Protein AF-A0A3R6IJR9-F1 (afdb_monomer_lite)

Foldseek 3Di:
DDDDDDDDDDDDDDDPDPPDPPQDLVAKWKKKKKFFFDPVCLVVLVVLLVVLQVCCCVPQSFWPGFAWDADPVHRRIIITITMGSHPVSVVVSCPDPSNVCSCVVCVVGTPDIDMGTDDDPCSVCVVVPCVPPPDDDPPDDDPCDPVQLVVQLQVQCCLQQVDGQLPCDDDCSVVSNVLSSLQRRPLCSAFDDDPLLLLLLVLLLCLLVVVLVVNLSSLSSNVSRPQDPLLSLLSLQLCCVVRNDVSSVSSVVSNVVSCVVVVNDPPDDFFAPDDPVCLLVQLVVLCCLQPNCVLLVVLVPDPDCVSVVVVSCCSRVNRRGRVNGPSDDNLSSLLSVLSSCLSVLVLVCLLSSVSSNVSVPDDLRNSLSSLSSSCSPRHDVSSVSSVVSSVVVVVVVD

Secondary structure (DSSP, 8-state):
------------------------GGG-EEEEEEEEE-GGGHHHHHHHHHHHHHHHHHH-TTEEEEEEEEETTEEEEEEEEEEESSHHHHHHHTTSHHHHHHHHHTTTTEEEEEEEEE--S-GGGGGGTTTTS------SS----HHHHHHHHHHHHHHHHSS-SS---SS-HHHHHHHHHHHTTTGGGSSS--HHHHHHHHHHHHHHHT-HHHHHHHHHHHHHTT--HHHHHHHHHTTHHHH-HHHHHHHHHHHHHHHHHTTPPSSPPP-----TTTHHHHHHHHHHHHHTTHHHHHTTTSSTTHHHHHHHHIIIIIIIIIIT-TTS-HHHHHHHHHHHHHHHT-HHHHHHHHHHHHHHT--HHHHHHHHHHHHHHH-HHHHHHHHHHHHHHHHHH-

Radius of gyration: 28.61 Å; chains: 1; bounding box: 79×90×57 Å

Structure (mmCIF, N/CA/C/O backbone):
data_AF-A0A3R6IJR9-F1
#
_entry.id   AF-A0A3R6IJR9-F1
#
loop_
_atom_site.group_PDB
_atom_site.id
_atom_site.type_symbol
_atom_site.label_atom_id
_atom_site.label_alt_id
_atom_site.label_comp_id
_atom_site.label_asym_id
_atom_site.label_entity_id
_atom_site.label_seq_id
_atom_site.pdbx_PDB_ins_code
_atom_site.Cartn_x
_atom_site.Cartn_y
_atom_site.Cartn_z
_atom_site.occupancy
_atom_site.B_iso_or_equiv
_atom_site.auth_seq_id
_atom_site.auth_comp_id
_atom_site.auth_asym_id
_atom_site.auth_atom_id
_atom_site.pdbx_PDB_model_num
ATOM 1 N N . MET A 1 1 ? 13.232 63.868 33.202 1.00 41.22 1 MET A N 1
ATOM 2 C CA . MET A 1 1 ? 12.710 63.752 31.821 1.00 41.22 1 MET A CA 1
ATOM 3 C C . MET A 1 1 ? 13.095 62.403 31.228 1.00 41.22 1 MET A C 1
ATOM 5 O O . MET A 1 1 ? 14.251 62.234 30.876 1.00 41.22 1 MET A O 1
ATOM 9 N N . LYS A 1 2 ? 12.144 61.465 31.147 1.00 33.22 2 LYS A N 1
ATOM 10 C CA . LYS A 1 2 ? 11.860 60.553 30.016 1.00 33.22 2 LYS A CA 1
ATOM 11 C C . LYS A 1 2 ? 10.923 59.448 30.520 1.00 33.22 2 LYS A C 1
ATOM 13 O O . LYS A 1 2 ? 11.244 58.723 31.452 1.00 33.22 2 LYS A O 1
ATOM 18 N N . LYS A 1 3 ? 9.729 59.430 29.924 1.00 38.06 3 LYS A N 1
ATOM 19 C CA . LYS A 1 3 ? 8.673 58.420 30.051 1.00 38.06 3 LYS A CA 1
ATOM 20 C C . LYS A 1 3 ? 9.186 57.073 29.538 1.00 38.06 3 LYS A C 1
ATOM 22 O O . LYS A 1 3 ? 9.836 57.076 28.504 1.00 38.06 3 LYS A O 1
ATOM 27 N N . ASN A 1 4 ? 8.775 55.977 30.171 1.00 33.12 4 ASN A N 1
ATOM 28 C CA . ASN A 1 4 ? 8.518 54.700 29.502 1.00 33.12 4 ASN A CA 1
ATOM 29 C C . ASN A 1 4 ? 7.240 54.115 30.116 1.00 33.12 4 ASN A C 1
ATOM 31 O O . ASN A 1 4 ? 7.233 53.640 31.246 1.00 33.12 4 ASN A O 1
ATOM 35 N N . ILE A 1 5 ? 6.143 54.259 29.374 1.00 34.69 5 ILE A N 1
ATOM 36 C CA . ILE A 1 5 ? 4.825 53.694 29.663 1.00 34.69 5 ILE A CA 1
ATOM 37 C C . ILE A 1 5 ? 4.818 52.291 29.056 1.00 34.69 5 ILE A C 1
ATOM 39 O O . ILE A 1 5 ? 4.973 52.152 27.845 1.00 34.69 5 ILE A O 1
ATOM 43 N N . LEU A 1 6 ? 4.652 51.268 29.891 1.00 29.78 6 LEU A N 1
ATOM 44 C CA . LEU A 1 6 ? 4.422 49.894 29.457 1.00 29.78 6 LEU A CA 1
ATOM 45 C C . LEU A 1 6 ? 2.907 49.705 29.287 1.00 29.78 6 LEU A C 1
ATOM 47 O O . LEU A 1 6 ? 2.165 49.685 30.267 1.00 29.78 6 LEU A O 1
ATOM 51 N N . ILE A 1 7 ? 2.445 49.635 28.038 1.00 31.48 7 ILE A N 1
ATOM 52 C CA . ILE A 1 7 ? 1.053 49.333 27.685 1.00 31.48 7 ILE A CA 1
ATOM 53 C C . ILE A 1 7 ? 0.900 47.810 27.694 1.00 31.48 7 ILE A C 1
ATOM 55 O O . ILE A 1 7 ? 1.460 47.126 26.841 1.00 31.48 7 ILE A O 1
ATOM 59 N N . ILE A 1 8 ? 0.144 47.279 28.656 1.00 32.59 8 ILE A N 1
ATOM 60 C CA . ILE A 1 8 ? -0.305 45.882 28.655 1.00 32.59 8 ILE A CA 1
ATOM 61 C C . ILE A 1 8 ? -1.579 45.823 27.808 1.00 32.59 8 ILE A C 1
ATOM 63 O O . ILE A 1 8 ? -2.642 46.273 28.234 1.00 32.59 8 ILE A O 1
ATOM 67 N N . LEU A 1 9 ? -1.456 45.305 26.586 1.00 27.89 9 LEU A N 1
ATOM 68 C CA . LEU A 1 9 ? -2.575 45.058 25.681 1.00 27.89 9 LEU A CA 1
ATOM 69 C C . LEU A 1 9 ? -3.170 43.676 26.005 1.00 27.89 9 LEU A C 1
ATOM 71 O O . LEU A 1 9 ? -2.607 42.647 25.641 1.00 27.89 9 LEU A O 1
ATOM 75 N N . SER A 1 10 ? -4.291 43.657 26.728 1.00 30.14 10 SER A N 1
ATOM 76 C CA . SER A 1 10 ? -5.109 42.455 26.935 1.00 30.14 10 SER A CA 1
ATOM 77 C C . SER A 1 10 ? -5.879 42.150 25.647 1.00 30.14 10 SER A C 1
ATOM 79 O O . SER A 1 10 ? -6.797 42.882 25.277 1.00 30.14 10 SER A O 1
ATOM 81 N N . LEU A 1 11 ? -5.472 41.098 24.934 1.00 29.73 11 LEU A N 1
ATOM 82 C CA . LEU A 1 11 ? -6.153 40.612 23.736 1.00 29.73 11 LEU A CA 1
ATOM 83 C C . LEU A 1 11 ? -7.339 39.729 24.170 1.00 29.73 11 LEU A C 1
ATOM 85 O O . LEU A 1 11 ? -7.167 38.559 24.507 1.00 29.73 11 LEU A O 1
ATOM 89 N N . MET A 1 12 ? -8.551 40.291 24.185 1.00 31.06 12 MET A N 1
ATOM 90 C CA . MET A 1 12 ? -9.784 39.502 24.264 1.00 31.06 12 MET A CA 1
ATOM 91 C C . MET A 1 12 ? -9.978 38.742 22.949 1.00 31.06 12 MET A C 1
ATOM 93 O O . MET A 1 12 ? -10.295 39.336 21.922 1.00 31.06 12 MET A O 1
ATOM 97 N N . ILE A 1 13 ? -9.801 37.422 22.985 1.00 33.94 13 ILE A N 1
ATOM 98 C CA . ILE A 1 13 ? -10.197 36.522 21.899 1.00 33.94 13 ILE A CA 1
ATOM 99 C C . ILE A 1 13 ? -11.706 36.288 22.029 1.00 33.94 13 ILE A C 1
ATOM 101 O O . ILE A 1 13 ? -12.162 35.519 22.874 1.00 33.94 13 ILE A O 1
ATOM 105 N N . THR A 1 14 ? -12.492 36.978 21.208 1.00 32.69 14 THR A N 1
ATOM 106 C CA . THR A 1 14 ? -13.909 36.679 20.991 1.00 32.69 14 THR A CA 1
ATOM 107 C C . THR A 1 14 ? -14.020 35.384 20.187 1.00 32.69 14 THR A C 1
ATOM 109 O O . THR A 1 14 ? -13.705 35.330 19.001 1.00 32.69 14 THR A O 1
ATOM 112 N N . SER A 1 15 ? -14.456 34.307 20.838 1.00 33.16 15 SER A N 1
ATOM 113 C CA . SER A 1 15 ? -14.783 33.050 20.170 1.00 33.16 15 SER A CA 1
ATOM 114 C C . SER A 1 15 ? -16.109 33.200 19.418 1.00 33.16 15 SER A C 1
ATOM 116 O O . SER A 1 15 ? -17.179 33.257 20.024 1.00 33.16 15 SER A O 1
ATOM 118 N N . LEU A 1 16 ? -16.057 33.250 18.082 1.00 31.70 16 LEU A N 1
ATOM 119 C CA . LEU A 1 16 ? -17.238 32.995 17.256 1.00 31.70 16 LEU A CA 1
ATOM 120 C C . LEU A 1 16 ? -17.673 31.542 17.491 1.00 31.70 16 LEU A C 1
ATOM 122 O O . LEU A 1 16 ? -17.072 30.608 16.965 1.00 31.70 16 LEU A O 1
ATOM 126 N N . HIS A 1 17 ? -18.716 31.350 18.293 1.00 33.28 17 HIS A N 1
ATOM 127 C CA . HIS A 1 17 ? -19.436 30.085 18.338 1.00 33.28 17 HIS A CA 1
ATOM 128 C C . HIS A 1 17 ? -20.353 30.028 17.118 1.00 33.28 17 HIS A C 1
ATOM 130 O O . HIS A 1 17 ? -21.372 30.714 17.063 1.00 33.28 17 HIS A O 1
ATOM 136 N N . LEU A 1 18 ? -19.991 29.205 16.134 1.00 33.53 18 LEU A N 1
ATOM 137 C CA . LEU A 1 18 ? -20.927 28.774 15.106 1.00 33.53 18 LEU A CA 1
ATOM 138 C C . LEU A 1 18 ? -21.923 27.830 15.794 1.00 33.53 18 LEU A C 1
ATOM 140 O O . LEU A 1 18 ? -21.600 26.679 16.088 1.00 33.53 18 LEU A O 1
ATOM 144 N N . SER A 1 19 ? -23.106 28.331 16.148 1.00 33.84 19 SER A N 1
ATOM 145 C CA . SER A 1 19 ? -24.160 27.494 16.713 1.00 33.84 19 SER A CA 1
ATOM 146 C C . SER A 1 19 ? -24.623 26.509 15.641 1.00 33.84 19 SER A C 1
ATOM 148 O O . SER A 1 19 ? -25.272 26.913 14.675 1.00 33.84 19 SER A O 1
ATOM 150 N N . ALA A 1 20 ? -24.299 25.226 15.798 1.00 37.47 20 ALA A N 1
ATOM 151 C CA . ALA A 1 20 ? -24.945 24.173 15.029 1.00 37.47 20 ALA A CA 1
ATOM 152 C C . ALA A 1 20 ? -26.457 24.271 15.277 1.00 37.47 20 ALA A C 1
ATOM 154 O O . ALA A 1 20 ? -26.918 24.230 16.420 1.00 37.47 20 ALA A O 1
ATOM 155 N N . GLN A 1 21 ? -27.223 24.483 14.213 1.00 44.69 21 GLN A N 1
ATOM 156 C CA . GLN A 1 21 ? -28.665 24.639 14.303 1.00 44.69 21 GLN A CA 1
ATOM 157 C C . GLN A 1 21 ? -29.258 23.288 14.715 1.00 44.69 21 GLN A C 1
ATOM 159 O O . GLN A 1 21 ? -29.087 22.288 14.019 1.00 44.69 21 GLN A O 1
ATOM 164 N N . VAL A 1 22 ? -29.895 23.232 15.886 1.00 51.03 22 VAL A N 1
ATOM 165 C CA . VAL A 1 22 ? -30.531 22.005 16.380 1.00 51.03 22 VAL A CA 1
ATOM 166 C C . VAL A 1 22 ? -31.670 21.655 15.428 1.00 51.03 22 VAL A C 1
ATOM 168 O O . VAL A 1 22 ? -32.664 22.376 15.340 1.00 51.03 22 VAL A O 1
ATOM 171 N N . VAL A 1 23 ? -31.502 20.564 14.685 1.00 57.16 23 VAL A N 1
ATOM 172 C CA . VAL A 1 23 ? -32.495 20.077 13.731 1.00 57.16 23 VAL A CA 1
ATOM 173 C C . VAL A 1 23 ? -33.724 19.588 14.502 1.00 57.16 23 VAL A C 1
ATOM 175 O O . VAL A 1 23 ? -33.639 18.651 15.296 1.00 57.16 23 VAL A O 1
ATOM 178 N N . ASN A 1 24 ? -34.869 20.233 14.278 1.00 69.25 24 ASN A N 1
ATOM 179 C CA . ASN A 1 24 ? -36.146 19.846 14.870 1.00 69.25 24 ASN A CA 1
ATOM 180 C C . ASN A 1 24 ? -36.908 18.944 13.886 1.00 69.25 24 ASN A C 1
ATOM 182 O O . ASN A 1 24 ? -37.318 19.404 12.822 1.00 69.25 24 ASN A O 1
ATOM 186 N N . ALA A 1 25 ? -37.094 17.671 14.247 1.00 66.44 25 ALA A N 1
ATOM 187 C CA . ALA A 1 25 ? -37.747 16.675 13.396 1.00 66.44 25 ALA A CA 1
ATOM 188 C C . ALA A 1 25 ? -39.204 17.027 13.042 1.00 66.44 25 ALA A C 1
ATOM 190 O O . ALA A 1 25 ? -39.670 16.641 11.975 1.00 66.44 25 ALA A O 1
ATOM 191 N N . ASP A 1 26 ? -39.892 17.810 13.878 1.00 68.62 26 ASP A N 1
ATOM 192 C CA . ASP A 1 26 ? -41.292 18.201 13.662 1.00 68.62 26 ASP A CA 1
ATOM 193 C C . ASP A 1 26 ? -41.449 19.364 12.665 1.00 68.62 26 ASP A C 1
ATOM 195 O O . ASP A 1 26 ? -42.566 19.741 12.323 1.00 68.62 26 ASP A O 1
ATOM 199 N N . LYS A 1 27 ? -40.340 19.961 12.209 1.00 81.12 27 LYS A N 1
ATOM 200 C CA . LYS A 1 27 ? -40.331 21.079 11.249 1.00 81.12 27 LYS A CA 1
ATOM 201 C C . LYS A 1 27 ? -39.776 20.706 9.875 1.00 81.12 27 LYS A C 1
ATOM 203 O O . LYS A 1 27 ? -39.658 21.582 9.024 1.00 81.12 27 LYS A O 1
ATOM 208 N N . MET A 1 28 ? -39.410 19.443 9.666 1.00 87.44 28 MET A N 1
ATOM 209 C CA . MET A 1 28 ? -38.841 18.990 8.400 1.00 87.44 28 MET A CA 1
ATOM 210 C C . MET A 1 28 ? -39.896 18.921 7.297 1.00 87.44 28 MET A C 1
ATOM 212 O O . MET A 1 28 ? -41.010 18.456 7.526 1.00 87.44 28 MET A O 1
ATOM 216 N N . LEU A 1 29 ? -39.498 19.288 6.080 1.00 90.94 29 LEU A N 1
ATOM 217 C CA . LEU A 1 29 ? -40.255 18.971 4.872 1.00 90.94 29 LEU A CA 1
ATOM 218 C C . LEU A 1 29 ? -39.735 17.639 4.319 1.00 90.94 29 LEU A C 1
ATOM 220 O O . LEU A 1 29 ? -38.541 17.530 4.037 1.00 90.94 29 LEU A O 1
ATOM 224 N N . VAL A 1 30 ? -40.615 16.649 4.146 1.00 93.31 30 VAL A N 1
ATOM 225 C CA . VAL A 1 30 ? -40.307 15.376 3.474 1.00 93.31 30 VAL A CA 1
ATOM 226 C C . VAL A 1 30 ? -41.143 15.287 2.206 1.00 93.31 30 VAL A C 1
ATOM 228 O O . VAL A 1 30 ? -42.365 15.405 2.262 1.00 93.31 30 VAL A O 1
ATOM 231 N N . ARG A 1 31 ? -40.495 15.060 1.066 1.00 95.56 31 ARG A N 1
ATOM 232 C CA . ARG A 1 31 ? -41.144 15.010 -0.245 1.00 95.56 31 ARG A CA 1
ATOM 233 C C . ARG A 1 31 ? -40.587 13.878 -1.095 1.00 95.56 31 ARG A C 1
ATOM 235 O O . ARG A 1 31 ? -39.414 13.524 -0.990 1.00 95.56 31 ARG A O 1
ATOM 242 N N . ILE A 1 32 ? -41.434 13.333 -1.961 1.00 97.19 32 ILE A N 1
ATOM 243 C CA . ILE A 1 32 ? -41.018 12.480 -3.070 1.00 97.19 32 ILE A CA 1
ATOM 244 C C . ILE A 1 32 ? -41.362 13.192 -4.375 1.00 97.19 32 ILE A C 1
ATOM 246 O O . ILE A 1 32 ? -42.534 13.423 -4.663 1.00 97.19 32 ILE A O 1
ATOM 250 N N . SER A 1 33 ? -40.344 13.515 -5.170 1.00 97.25 33 SER A N 1
ATOM 251 C CA . SER A 1 33 ? -40.553 13.925 -6.560 1.00 97.25 33 SER A CA 1
ATOM 252 C C . SER A 1 33 ? -40.690 12.688 -7.438 1.00 97.25 33 SER A C 1
ATOM 254 O O . SER A 1 33 ? -39.769 11.868 -7.514 1.00 97.25 33 SER A O 1
ATOM 256 N N . GLU A 1 34 ? -41.829 12.550 -8.105 1.00 98.00 34 GLU A N 1
ATOM 257 C CA . GLU A 1 34 ? -42.100 11.506 -9.085 1.00 98.00 34 GLU A CA 1
ATOM 258 C C . GLU A 1 34 ? -41.901 12.052 -10.490 1.00 98.00 34 GLU A C 1
ATOM 260 O O . GLU A 1 34 ? -42.584 12.988 -10.892 1.00 98.00 34 GLU A O 1
ATOM 265 N N . ILE A 1 35 ? -40.949 11.488 -11.231 1.00 98.25 35 ILE A N 1
ATOM 266 C CA . ILE A 1 35 ? -40.541 12.043 -12.521 1.00 98.25 35 ILE A CA 1
ATOM 267 C C . ILE A 1 35 ? -40.533 10.942 -13.566 1.00 98.25 35 ILE A C 1
ATOM 269 O O . ILE A 1 35 ? -39.916 9.897 -13.363 1.00 98.25 35 ILE A O 1
ATOM 273 N N . GLU A 1 36 ? -41.176 11.191 -14.700 1.00 98.19 36 GLU A N 1
ATOM 274 C CA . GLU A 1 36 ? -41.018 10.368 -15.893 1.00 98.19 36 GLU A CA 1
ATOM 275 C C . GLU A 1 36 ? -40.160 11.113 -16.916 1.00 98.19 36 GLU A C 1
ATOM 277 O O . GLU A 1 36 ? -40.398 12.284 -17.211 1.00 98.19 36 GLU A O 1
ATOM 282 N N . VAL A 1 37 ? -39.162 10.434 -17.474 1.00 97.94 37 VAL A N 1
ATOM 283 C CA . VAL A 1 37 ? -38.199 10.999 -18.428 1.00 97.94 37 VAL A CA 1
ATOM 284 C C . VAL A 1 37 ? -38.423 10.385 -19.813 1.00 97.94 37 VAL A C 1
ATOM 286 O O . VAL A 1 37 ? -38.818 9.221 -19.952 1.00 97.94 37 VAL A O 1
ATOM 289 N N . TYR A 1 38 ? -38.196 11.152 -20.880 1.00 97.88 38 TYR A N 1
ATOM 290 C CA . TYR A 1 38 ? -38.128 10.579 -22.226 1.00 97.88 38 TYR A CA 1
ATOM 291 C C . TYR A 1 38 ? -36.881 9.703 -22.365 1.00 97.88 38 TYR A C 1
ATOM 293 O O . TYR A 1 38 ? -35.772 10.153 -22.093 1.00 97.88 38 TYR A O 1
ATOM 301 N N . ALA A 1 39 ? -37.052 8.469 -22.848 1.00 96.75 39 ALA A N 1
ATOM 302 C CA . ALA A 1 39 ? -35.977 7.475 -22.927 1.00 96.75 39 ALA A CA 1
ATOM 303 C C . ALA A 1 39 ? -34.718 7.985 -23.656 1.00 96.75 39 ALA A C 1
ATOM 305 O O . ALA A 1 39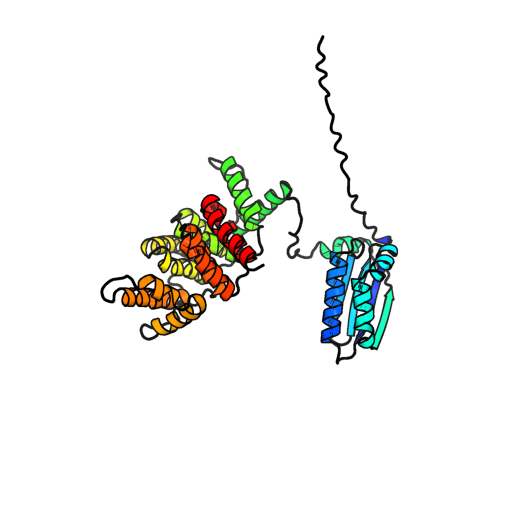 ? -33.605 7.668 -23.253 1.00 96.75 39 ALA A O 1
ATOM 306 N N . GLN A 1 40 ? -34.892 8.826 -24.680 1.00 97.44 40 GLN A N 1
ATOM 307 C CA . GLN A 1 40 ? -33.795 9.425 -25.448 1.00 97.44 40 GLN A CA 1
ATOM 308 C C . GLN A 1 40 ? -32.898 10.387 -24.647 1.00 97.44 40 GLN A C 1
ATOM 310 O O . GLN A 1 40 ? -31.764 10.613 -25.051 1.00 97.44 40 GLN A O 1
ATOM 315 N N . TYR A 1 41 ? -33.384 10.934 -23.528 1.00 97.44 41 TYR A N 1
ATOM 316 C CA . TYR A 1 41 ? -32.641 11.852 -22.655 1.00 97.44 41 TYR A CA 1
ATOM 317 C C . TYR A 1 41 ? -32.253 11.211 -21.319 1.00 97.44 41 TYR A C 1
ATOM 319 O O . TYR A 1 41 ? -31.780 11.903 -20.420 1.00 97.44 41 TYR A O 1
ATOM 327 N N . LEU A 1 42 ? -32.476 9.903 -21.146 1.00 95.31 42 LEU A N 1
ATOM 328 C CA . LEU A 1 42 ? -32.344 9.249 -19.846 1.00 95.31 42 LEU A CA 1
ATOM 329 C C . LEU A 1 42 ? -30.934 9.402 -19.261 1.00 95.31 42 LEU A C 1
ATOM 331 O O . LEU A 1 42 ? -30.792 9.867 -18.134 1.00 95.31 42 LEU A O 1
ATOM 335 N N . ASP A 1 43 ? -29.894 9.054 -20.019 1.00 92.56 43 ASP A N 1
ATOM 336 C CA . ASP A 1 43 ? -28.516 9.099 -19.516 1.00 92.56 43 ASP A CA 1
ATOM 337 C C . ASP A 1 43 ? -28.081 10.518 -19.137 1.00 92.56 43 ASP A C 1
ATOM 339 O O . ASP A 1 43 ? -27.436 10.716 -18.104 1.00 92.56 43 ASP A O 1
ATOM 343 N N . GLU A 1 44 ? -28.482 11.503 -19.938 1.00 96.00 44 GLU A N 1
ATOM 344 C CA . GLU A 1 44 ? -28.215 12.919 -19.697 1.00 96.00 44 GLU A CA 1
ATOM 345 C C . GLU A 1 44 ? -28.939 13.406 -18.435 1.00 96.00 44 GLU A C 1
ATOM 347 O O . GLU A 1 44 ? -28.316 13.939 -17.514 1.00 96.00 44 GLU A O 1
ATOM 352 N N . TYR A 1 45 ? -30.238 13.122 -18.320 1.00 97.38 45 TYR A N 1
ATOM 353 C CA . TYR A 1 45 ? -31.030 13.462 -17.144 1.00 97.38 45 TYR A CA 1
ATOM 354 C C . TYR A 1 45 ? -30.450 12.850 -15.860 1.00 97.38 45 TYR A C 1
ATOM 356 O O . TYR A 1 45 ? -30.381 13.513 -14.823 1.00 97.38 45 TYR A O 1
ATOM 364 N N . LEU A 1 46 ? -29.989 11.594 -15.907 1.00 94.12 46 LEU A N 1
ATOM 365 C CA . LEU A 1 46 ? -29.388 10.933 -14.747 1.00 94.12 46 LEU A CA 1
ATOM 366 C C . LEU A 1 46 ? -28.087 11.602 -14.295 1.00 94.12 46 LEU A C 1
ATOM 368 O O . LEU A 1 46 ? -27.784 11.582 -13.101 1.00 94.12 46 LEU A O 1
ATOM 372 N N . GLN A 1 47 ? -27.305 12.181 -15.209 1.00 92.75 47 GLN A N 1
ATOM 373 C CA . GLN A 1 47 ? -26.124 12.967 -14.840 1.00 92.75 47 GLN A CA 1
ATOM 374 C C . GLN A 1 47 ? -26.542 14.228 -14.083 1.00 92.75 47 GLN A C 1
ATOM 376 O O . GLN A 1 47 ? -26.068 14.451 -12.970 1.00 92.75 47 GLN A O 1
ATOM 381 N N . TYR A 1 48 ? -27.506 14.975 -14.620 1.00 95.50 48 TYR A N 1
ATOM 382 C CA . TYR A 1 48 ? -28.066 16.157 -13.967 1.00 95.50 48 TYR A CA 1
ATOM 383 C C . TYR A 1 48 ? -28.644 15.856 -12.579 1.00 95.50 48 TYR A C 1
ATOM 385 O O . TYR A 1 48 ? -28.331 16.561 -11.617 1.00 95.50 48 TYR A O 1
ATOM 393 N N . ALA A 1 49 ? -29.436 14.787 -12.455 1.00 93.25 49 ALA A N 1
ATOM 394 C CA . ALA A 1 49 ? -30.025 14.353 -11.192 1.00 93.25 49 ALA A CA 1
ATOM 395 C C . ALA A 1 49 ? -28.949 13.969 -10.159 1.00 93.25 49 ALA A C 1
ATOM 397 O O . ALA A 1 49 ? -29.027 14.375 -8.999 1.00 93.25 49 ALA A O 1
ATOM 398 N N . ARG A 1 50 ? -27.904 13.237 -10.573 1.00 91.50 50 ARG A N 1
ATOM 399 C CA . ARG A 1 50 ? -26.767 12.902 -9.698 1.00 91.50 50 ARG A CA 1
ATOM 400 C C . ARG A 1 50 ? -26.035 14.151 -9.219 1.00 91.50 50 ARG A C 1
ATOM 402 O O . ARG A 1 50 ? -25.783 14.280 -8.023 1.00 91.50 50 ARG A O 1
ATOM 409 N N . THR A 1 51 ? -25.724 15.070 -10.130 1.00 89.75 51 THR A N 1
ATOM 410 C CA . THR A 1 51 ? -25.008 16.305 -9.798 1.00 89.75 51 THR A CA 1
ATOM 411 C C . THR A 1 51 ? -25.808 17.165 -8.831 1.00 89.75 51 THR A C 1
ATOM 413 O O . THR A 1 51 ? -25.269 17.537 -7.793 1.00 89.75 51 THR A O 1
ATOM 416 N N . VAL A 1 52 ? -27.093 17.433 -9.101 1.00 90.81 52 VAL A N 1
ATOM 417 C CA . VAL A 1 52 ? -27.908 18.256 -8.194 1.00 90.81 52 VAL A CA 1
ATOM 418 C C . VAL A 1 52 ? -28.036 17.602 -6.818 1.00 90.81 52 VAL A C 1
ATOM 420 O O . VAL A 1 52 ? -27.898 18.302 -5.820 1.00 90.81 52 VAL A O 1
ATOM 423 N N . GLY A 1 53 ? -28.192 16.275 -6.734 1.00 88.44 53 GLY A N 1
ATOM 424 C CA . GLY A 1 53 ? -28.240 15.571 -5.450 1.00 88.44 53 GLY A CA 1
ATOM 425 C C . GLY A 1 53 ? -26.952 15.740 -4.638 1.00 88.44 53 GLY A C 1
ATOM 426 O O . GLY A 1 53 ? -26.998 16.176 -3.489 1.00 88.44 53 GLY A O 1
ATOM 427 N N . ILE A 1 54 ? -25.794 15.474 -5.254 1.00 83.25 54 ILE A N 1
ATOM 428 C CA . ILE A 1 54 ? -24.480 15.586 -4.597 1.00 83.25 54 ILE A CA 1
ATOM 429 C C . ILE A 1 54 ? -24.186 17.033 -4.190 1.00 83.25 54 ILE A C 1
ATOM 431 O O . ILE A 1 54 ? -23.793 17.293 -3.052 1.00 83.25 54 ILE A O 1
ATOM 435 N N . THR A 1 55 ? -24.367 17.987 -5.104 1.00 87.19 55 THR A N 1
ATOM 436 C CA . THR A 1 55 ? -24.073 19.403 -4.856 1.00 87.19 55 THR A CA 1
ATOM 437 C C . THR A 1 55 ? -24.955 19.968 -3.751 1.00 87.19 55 THR A C 1
ATOM 439 O O . THR A 1 55 ? -24.441 20.624 -2.852 1.00 87.19 55 THR A O 1
ATOM 442 N N . SER A 1 56 ? -26.254 19.675 -3.763 1.00 93.38 56 SER A N 1
ATOM 443 C CA . SER A 1 56 ? -27.180 20.263 -2.790 1.00 93.38 56 SER A CA 1
ATOM 444 C C . SER A 1 56 ? -26.919 19.739 -1.382 1.00 93.38 56 SER A C 1
ATOM 446 O O . SER A 1 56 ? -26.765 20.526 -0.456 1.00 93.38 56 SER A O 1
ATOM 448 N N . VAL A 1 57 ? -26.762 18.420 -1.222 1.00 91.88 57 VAL A N 1
ATOM 449 C CA . VAL A 1 57 ? -26.467 17.812 0.088 1.00 91.88 57 VAL A CA 1
ATOM 450 C C . VAL A 1 57 ? -25.101 18.257 0.628 1.00 91.88 57 VAL A C 1
ATOM 452 O O . VAL A 1 57 ? -24.940 18.415 1.833 1.00 91.88 57 VAL A O 1
ATOM 455 N N . SER A 1 58 ? -24.108 18.474 -0.242 1.00 83.12 58 SER A N 1
ATOM 456 C CA . SER A 1 58 ? -22.765 18.885 0.195 1.00 83.12 58 SER A CA 1
ATOM 457 C C . SER A 1 58 ? -22.637 20.378 0.504 1.00 83.12 58 SER A C 1
ATOM 459 O O . SER A 1 58 ? -21.852 20.743 1.378 1.00 83.12 58 SER A O 1
ATOM 461 N N . GLN A 1 59 ? -23.365 21.245 -0.205 1.00 88.19 59 GLN A N 1
ATOM 462 C CA . GLN A 1 59 ? -23.168 22.697 -0.130 1.00 88.19 59 GLN A CA 1
ATOM 463 C C . GLN A 1 59 ? -24.245 23.433 0.663 1.00 88.19 59 GLN A C 1
ATOM 465 O O . GLN A 1 59 ? -23.997 24.554 1.105 1.00 88.19 59 GLN A O 1
ATOM 470 N N . GLU A 1 60 ? -25.428 22.847 0.847 1.00 91.62 60 GLU A N 1
ATOM 471 C CA . GLU A 1 60 ? -26.568 23.541 1.439 1.00 91.62 60 GLU A CA 1
ATOM 472 C C . GLU A 1 60 ? -26.892 22.984 2.832 1.00 91.62 60 GLU A C 1
ATOM 474 O O . GLU A 1 60 ? -27.508 21.925 2.944 1.00 91.62 60 GLU A O 1
ATOM 479 N N . PRO A 1 61 ? -26.567 23.706 3.924 1.00 85.06 61 PRO A N 1
ATOM 480 C CA . PRO A 1 61 ? -26.731 23.187 5.286 1.00 85.06 61 PRO A CA 1
ATOM 481 C C . PRO A 1 61 ? -28.160 22.752 5.653 1.00 85.06 61 PRO A C 1
ATOM 483 O O . PRO A 1 61 ? -28.347 21.938 6.553 1.00 85.06 61 PRO A O 1
ATOM 486 N N . GLY A 1 62 ? -29.177 23.318 4.992 1.00 89.12 62 GLY A N 1
ATOM 487 C CA . GLY A 1 62 ? -30.589 23.000 5.222 1.00 89.12 62 GLY A CA 1
ATOM 488 C C . GLY A 1 62 ? -31.135 21.836 4.385 1.00 89.12 62 GLY A C 1
ATOM 489 O O . GLY A 1 62 ? -32.283 21.436 4.599 1.00 89.12 62 GLY A O 1
ATOM 490 N N . VAL A 1 63 ? -30.349 21.298 3.448 1.00 94.50 63 VAL A N 1
ATOM 491 C CA . VAL A 1 63 ? -30.719 20.168 2.587 1.00 94.50 63 VAL A CA 1
ATOM 492 C C . VAL A 1 63 ? -30.193 18.881 3.219 1.00 94.50 63 VAL A C 1
ATOM 494 O O . VAL A 1 63 ? -29.011 18.566 3.137 1.00 94.50 63 VAL A O 1
ATOM 497 N N . ILE A 1 64 ? -31.077 18.131 3.876 1.00 91.56 64 ILE A N 1
ATOM 498 C CA . ILE A 1 64 ? -30.708 16.917 4.621 1.00 91.56 64 ILE A CA 1
ATOM 499 C C . ILE A 1 64 ? -30.549 15.728 3.670 1.00 91.56 64 ILE A C 1
ATOM 501 O O . ILE A 1 64 ? -29.660 14.898 3.844 1.00 91.56 64 ILE A O 1
ATOM 505 N N . CYS A 1 65 ? -31.433 15.617 2.681 1.00 93.31 65 CYS A N 1
ATOM 506 C CA . CYS A 1 65 ? -31.428 14.531 1.712 1.00 93.31 65 CYS A CA 1
ATOM 507 C C . CYS A 1 65 ? -31.940 15.038 0.368 1.00 93.31 65 CYS A C 1
ATOM 509 O O . CYS A 1 65 ? -33.015 15.628 0.311 1.00 93.31 65 CYS A O 1
ATOM 511 N N . ILE A 1 66 ? -31.199 14.752 -0.699 1.00 96.00 66 ILE A N 1
ATOM 512 C CA . ILE A 1 66 ? -31.707 14.705 -2.071 1.00 96.00 66 ILE A CA 1
ATOM 513 C C . ILE A 1 66 ? -31.133 13.431 -2.674 1.00 96.00 66 ILE A C 1
ATOM 515 O O . ILE A 1 66 ? -29.953 13.369 -3.020 1.00 96.00 66 ILE A O 1
ATOM 519 N N . HIS A 1 67 ? -31.956 12.389 -2.739 1.00 95.94 67 HIS A N 1
ATOM 520 C CA . HIS A 1 67 ? -31.534 11.058 -3.163 1.00 95.94 67 HIS A CA 1
ATOM 521 C C . HIS A 1 67 ? -32.336 10.599 -4.388 1.00 95.94 67 HIS A C 1
ATOM 523 O O . HIS A 1 67 ? -33.412 10.011 -4.234 1.00 95.94 67 HIS A O 1
ATOM 529 N N . PRO A 1 68 ? -31.844 10.882 -5.610 1.00 96.12 68 PRO A N 1
ATOM 530 C CA . PRO A 1 68 ? -32.451 10.401 -6.842 1.00 96.12 68 PRO A CA 1
ATOM 531 C C . PRO A 1 68 ? -32.269 8.892 -6.995 1.00 96.12 68 PRO A C 1
ATOM 533 O O . PRO A 1 68 ? -31.167 8.362 -6.861 1.00 96.12 68 PRO A O 1
ATOM 536 N N . MET A 1 69 ? -33.350 8.204 -7.335 1.00 97.38 69 MET A N 1
ATOM 537 C CA . MET A 1 69 ? -33.412 6.758 -7.506 1.00 97.38 69 MET A CA 1
ATOM 538 C C . MET A 1 69 ? -34.156 6.423 -8.795 1.00 97.38 69 MET A C 1
ATOM 540 O O . MET A 1 69 ? -35.132 7.081 -9.147 1.00 97.38 69 MET A O 1
ATOM 544 N N . GLN A 1 70 ? -33.731 5.360 -9.473 1.00 96.38 70 GLN A N 1
ATOM 545 C CA . GLN A 1 70 ? -34.458 4.802 -10.613 1.00 96.38 70 GLN A CA 1
ATOM 546 C C . GLN A 1 70 ? -35.333 3.639 -10.165 1.00 96.38 70 GLN A C 1
ATOM 548 O O . GLN A 1 70 ? -34.908 2.781 -9.383 1.00 96.38 70 GLN A O 1
ATOM 553 N N . LEU A 1 71 ? -36.551 3.578 -10.689 1.00 94.50 71 LEU A N 1
ATOM 554 C CA . LEU A 1 71 ? -37.447 2.473 -10.416 1.00 94.50 71 LEU A CA 1
ATOM 555 C C . LEU A 1 71 ? -36.946 1.213 -11.140 1.00 94.50 71 LEU A C 1
ATOM 557 O O . LEU A 1 71 ? -36.816 1.183 -12.356 1.00 94.50 71 LEU A O 1
ATOM 561 N N . LYS A 1 72 ? -36.699 0.120 -10.407 1.00 91.94 72 LYS A N 1
ATOM 562 C CA . LYS A 1 72 ? -36.110 -1.104 -10.996 1.00 91.94 72 LYS A CA 1
ATOM 563 C C . LYS A 1 72 ? -36.925 -1.713 -12.143 1.00 91.94 72 LYS A C 1
ATOM 565 O O . LYS A 1 72 ? -36.356 -2.364 -13.008 1.00 91.94 72 LYS A O 1
ATOM 570 N N . ARG A 1 73 ? -38.250 -1.542 -12.117 1.00 95.25 73 ARG A N 1
ATOM 571 C CA . ARG A 1 73 ? -39.165 -2.070 -13.143 1.00 95.25 73 ARG A CA 1
ATOM 572 C C . ARG A 1 73 ? -39.302 -1.167 -14.372 1.00 95.25 73 ARG A C 1
ATOM 574 O O . ARG A 1 73 ? -39.835 -1.626 -15.371 1.00 95.25 73 ARG A O 1
ATOM 581 N N . ASP A 1 74 ? -38.868 0.089 -14.284 1.00 95.62 74 ASP A N 1
ATOM 582 C CA . ASP A 1 74 ? -38.935 1.061 -15.376 1.00 95.62 74 ASP A CA 1
ATOM 583 C C . ASP A 1 74 ? -37.867 2.141 -15.165 1.00 95.62 74 ASP A C 1
ATOM 585 O O . ASP A 1 74 ? -37.989 2.998 -14.289 1.00 95.62 74 ASP A O 1
ATOM 589 N N . SER A 1 75 ? -36.810 2.103 -15.973 1.00 94.94 75 SER A N 1
ATOM 590 C CA . SER A 1 75 ? -35.665 3.003 -15.829 1.00 94.94 75 SER A CA 1
ATOM 591 C C . SER A 1 75 ? -35.982 4.465 -16.151 1.00 94.94 75 SER A C 1
ATOM 593 O O . SER A 1 75 ? -35.244 5.342 -15.699 1.00 94.94 75 SER A O 1
ATOM 595 N N . CYS A 1 76 ? -37.066 4.736 -16.890 1.00 97.19 76 CYS A N 1
ATOM 596 C CA . CYS A 1 76 ? -37.520 6.092 -17.207 1.00 97.19 76 CYS A CA 1
ATOM 597 C C . CYS A 1 76 ? -38.316 6.731 -16.061 1.00 97.19 76 CYS A C 1
ATOM 599 O O . CYS A 1 76 ? -38.605 7.925 -16.114 1.00 97.19 76 CYS A O 1
ATOM 601 N N . GLN A 1 77 ? -38.658 5.953 -15.031 1.00 98.06 77 GLN A N 1
ATOM 602 C CA . GLN A 1 77 ? -39.325 6.419 -13.822 1.00 98.06 77 GLN A CA 1
ATOM 603 C C . GLN A 1 77 ? -38.293 6.702 -12.731 1.00 98.06 77 GLN A C 1
ATOM 605 O O . GLN A 1 77 ? -37.619 5.801 -12.221 1.00 98.06 77 GLN A O 1
ATOM 610 N N . ILE A 1 78 ? -38.201 7.966 -12.338 1.00 97.94 78 ILE A N 1
ATOM 611 C CA . ILE A 1 78 ? -37.291 8.467 -11.313 1.00 97.94 78 ILE A CA 1
ATOM 612 C C . ILE A 1 78 ? -38.101 8.833 -10.067 1.00 97.94 78 ILE A C 1
ATOM 614 O O . ILE A 1 78 ? -39.231 9.325 -10.148 1.00 97.94 78 ILE A O 1
ATOM 618 N N . ARG A 1 79 ? -37.532 8.564 -8.894 1.00 98.00 79 ARG A N 1
ATOM 619 C CA . ARG A 1 79 ? -38.037 9.017 -7.597 1.00 98.00 79 ARG A CA 1
ATOM 620 C C . ARG A 1 79 ? -36.920 9.732 -6.866 1.00 98.00 79 ARG A C 1
ATOM 622 O O . ARG A 1 79 ? -35.858 9.149 -6.680 1.00 98.00 79 ARG A O 1
ATOM 629 N N . ILE A 1 80 ? -37.143 10.971 -6.453 1.00 97.25 80 ILE A N 1
ATOM 630 C CA . ILE A 1 80 ? -36.180 11.708 -5.632 1.00 97.25 80 ILE A CA 1
ATOM 631 C C . ILE A 1 80 ? -36.768 11.829 -4.236 1.00 97.25 80 ILE A C 1
ATOM 633 O O . ILE A 1 80 ? -37.813 12.452 -4.067 1.00 97.25 80 ILE A O 1
ATOM 637 N N . LEU A 1 81 ? -36.117 11.208 -3.250 1.00 97.00 81 LEU A N 1
ATOM 638 C CA . LEU A 1 81 ? -36.431 11.468 -1.849 1.00 97.00 81 LEU A CA 1
ATOM 639 C C . LEU A 1 81 ? -35.764 12.779 -1.448 1.00 97.00 81 LEU A C 1
ATOM 641 O O . LEU A 1 81 ? -34.540 12.897 -1.520 1.00 97.00 81 LEU A O 1
ATOM 645 N N . GLU A 1 82 ? -36.572 13.727 -1.004 1.00 96.44 82 GLU A N 1
ATOM 646 C CA . GLU A 1 82 ? -36.135 15.043 -0.577 1.00 96.44 82 GLU A CA 1
ATOM 647 C C . GLU A 1 82 ? -36.494 15.256 0.891 1.00 96.44 82 GLU A C 1
ATOM 649 O O . GLU A 1 82 ? -37.634 15.038 1.308 1.00 96.44 82 GLU A O 1
ATOM 654 N N . ILE A 1 83 ? -35.511 15.670 1.687 1.00 94.25 83 ILE A N 1
ATOM 655 C CA . ILE A 1 83 ? -35.703 16.012 3.094 1.00 94.25 83 ILE A CA 1
ATOM 656 C C . ILE A 1 83 ? -34.986 17.326 3.363 1.00 94.25 83 ILE A C 1
ATOM 658 O O . ILE A 1 83 ? -33.774 17.436 3.166 1.00 94.25 83 ILE A O 1
ATOM 662 N N . TYR A 1 84 ? -35.731 18.304 3.862 1.00 93.81 84 TYR A N 1
ATOM 663 C CA . TYR A 1 84 ? -35.216 19.619 4.219 1.00 93.81 84 TYR A CA 1
ATOM 664 C C . TYR A 1 84 ? -35.419 19.875 5.706 1.00 93.81 84 TYR A C 1
ATOM 666 O O . TYR A 1 84 ? -36.412 19.449 6.295 1.00 93.81 84 TYR A O 1
ATOM 674 N N . ALA A 1 85 ? -34.488 20.610 6.311 1.00 90.88 85 ALA A N 1
ATOM 675 C CA . ALA A 1 85 ? -34.560 20.968 7.725 1.00 90.88 85 ALA A CA 1
ATOM 676 C C . ALA A 1 85 ? -35.776 21.854 8.057 1.00 90.88 85 ALA A C 1
ATOM 678 O O . ALA A 1 85 ? -36.239 21.841 9.197 1.00 90.88 85 ALA A O 1
ATOM 679 N N . SER A 1 86 ? -36.272 22.617 7.075 1.00 91.69 86 SER A N 1
ATOM 680 C CA . SER A 1 86 ? -37.496 23.416 7.161 1.00 91.69 86 SER A CA 1
ATOM 681 C C . SER A 1 86 ? -38.006 23.857 5.783 1.00 91.69 86 SER A C 1
ATOM 683 O O . SER A 1 86 ? -37.310 23.717 4.771 1.00 91.69 86 SER A O 1
ATOM 685 N N . ASP A 1 87 ? -39.191 24.470 5.746 1.00 91.25 87 ASP A N 1
ATOM 686 C CA . ASP A 1 87 ? -39.726 25.129 4.547 1.00 91.25 87 ASP A CA 1
ATOM 687 C C . ASP A 1 87 ? -38.812 26.247 4.020 1.00 91.25 87 ASP A C 1
ATOM 689 O O . ASP A 1 87 ? -38.723 26.476 2.812 1.00 91.25 87 ASP A O 1
ATOM 693 N N . GLU A 1 88 ? -38.125 26.974 4.904 1.00 94.12 88 GLU A N 1
ATOM 694 C CA . GLU A 1 88 ? -37.160 28.007 4.514 1.00 94.12 88 GLU A CA 1
ATOM 695 C C . GLU A 1 88 ? -35.956 27.403 3.794 1.00 94.12 88 GLU A C 1
ATOM 697 O O . GLU A 1 88 ? -35.495 27.977 2.806 1.00 94.12 88 GLU A O 1
ATOM 702 N N . ALA A 1 89 ? -35.479 26.239 4.248 1.00 94.31 89 ALA A N 1
ATOM 703 C CA . ALA A 1 89 ? -34.391 25.524 3.591 1.00 94.31 89 ALA A CA 1
ATOM 704 C C . ALA A 1 89 ? -34.789 25.087 2.176 1.00 94.31 89 ALA A C 1
ATOM 706 O O . ALA A 1 89 ? -34.037 25.326 1.235 1.00 94.31 89 ALA A O 1
ATOM 707 N N . TYR A 1 90 ? -36.004 24.562 1.996 1.00 95.00 90 TYR A N 1
ATOM 708 C CA . TYR A 1 90 ? -36.540 24.260 0.666 1.00 95.00 90 TYR A CA 1
ATOM 709 C C . TYR A 1 90 ? -36.636 25.517 -0.219 1.00 95.00 90 TYR A C 1
ATOM 711 O O . TYR A 1 90 ? -36.169 25.531 -1.359 1.00 95.00 90 TYR A O 1
ATOM 719 N N . LYS A 1 91 ? -37.188 26.620 0.306 1.00 95.75 91 LYS A N 1
ATOM 720 C CA . LYS A 1 91 ? -37.304 27.894 -0.433 1.00 95.75 91 LYS A CA 1
ATOM 721 C C . LYS A 1 91 ? -35.948 28.489 -0.814 1.00 95.75 91 LYS A C 1
ATOM 723 O O . LYS A 1 91 ? -35.869 29.209 -1.811 1.00 95.75 91 LYS A O 1
ATOM 728 N N . HIS A 1 92 ? -34.916 28.255 -0.007 1.00 96.06 92 HIS A N 1
ATOM 729 C CA . HIS A 1 92 ? -33.543 28.620 -0.333 1.00 96.06 92 HIS A CA 1
ATOM 730 C C . HIS A 1 92 ? -32.998 27.724 -1.445 1.00 96.06 92 HIS A C 1
ATOM 732 O O . HIS A 1 92 ? -32.548 28.245 -2.464 1.00 96.06 92 HIS A O 1
ATOM 738 N N . HIS A 1 93 ? -33.131 26.406 -1.282 1.00 96.50 93 HIS A N 1
ATOM 739 C CA . HIS A 1 93 ? -32.648 25.406 -2.225 1.00 96.50 93 HIS A CA 1
ATOM 740 C C . HIS A 1 93 ? -33.127 25.666 -3.650 1.00 96.50 93 HIS A C 1
ATOM 742 O O . HIS A 1 93 ? -32.317 25.786 -4.571 1.00 96.50 93 HIS A O 1
ATOM 748 N N . ILE A 1 94 ? -34.428 25.912 -3.827 1.00 96.00 94 ILE A N 1
ATOM 749 C CA . ILE A 1 94 ? -34.988 26.159 -5.158 1.00 96.00 94 ILE A CA 1
ATOM 750 C C . ILE A 1 94 ? -34.493 27.453 -5.817 1.00 96.00 94 ILE A C 1
ATOM 752 O O . ILE A 1 94 ? -34.809 27.687 -6.976 1.00 96.00 94 ILE A O 1
ATOM 756 N N . LYS A 1 95 ? -33.763 28.327 -5.115 1.00 96.25 95 LYS A N 1
ATOM 757 C CA . LYS A 1 95 ? -33.192 29.573 -5.658 1.00 96.25 95 LYS A CA 1
ATOM 758 C C . LYS A 1 95 ? -31.701 29.463 -5.968 1.00 96.25 95 LYS A C 1
ATOM 760 O O . LYS A 1 95 ? -31.141 30.401 -6.532 1.00 96.25 95 LYS A O 1
ATOM 765 N N . THR A 1 96 ? -31.056 28.363 -5.594 1.00 95.81 96 THR A N 1
ATOM 766 C CA . THR A 1 96 ? -29.618 28.177 -5.799 1.00 95.81 96 THR A CA 1
ATOM 767 C C . THR A 1 96 ? -29.268 28.041 -7.280 1.00 95.81 96 THR A C 1
ATOM 769 O O . THR A 1 96 ? -30.074 27.587 -8.096 1.00 95.81 96 THR A O 1
ATOM 772 N N . ALA A 1 97 ? -28.049 28.446 -7.648 1.00 95.94 97 ALA A N 1
ATOM 773 C CA . ALA A 1 97 ? -27.617 28.457 -9.044 1.00 95.94 97 ALA A CA 1
ATOM 774 C C . ALA A 1 97 ? -27.590 27.047 -9.658 1.00 95.94 97 ALA A C 1
ATOM 776 O O . ALA A 1 97 ? -28.037 26.862 -10.791 1.00 95.94 97 ALA A O 1
ATOM 777 N N . HIS A 1 98 ? -27.115 26.040 -8.915 1.00 92.50 98 HIS A N 1
ATOM 778 C CA . HIS A 1 98 ? -27.063 24.655 -9.391 1.00 92.50 98 HIS A CA 1
ATOM 779 C C . HIS A 1 98 ? -28.454 24.041 -9.545 1.00 92.50 98 HIS A C 1
ATOM 781 O O . HIS A 1 98 ? -28.692 23.359 -10.541 1.00 92.50 98 HIS A O 1
ATOM 787 N N . PHE A 1 99 ? -29.394 24.326 -8.637 1.00 96.25 99 PHE A N 1
ATOM 788 C CA . PHE A 1 99 ? -30.776 23.872 -8.799 1.00 96.25 99 PHE A CA 1
ATOM 789 C C . PHE A 1 99 ? -31.466 24.553 -9.986 1.00 96.25 99 PHE A C 1
ATOM 791 O O . PHE A 1 99 ? -32.145 23.895 -10.772 1.00 96.25 99 PHE A O 1
ATOM 798 N N . GLN A 1 100 ? -31.273 25.862 -10.165 1.00 97.31 100 GLN A N 1
ATOM 799 C CA . GLN A 1 100 ? -31.835 26.590 -11.307 1.00 97.31 100 GLN A CA 1
ATOM 800 C C . GLN A 1 100 ? -31.284 26.078 -12.641 1.00 97.31 100 GLN A C 1
ATOM 802 O O . GLN A 1 100 ? -32.048 25.913 -13.596 1.00 97.31 100 GLN A O 1
ATOM 807 N N . LYS A 1 101 ? -29.986 25.754 -12.690 1.00 93.19 101 LYS A N 1
ATOM 808 C CA . LYS A 1 101 ? -29.369 25.092 -13.841 1.00 93.19 101 LYS A CA 1
ATOM 809 C C . LYS A 1 101 ? -30.013 23.731 -14.108 1.00 93.19 101 LYS A C 1
ATOM 811 O O . LYS A 1 101 ? -30.501 23.511 -15.210 1.00 93.19 101 LYS A O 1
ATOM 816 N N . TYR A 1 102 ? -30.087 22.867 -13.093 1.00 95.56 102 TYR A N 1
ATOM 817 C CA . TYR A 1 102 ? -30.748 21.561 -13.181 1.00 95.56 102 TYR A CA 1
ATOM 818 C C . TYR A 1 102 ? -32.177 21.685 -13.726 1.00 95.56 102 TYR A C 1
ATOM 820 O O . TYR A 1 102 ? -32.521 21.046 -14.718 1.00 95.56 102 TYR A O 1
ATOM 828 N N . LYS A 1 103 ? -32.991 22.561 -13.130 1.00 94.56 103 LYS A N 1
ATOM 829 C CA . LYS A 1 103 ? -34.387 22.775 -13.520 1.00 94.56 103 LYS A CA 1
ATOM 830 C C . LYS A 1 103 ? -34.522 23.242 -14.968 1.00 94.56 103 LYS A C 1
ATOM 832 O O . LYS A 1 103 ? -35.421 22.796 -15.672 1.00 94.56 103 LYS A O 1
ATOM 837 N N . THR A 1 104 ? -33.662 24.161 -15.397 1.00 95.69 104 THR A N 1
ATOM 838 C CA . THR A 1 104 ? -33.756 24.766 -16.730 1.00 95.69 104 THR A CA 1
ATOM 839 C C . THR A 1 104 ? -33.265 23.807 -17.809 1.00 95.69 104 THR A C 1
ATOM 841 O O . THR A 1 104 ? -33.943 23.621 -18.816 1.00 95.69 104 THR A O 1
ATOM 844 N N . GLU A 1 105 ? -32.116 23.166 -17.592 1.00 96.00 105 GLU A N 1
ATOM 845 C CA . GLU A 1 105 ? -31.486 22.306 -18.598 1.00 96.00 105 GLU A CA 1
ATOM 846 C C . GLU A 1 105 ? -32.228 20.972 -18.752 1.00 96.00 105 GLU A C 1
ATOM 848 O O . GLU A 1 105 ? -32.332 20.468 -19.865 1.00 96.00 105 GLU A O 1
ATOM 853 N N . THR A 1 106 ? -32.862 20.451 -17.696 1.00 97.06 106 THR A N 1
ATOM 854 C CA . THR A 1 106 ? -33.616 19.184 -17.771 1.00 97.06 106 THR A CA 1
ATOM 855 C C . THR A 1 106 ? -35.072 19.330 -18.214 1.00 97.06 106 THR A C 1
ATOM 857 O O . THR A 1 106 ? -35.732 18.320 -18.456 1.00 97.06 106 THR A O 1
ATOM 860 N N . LEU A 1 107 ? -35.595 20.554 -18.360 1.00 96.69 107 LEU A N 1
ATOM 861 C CA . LEU A 1 107 ? -37.026 20.795 -18.591 1.00 96.69 107 LEU A CA 1
ATOM 862 C C . LEU A 1 107 ? -37.580 20.037 -19.808 1.00 96.69 107 LEU A C 1
ATOM 864 O O . LEU A 1 107 ? -38.683 19.504 -19.761 1.00 96.69 107 LEU A O 1
ATOM 868 N N . HIS A 1 108 ? -36.802 19.966 -20.888 1.00 97.25 108 HIS A N 1
ATOM 869 C CA . HIS A 1 108 ? -37.188 19.291 -22.129 1.00 97.25 108 HIS A CA 1
ATOM 870 C C . HIS A 1 108 ? -37.078 17.755 -22.061 1.00 97.25 108 HIS A C 1
ATOM 872 O O . HIS A 1 108 ? -37.571 17.059 -22.946 1.00 97.25 108 HIS A O 1
ATOM 878 N N . MET A 1 109 ? -36.435 17.224 -21.020 1.00 97.88 109 MET A N 1
ATOM 879 C CA . MET A 1 109 ? -36.208 15.791 -20.817 1.00 97.88 109 MET A CA 1
ATOM 880 C C . MET A 1 109 ? -37.348 15.135 -20.028 1.00 97.88 109 MET A C 1
ATOM 882 O O . MET A 1 109 ? -37.551 13.922 -20.118 1.00 97.88 109 MET A O 1
ATOM 886 N N . VAL A 1 110 ? -38.095 15.931 -19.258 1.00 97.19 110 VAL A N 1
ATOM 887 C CA . VAL A 1 110 ? -39.143 15.478 -18.340 1.00 97.19 110 VAL A CA 1
ATOM 888 C C . VAL A 1 110 ? -40.493 15.399 -19.057 1.00 97.19 110 VAL A C 1
ATOM 890 O O . VAL A 1 110 ? -40.986 16.383 -19.602 1.00 97.19 110 VAL A O 1
ATOM 893 N N . LYS A 1 111 ? -41.116 14.219 -19.028 1.00 97.31 111 LYS A N 1
ATOM 894 C CA . LYS A 1 111 ? -42.491 13.983 -19.490 1.00 97.31 111 LYS A CA 1
ATOM 895 C C . LYS A 1 111 ? -43.522 14.426 -18.462 1.00 97.31 111 LYS A C 1
ATOM 897 O O . LYS A 1 111 ? -44.530 15.028 -18.816 1.00 97.31 111 LYS A O 1
ATOM 902 N N . SER A 1 112 ? -43.289 14.083 -17.200 1.00 97.88 112 SER A N 1
ATOM 903 C CA . SER A 1 112 ? -44.186 14.388 -16.090 1.00 97.88 112 SER A CA 1
ATOM 904 C C . SER A 1 112 ? -43.390 14.557 -14.800 1.00 97.88 112 SER A C 1
ATOM 906 O O . SER A 1 112 ? -42.335 13.947 -14.624 1.00 97.88 112 SER A O 1
ATOM 908 N N . LEU A 1 113 ? -43.894 15.427 -13.926 1.00 96.69 113 LEU A N 1
ATOM 909 C CA . LEU A 1 113 ? -43.359 15.704 -12.599 1.00 96.69 113 LEU A CA 1
ATOM 910 C C . LEU A 1 113 ? -44.539 15.835 -11.637 1.00 96.69 113 LEU A C 1
ATOM 912 O O . LEU A 1 113 ? -45.398 16.691 -11.850 1.00 96.69 113 LEU A O 1
ATOM 916 N N . ASP A 1 114 ? -44.543 15.029 -10.583 1.00 97.38 114 ASP A N 1
ATOM 917 C CA . ASP A 1 114 ? -45.435 15.175 -9.437 1.00 97.38 114 ASP A CA 1
ATOM 918 C C . ASP A 1 114 ? -44.614 15.361 -8.156 1.00 97.38 114 ASP A C 1
ATOM 920 O O . ASP A 1 114 ? -43.559 14.749 -7.985 1.00 97.38 114 ASP A O 1
ATOM 924 N N . LEU A 1 115 ? -45.076 16.241 -7.272 1.00 95.88 115 LEU A N 1
ATOM 925 C CA . LEU A 1 115 ? -44.402 16.582 -6.020 1.00 95.88 115 LEU A CA 1
ATOM 926 C C . LEU A 1 115 ? -45.285 16.127 -4.864 1.00 95.88 115 LEU A C 1
ATOM 928 O O . LEU A 1 115 ? -46.257 16.795 -4.513 1.00 95.88 115 LEU A O 1
ATOM 932 N N . VAL A 1 116 ? -44.933 14.995 -4.263 1.00 95.75 116 VAL A N 1
ATOM 933 C CA . VAL A 1 116 ? -45.747 14.356 -3.229 1.00 95.75 116 VAL A CA 1
ATOM 934 C C . VAL A 1 116 ? -45.187 14.698 -1.853 1.00 95.75 116 VAL A C 1
ATOM 936 O O . VAL A 1 116 ? -44.159 14.158 -1.438 1.00 95.75 116 VAL A O 1
ATOM 939 N N . ASP A 1 117 ? -45.857 15.606 -1.144 1.00 93.88 117 ASP A N 1
ATOM 940 C CA . ASP A 1 117 ? -45.524 15.946 0.243 1.00 93.88 117 ASP A CA 1
ATOM 941 C C . ASP A 1 117 ? -45.950 14.824 1.197 1.00 93.88 117 ASP A C 1
ATOM 943 O O . ASP A 1 117 ? -47.071 14.315 1.140 1.00 93.88 117 ASP A O 1
ATOM 947 N N . MET A 1 118 ? -45.039 14.437 2.091 1.00 92.50 118 MET A N 1
ATOM 948 C CA . MET A 1 118 ? -45.183 13.275 2.961 1.00 92.50 118 MET A CA 1
ATOM 949 C C . MET A 1 118 ? -45.205 13.688 4.431 1.00 92.50 118 MET A C 1
ATOM 951 O O . MET A 1 118 ? -44.367 14.459 4.893 1.00 92.50 118 MET A O 1
ATOM 955 N N . ASN A 1 119 ? -46.103 13.077 5.204 1.00 88.38 119 ASN A N 1
ATOM 956 C CA . ASN A 1 119 ? -46.090 13.183 6.661 1.00 88.38 119 ASN A CA 1
ATOM 957 C C . ASN A 1 119 ? -45.297 12.019 7.266 1.00 88.38 119 ASN A C 1
ATOM 959 O O . ASN A 1 119 ? -45.614 10.850 7.031 1.00 88.38 119 ASN A O 1
ATOM 963 N N . ALA A 1 120 ? -44.286 12.325 8.079 1.00 83.75 120 ALA A N 1
ATOM 964 C CA . ALA A 1 120 ? -43.549 11.303 8.811 1.00 83.75 120 ALA A CA 1
ATOM 965 C C . ALA A 1 120 ? -44.417 10.720 9.940 1.00 83.75 120 ALA A C 1
ATOM 967 O O . ALA A 1 120 ? -44.835 11.434 10.846 1.00 83.75 120 ALA A O 1
ATOM 968 N N . LEU A 1 121 ? -44.651 9.404 9.919 1.00 87.38 121 LEU A N 1
ATOM 969 C CA . LEU A 1 121 ? -45.431 8.713 10.958 1.00 87.38 121 LEU A CA 1
ATOM 970 C C . LEU A 1 121 ? -44.673 8.570 12.290 1.00 87.38 121 LEU A C 1
ATOM 972 O O . LEU A 1 121 ? -45.287 8.389 13.337 1.00 87.38 121 LEU A O 1
ATOM 976 N N . ALA A 1 122 ? -43.340 8.642 12.251 1.00 85.69 122 ALA A N 1
ATOM 977 C CA . ALA A 1 122 ? -42.475 8.590 13.427 1.00 85.69 122 ALA A CA 1
ATOM 978 C C . ALA A 1 122 ? -41.279 9.553 13.264 1.00 85.69 122 ALA A C 1
ATOM 980 O O . ALA A 1 122 ? -40.161 9.106 13.009 1.00 85.69 122 ALA A O 1
ATOM 981 N N . PRO A 1 123 ? -41.465 10.879 13.412 1.00 81.38 123 PRO A N 1
ATOM 982 C CA . PRO A 1 123 ? -40.405 11.869 13.173 1.00 81.38 123 PRO A CA 1
ATOM 983 C C . PRO A 1 123 ? -39.117 11.600 13.971 1.00 81.38 123 PRO A C 1
ATOM 985 O O . PRO A 1 123 ? -38.009 11.777 13.468 1.00 81.38 123 PRO A O 1
ATOM 988 N N . ALA A 1 124 ? -39.242 11.062 15.189 1.00 79.69 124 ALA A N 1
ATOM 989 C CA . ALA A 1 124 ? -38.107 10.712 16.043 1.00 79.69 124 ALA A CA 1
ATOM 990 C C . ALA A 1 124 ? -37.150 9.667 15.428 1.00 79.69 124 ALA A C 1
ATOM 992 O O . ALA A 1 124 ? -35.955 9.678 15.735 1.00 79.69 124 ALA A O 1
ATOM 993 N N . THR A 1 125 ? -37.625 8.777 14.542 1.00 81.62 125 THR A N 1
ATOM 994 C CA . THR A 1 125 ? -36.749 7.786 13.889 1.00 81.62 125 THR A CA 1
ATOM 995 C C . THR A 1 125 ? -35.838 8.408 12.839 1.00 81.62 125 THR A C 1
ATOM 997 O O . THR A 1 125 ? -34.825 7.803 12.492 1.00 81.62 125 THR A O 1
ATOM 1000 N N . MET A 1 126 ? -36.139 9.623 12.370 1.00 81.50 126 MET A N 1
ATOM 1001 C CA . MET A 1 126 ? -35.316 10.329 11.388 1.00 81.50 126 MET A CA 1
ATOM 1002 C C . MET A 1 126 ? -33.878 10.523 11.886 1.00 81.50 126 MET A C 1
ATOM 1004 O O . MET A 1 126 ? -32.922 10.286 11.155 1.00 81.50 126 MET A O 1
ATOM 1008 N N . LEU A 1 127 ? -33.710 10.831 13.176 1.00 78.31 127 LEU A N 1
ATOM 1009 C CA . LEU A 1 127 ? -32.394 10.982 13.811 1.00 78.31 127 LEU A CA 1
ATOM 1010 C C . LEU A 1 127 ? -31.601 9.667 13.905 1.00 78.31 127 LEU A C 1
ATOM 1012 O O . LEU A 1 127 ? -30.420 9.676 14.243 1.00 78.31 127 LEU A O 1
ATOM 1016 N N . GLN A 1 128 ? -32.246 8.526 13.660 1.00 80.81 128 GLN A N 1
ATOM 1017 C CA . GLN A 1 128 ? -31.640 7.200 13.777 1.00 80.81 128 GLN A CA 1
ATOM 1018 C C . GLN A 1 128 ? -31.364 6.547 12.419 1.00 80.81 128 GLN A C 1
ATOM 1020 O O . GLN A 1 128 ? -30.687 5.518 12.391 1.00 80.81 128 GLN A O 1
ATOM 1025 N N . ILE A 1 129 ? -31.849 7.120 11.310 1.00 77.81 129 ILE A N 1
ATOM 1026 C CA . ILE A 1 129 ? -31.874 6.461 9.994 1.00 77.81 129 ILE A CA 1
ATOM 1027 C C . ILE A 1 129 ? -30.476 6.030 9.513 1.00 77.81 129 ILE A C 1
ATOM 1029 O O . ILE A 1 129 ? -30.329 4.962 8.927 1.00 77.81 129 ILE A O 1
ATOM 1033 N N . PHE A 1 130 ? -29.433 6.784 9.875 1.00 73.06 130 PHE A N 1
ATOM 1034 C CA . PHE A 1 130 ? -28.042 6.497 9.502 1.00 73.06 130 PHE A CA 1
ATOM 1035 C C . PHE A 1 130 ? -27.191 5.909 10.635 1.00 73.06 130 PHE A C 1
ATOM 1037 O O . PHE A 1 130 ? -26.042 5.539 10.412 1.00 73.06 130 PHE A O 1
ATOM 1044 N N . LYS A 1 131 ? -27.732 5.765 11.852 1.00 74.00 131 LYS A N 1
ATOM 1045 C CA . LYS A 1 131 ? -26.961 5.311 13.026 1.00 74.00 131 LYS A CA 1
ATOM 1046 C C . LYS A 1 131 ? -26.483 3.858 12.912 1.00 74.00 131 LYS A C 1
ATOM 1048 O O . LYS A 1 131 ? -25.533 3.469 13.581 1.00 74.00 131 LYS A O 1
ATOM 1053 N N . LYS A 1 132 ? -27.157 3.049 12.090 1.00 60.56 132 LYS A N 1
ATOM 1054 C CA . LYS A 1 132 ? -26.828 1.634 11.852 1.00 60.56 132 LYS A CA 1
ATOM 1055 C C . LYS A 1 132 ? -26.137 1.380 10.511 1.00 60.56 132 LYS A C 1
ATOM 1057 O O . LYS A 1 132 ? -25.818 0.231 10.222 1.00 60.56 132 LYS A O 1
ATOM 1062 N N . MET A 1 133 ? -25.919 2.414 9.695 1.00 53.78 133 MET A N 1
ATOM 1063 C CA . MET A 1 133 ? -25.121 2.264 8.481 1.00 53.78 133 MET A CA 1
ATOM 1064 C C . MET A 1 133 ? -23.638 2.295 8.868 1.00 53.78 133 MET A C 1
ATOM 1066 O O . MET A 1 133 ? -23.228 3.237 9.551 1.00 53.78 133 MET A O 1
ATOM 1070 N N . PRO A 1 134 ? -22.824 1.302 8.461 1.00 48.16 134 PRO A N 1
ATOM 1071 C CA . PRO A 1 134 ? -21.379 1.435 8.557 1.00 48.16 134 PRO A CA 1
ATOM 1072 C C . PRO A 1 134 ? -20.985 2.660 7.730 1.00 48.16 134 PRO A C 1
ATOM 1074 O O . PRO A 1 134 ? -21.236 2.715 6.528 1.00 48.16 134 PRO A O 1
ATOM 1077 N N . GLN A 1 135 ? -20.467 3.685 8.400 1.00 48.09 135 GLN A N 1
ATOM 1078 C CA . GLN A 1 135 ? -20.074 4.943 7.775 1.00 48.09 135 GLN A CA 1
ATOM 1079 C C . GLN A 1 135 ? -18.970 4.655 6.751 1.00 48.09 135 GLN A C 1
ATOM 1081 O O . GLN A 1 135 ? -17.854 4.292 7.123 1.00 48.09 135 GLN A O 1
ATOM 1086 N N . ALA A 1 136 ? -19.271 4.811 5.462 1.00 42.66 136 ALA A N 1
ATOM 1087 C CA . ALA A 1 136 ? -18.241 4.894 4.439 1.00 42.66 136 ALA A CA 1
ATOM 1088 C C . ALA A 1 136 ? -17.554 6.263 4.575 1.00 42.66 136 ALA A C 1
ATOM 1090 O O . ALA A 1 136 ? -18.132 7.279 4.211 1.00 42.66 136 ALA A O 1
ATOM 1091 N N . ASN A 1 137 ? -16.341 6.266 5.136 1.00 45.91 137 ASN A N 1
ATOM 1092 C CA . ASN A 1 137 ? -15.345 7.341 5.063 1.00 45.91 137 ASN A CA 1
ATOM 1093 C C . ASN A 1 137 ? -15.852 8.789 5.256 1.00 45.91 137 ASN A C 1
ATOM 1095 O O . ASN A 1 137 ? -15.804 9.598 4.336 1.00 45.91 137 ASN A O 1
ATOM 1099 N N . ASP A 1 138 ? -16.199 9.164 6.491 1.00 36.00 138 ASP A N 1
ATOM 1100 C CA . ASP A 1 138 ? -16.281 10.572 6.917 1.00 36.00 138 ASP A CA 1
ATOM 1101 C C . ASP A 1 138 ? -14.943 11.008 7.555 1.00 36.00 138 ASP A C 1
ATOM 1103 O O . ASP A 1 138 ? -14.773 10.986 8.777 1.00 36.00 138 ASP A O 1
ATOM 1107 N N . LYS A 1 139 ? -13.937 11.323 6.721 1.00 43.78 139 LYS A N 1
ATOM 1108 C CA . LYS A 1 139 ? -12.628 11.872 7.156 1.00 43.78 139 LYS A CA 1
ATOM 1109 C C . LYS A 1 139 ? -12.174 13.102 6.365 1.00 43.78 139 LYS A C 1
ATOM 1111 O O . LYS A 1 139 ? -10.985 13.406 6.327 1.00 43.78 139 LYS A O 1
ATOM 1116 N N . THR A 1 140 ? -13.096 13.859 5.785 1.00 36.66 140 THR A N 1
ATOM 1117 C CA . THR A 1 140 ? -12.781 15.187 5.241 1.00 36.66 140 THR A CA 1
ATOM 1118 C C . THR A 1 140 ? -13.310 16.244 6.208 1.00 36.66 140 THR A C 1
ATOM 1120 O O . THR A 1 140 ? -14.513 16.443 6.304 1.00 36.66 140 THR A O 1
ATOM 1123 N N . ASN A 1 141 ? -12.392 16.896 6.932 1.00 38.78 141 ASN A N 1
ATOM 1124 C CA . ASN A 1 141 ? -12.599 17.901 7.991 1.00 38.78 141 ASN A CA 1
ATOM 1125 C C . ASN A 1 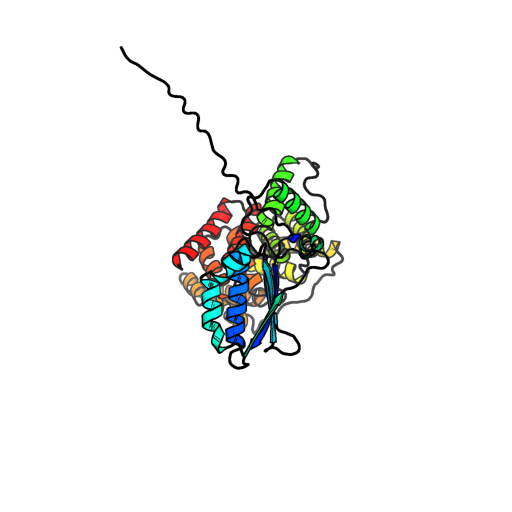141 ? -13.067 17.401 9.367 1.00 38.78 141 ASN A C 1
ATOM 1127 O O . ASN A 1 141 ? -14.161 17.721 9.824 1.00 38.78 141 ASN A O 1
ATOM 1131 N N . LYS A 1 142 ? -12.165 16.766 10.126 1.00 40.03 142 LYS A N 1
ATOM 1132 C CA . LYS A 1 142 ? -12.221 16.848 11.594 1.00 40.03 142 LYS A CA 1
ATOM 1133 C C . LYS A 1 142 ? -10.857 17.213 12.157 1.00 40.03 142 LYS A C 1
ATOM 1135 O O . LYS A 1 142 ? -9.879 16.496 11.966 1.00 40.03 142 LYS A O 1
ATOM 1140 N N . THR A 1 143 ? -10.817 18.323 12.890 1.00 40.53 143 THR A N 1
ATOM 1141 C CA . THR A 1 143 ? -9.826 18.565 13.938 1.00 40.53 143 THR A CA 1
ATOM 1142 C C . THR A 1 143 ? -9.786 17.306 14.798 1.00 40.53 143 THR A C 1
ATOM 1144 O O . THR A 1 143 ? -10.766 16.977 15.468 1.00 40.53 143 THR A O 1
ATOM 1147 N N . VAL A 1 144 ? -8.702 16.541 14.694 1.00 47.69 144 VAL A N 1
ATOM 1148 C CA . VAL A 1 144 ? -8.571 15.243 15.360 1.00 47.69 144 VAL A CA 1
ATOM 1149 C C . VAL A 1 144 ? -8.529 15.511 16.853 1.00 47.69 144 VAL A C 1
ATOM 1151 O O . VAL A 1 144 ? -7.554 16.050 17.372 1.00 47.69 144 VAL A O 1
ATOM 1154 N N . THR A 1 145 ? -9.611 15.184 17.550 1.00 56.62 145 THR A N 1
ATOM 1155 C CA . THR A 1 145 ? -9.600 15.248 19.010 1.00 56.62 145 THR A CA 1
ATOM 1156 C C . THR A 1 145 ? -8.757 14.090 19.543 1.00 56.62 145 THR A C 1
ATOM 1158 O O . THR A 1 145 ? -8.732 13.005 18.962 1.00 56.62 145 THR A O 1
ATOM 1161 N N . THR A 1 146 ? -8.067 14.285 20.667 1.00 61.22 146 THR A N 1
ATOM 1162 C CA . THR A 1 146 ? -7.238 13.239 21.295 1.00 61.22 146 THR A CA 1
ATOM 1163 C C . THR A 1 146 ? -8.017 11.942 21.552 1.00 61.22 146 THR A C 1
ATOM 1165 O O . THR A 1 146 ? -7.451 10.856 21.447 1.00 61.22 146 THR A O 1
ATOM 1168 N N . MET A 1 147 ? -9.321 12.046 21.842 1.00 60.41 147 MET A N 1
ATOM 1169 C CA . MET A 1 147 ? -10.197 10.895 22.080 1.00 60.41 147 MET A CA 1
ATOM 1170 C C . MET A 1 147 ? -10.421 10.056 20.808 1.00 60.41 147 MET A C 1
ATOM 1172 O O . MET A 1 147 ? -10.420 8.830 20.882 1.00 60.41 147 MET A O 1
ATOM 1176 N N . ASP A 1 148 ? -10.536 10.698 19.641 1.00 81.94 148 ASP A N 1
ATOM 1177 C CA . ASP A 1 148 ? -10.678 10.019 18.344 1.00 81.94 148 ASP A CA 1
ATOM 1178 C C . ASP A 1 148 ? -9.423 9.195 18.006 1.00 81.94 148 ASP A C 1
ATOM 1180 O O . ASP A 1 148 ? -9.506 8.007 17.698 1.00 81.94 148 ASP A O 1
ATOM 1184 N N . ARG A 1 149 ? -8.233 9.782 18.201 1.00 88.75 149 ARG A N 1
ATOM 1185 C CA . ARG A 1 149 ? -6.945 9.096 17.988 1.00 88.75 149 ARG A CA 1
ATOM 1186 C C . ARG A 1 149 ? -6.797 7.835 18.846 1.00 88.75 149 ARG A C 1
ATOM 1188 O O . ARG A 1 149 ? -6.283 6.826 18.366 1.00 88.75 149 ARG A O 1
ATOM 1195 N N . ILE A 1 150 ? -7.212 7.890 20.114 1.00 91.88 150 ILE A N 1
ATOM 1196 C CA . ILE A 1 150 ? -7.103 6.761 21.052 1.00 91.88 150 ILE A CA 1
ATOM 1197 C C . ILE A 1 150 ? -8.049 5.623 20.662 1.00 91.88 150 ILE A C 1
ATOM 1199 O O . ILE A 1 150 ? -7.627 4.468 20.652 1.00 91.88 150 ILE A O 1
ATOM 1203 N N . ASN A 1 151 ? -9.303 5.934 20.328 1.00 91.06 151 ASN A N 1
ATOM 1204 C CA . ASN A 1 151 ? -10.285 4.912 19.966 1.00 91.06 151 ASN A CA 1
ATOM 1205 C C . ASN A 1 151 ? -9.890 4.200 18.669 1.00 91.06 151 ASN A C 1
ATOM 1207 O O . ASN A 1 151 ? -9.813 2.974 18.650 1.00 91.06 151 ASN A O 1
ATOM 1211 N N . VAL A 1 152 ? -9.508 4.964 17.641 1.00 90.31 152 VAL A N 1
ATOM 1212 C CA . VAL A 1 152 ? -9.028 4.414 16.363 1.00 90.31 152 VAL A CA 1
ATOM 1213 C C . VAL A 1 152 ? -7.780 3.549 16.563 1.00 90.31 152 VAL A C 1
ATOM 1215 O O . VAL A 1 152 ? -7.678 2.471 15.983 1.00 90.31 152 VAL A O 1
ATOM 1218 N N . CYS A 1 153 ? -6.849 3.979 17.422 1.00 94.50 153 CYS A N 1
ATOM 1219 C CA . CYS A 1 153 ? -5.678 3.180 17.787 1.00 94.50 153 CYS A CA 1
ATOM 1220 C C . CYS A 1 153 ? -6.077 1.812 18.358 1.00 94.50 153 CYS A C 1
ATOM 1222 O O . CYS A 1 153 ? -5.590 0.785 17.885 1.00 94.50 153 CYS A O 1
ATOM 1224 N N . LYS A 1 154 ? -6.987 1.792 19.340 1.00 94.12 154 LYS A N 1
ATOM 1225 C CA . LYS A 1 154 ? -7.451 0.553 19.978 1.00 94.12 154 LYS A CA 1
ATOM 1226 C C . LYS A 1 154 ? -8.161 -0.375 18.995 1.00 94.12 154 LYS A C 1
ATOM 1228 O O . LYS A 1 154 ? -7.865 -1.565 18.987 1.00 94.12 154 LYS A O 1
ATOM 1233 N N . GLU A 1 155 ? -9.045 0.158 18.155 1.00 93.00 155 GLU A N 1
ATOM 1234 C CA . GLU A 1 155 ? -9.781 -0.618 17.147 1.00 93.00 155 GLU A CA 1
ATOM 1235 C C . GLU A 1 155 ? -8.846 -1.251 16.110 1.00 93.00 155 GLU A C 1
ATOM 1237 O O . GLU A 1 155 ? -8.911 -2.458 15.862 1.00 93.00 155 GLU A O 1
ATOM 1242 N N . ASN A 1 156 ? -7.933 -0.458 15.542 1.00 94.38 156 ASN A N 1
ATOM 1243 C CA . ASN A 1 156 ? -6.974 -0.946 14.553 1.00 94.38 156 ASN A CA 1
ATOM 1244 C C . ASN A 1 156 ? -6.024 -1.985 15.158 1.00 94.38 156 ASN A C 1
ATOM 1246 O O . ASN A 1 156 ? -5.792 -3.029 14.554 1.00 94.38 156 ASN A O 1
ATOM 1250 N N . PHE A 1 157 ? -5.507 -1.739 16.366 1.00 96.12 157 PHE A N 1
ATOM 1251 C CA . PHE A 1 157 ? -4.617 -2.686 17.034 1.00 96.12 157 PHE A CA 1
ATOM 1252 C C . PHE A 1 157 ? -5.320 -4.006 17.363 1.00 96.12 157 PHE A C 1
ATOM 1254 O O . PHE A 1 157 ? -4.752 -5.068 17.120 1.00 96.12 157 PHE A O 1
ATOM 1261 N N . ALA A 1 158 ? -6.556 -3.957 17.869 1.00 94.81 158 ALA A N 1
ATOM 1262 C CA . ALA A 1 158 ? -7.342 -5.157 18.145 1.00 94.81 158 ALA A CA 1
ATOM 1263 C C . ALA A 1 158 ? -7.628 -5.951 16.862 1.00 94.81 158 ALA A C 1
ATOM 1265 O O . ALA A 1 158 ? -7.520 -7.172 16.861 1.00 94.81 158 ALA A O 1
ATOM 1266 N N . THR A 1 159 ? -7.924 -5.260 15.759 1.00 93.19 159 THR A N 1
ATOM 1267 C CA . THR A 1 159 ? -8.154 -5.886 14.448 1.00 93.19 159 THR A CA 1
ATOM 1268 C C . THR A 1 159 ? -6.903 -6.597 13.922 1.00 93.19 159 THR A C 1
ATOM 1270 O O . THR A 1 159 ? -6.993 -7.691 13.375 1.00 93.19 159 THR A O 1
ATOM 1273 N N . LEU A 1 160 ? -5.729 -5.985 14.083 1.00 95.56 160 LEU A N 1
ATOM 1274 C CA . LEU A 1 160 ? -4.468 -6.507 13.552 1.00 95.56 160 LEU A CA 1
ATOM 1275 C C . LEU A 1 160 ? -3.869 -7.604 14.437 1.00 95.56 160 LEU A C 1
ATOM 1277 O O . LEU A 1 160 ? -3.472 -8.656 13.944 1.00 95.56 160 LEU A O 1
ATOM 1281 N N . PHE A 1 161 ? -3.807 -7.370 15.746 1.00 95.25 161 PHE A N 1
ATOM 1282 C CA . PHE A 1 161 ? -3.035 -8.190 16.682 1.00 95.25 161 PHE A CA 1
ATOM 1283 C C . PHE A 1 161 ? -3.894 -8.991 17.663 1.00 95.25 161 PHE A C 1
ATOM 1285 O O . PHE A 1 161 ? -3.329 -9.679 18.508 1.00 95.25 161 PHE A O 1
ATOM 1292 N N . GLU A 1 162 ? -5.228 -8.891 17.587 1.00 91.62 162 GLU A N 1
ATOM 1293 C CA . GLU A 1 162 ? -6.171 -9.574 18.493 1.00 91.62 162 GLU A CA 1
ATOM 1294 C C . GLU A 1 162 ? -5.881 -9.298 19.984 1.00 91.62 162 GLU A C 1
ATOM 1296 O O . GLU A 1 162 ? -6.131 -10.122 20.863 1.00 91.62 162 GLU A O 1
ATOM 1301 N N . GLY A 1 163 ? -5.328 -8.117 20.275 1.00 90.12 163 GLY A N 1
ATOM 1302 C CA . GLY A 1 163 ? -4.863 -7.724 21.601 1.00 90.12 163 GLY A CA 1
ATOM 1303 C C . GLY A 1 163 ? -5.373 -6.358 22.050 1.00 90.12 163 GLY A C 1
ATOM 1304 O O . GLY A 1 163 ? -6.081 -5.653 21.333 1.00 90.12 163 GLY A O 1
ATOM 1305 N N . GLU A 1 164 ? -4.978 -5.965 23.260 1.00 91.50 164 GLU A N 1
ATOM 1306 C CA . GLU A 1 164 ? -5.338 -4.675 23.851 1.00 91.50 164 GLU A CA 1
ATOM 1307 C C . GLU A 1 164 ? -4.187 -3.664 23.717 1.00 91.50 164 GLU A C 1
ATOM 1309 O O . GLU A 1 164 ? -3.115 -3.850 24.303 1.00 91.50 164 GLU A O 1
ATOM 1314 N N . ALA A 1 165 ? -4.426 -2.578 22.976 1.00 91.62 165 ALA A N 1
ATOM 1315 C CA . ALA A 1 165 ? -3.522 -1.428 22.901 1.00 91.62 165 ALA A CA 1
ATOM 1316 C C . ALA A 1 165 ? -3.616 -0.533 24.143 1.00 91.62 165 ALA A C 1
ATOM 1318 O O . ALA A 1 165 ? -4.667 -0.443 24.780 1.00 91.62 165 ALA A O 1
ATOM 1319 N N . LEU A 1 166 ? -2.543 0.217 24.414 1.00 90.69 166 LEU A N 1
ATOM 1320 C CA . LEU A 1 166 ? -2.474 1.238 25.470 1.00 90.69 166 LEU A CA 1
ATOM 1321 C C . LEU A 1 166 ? -2.798 0.669 26.864 1.00 90.69 166 LEU A C 1
ATOM 1323 O O . LEU A 1 166 ? -3.513 1.277 27.659 1.00 90.69 166 LEU A O 1
ATOM 1327 N N . ASN A 1 167 ? -2.298 -0.538 27.141 1.00 90.81 167 ASN A N 1
ATOM 1328 C CA . ASN A 1 167 ? -2.595 -1.288 28.365 1.00 90.81 167 ASN A CA 1
ATOM 1329 C C . ASN A 1 167 ? -1.656 -0.956 29.546 1.00 90.81 167 ASN A C 1
ATOM 1331 O O . ASN A 1 167 ? -1.815 -1.515 30.630 1.00 90.81 167 ASN A O 1
ATOM 1335 N N . GLY A 1 168 ? -0.668 -0.076 29.341 1.00 90.69 168 GLY A N 1
ATOM 1336 C CA . GLY A 1 168 ? 0.291 0.347 30.367 1.00 90.69 168 GLY A CA 1
ATOM 1337 C C . GLY A 1 168 ? 1.253 -0.744 30.857 1.00 90.69 168 GLY A C 1
ATOM 1338 O O . GLY A 1 168 ? 1.947 -0.530 31.848 1.00 90.69 168 GLY A O 1
ATOM 1339 N N . LYS A 1 169 ? 1.297 -1.911 30.201 1.00 89.44 169 LYS A N 1
ATOM 1340 C CA . LYS A 1 169 ? 2.189 -3.030 30.542 1.00 89.44 169 LYS A CA 1
ATOM 1341 C C . LYS A 1 169 ? 3.492 -2.965 29.738 1.00 89.44 169 LYS A C 1
ATOM 1343 O O . LYS A 1 169 ? 3.585 -2.282 28.722 1.00 89.44 169 LYS A O 1
ATOM 1348 N N . GLY A 1 170 ? 4.478 -3.750 30.169 1.00 90.81 170 GLY A N 1
ATOM 1349 C CA . GLY A 1 170 ? 5.805 -3.823 29.554 1.00 90.81 170 GLY A CA 1
ATOM 1350 C C . GLY A 1 170 ? 6.842 -2.987 30.301 1.00 90.81 170 GLY A C 1
ATOM 1351 O O . GLY A 1 170 ? 6.570 -2.469 31.382 1.00 90.81 170 GLY A O 1
ATOM 1352 N N . THR A 1 171 ? 8.046 -2.900 29.739 1.00 94.94 171 THR A N 1
ATOM 1353 C CA . THR A 1 171 ? 9.167 -2.157 30.336 1.00 94.94 171 THR A CA 1
ATOM 1354 C C . THR A 1 171 ? 9.133 -0.665 30.006 1.00 94.94 171 THR A C 1
ATOM 1356 O O . THR A 1 171 ? 9.617 0.131 30.800 1.00 94.94 171 THR A O 1
ATOM 1359 N N . ASP A 1 172 ? 8.507 -0.285 28.884 1.00 96.00 172 ASP A N 1
ATOM 1360 C CA . ASP A 1 172 ? 8.523 1.083 28.345 1.00 96.00 172 ASP A CA 1
ATOM 1361 C C . ASP A 1 172 ? 7.116 1.535 27.889 1.00 96.00 172 ASP A C 1
ATOM 1363 O O . ASP A 1 172 ? 6.881 1.784 26.700 1.00 96.00 172 ASP A O 1
ATOM 1367 N N . PRO A 1 173 ? 6.133 1.616 28.807 1.00 95.38 173 PRO A N 1
ATOM 1368 C CA . PRO A 1 173 ? 4.732 1.839 28.451 1.00 95.38 173 PRO A CA 1
ATOM 1369 C C . PRO A 1 173 ? 4.484 3.185 27.761 1.00 95.38 173 PRO A C 1
ATOM 1371 O O . PRO A 1 173 ? 3.680 3.242 26.838 1.00 95.38 173 PRO A O 1
ATOM 1374 N N . GLU A 1 174 ? 5.197 4.253 28.136 1.00 96.56 174 GLU A N 1
ATOM 1375 C CA . GLU A 1 174 ? 5.071 5.564 27.478 1.00 96.56 174 GLU A CA 1
ATOM 1376 C C . GLU A 1 174 ? 5.508 5.509 26.007 1.00 96.56 174 GLU A C 1
ATOM 1378 O O . GLU A 1 174 ? 4.822 6.034 25.126 1.00 96.56 174 GLU A O 1
ATOM 1383 N N . MET A 1 175 ? 6.619 4.821 25.727 1.00 96.81 175 MET A N 1
ATOM 1384 C CA . MET A 1 175 ? 7.113 4.643 24.364 1.00 96.81 175 MET A CA 1
ATOM 1385 C C . MET A 1 175 ? 6.135 3.812 23.528 1.00 96.81 175 MET A C 1
ATOM 1387 O O . MET A 1 175 ? 5.836 4.168 22.386 1.00 96.81 175 MET A O 1
ATOM 1391 N N . MET A 1 176 ? 5.587 2.737 24.103 1.00 96.06 176 MET A N 1
ATOM 1392 C CA . MET A 1 176 ? 4.559 1.923 23.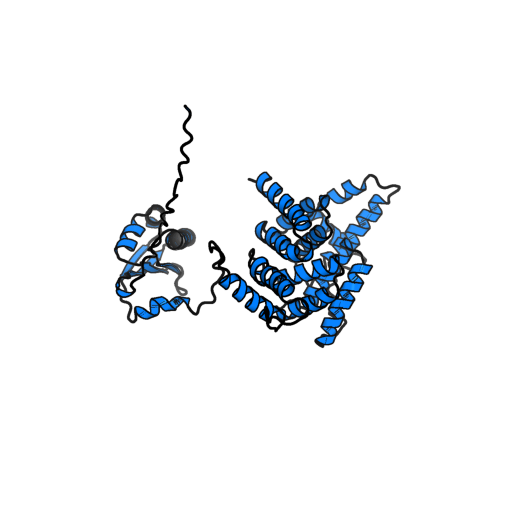446 1.00 96.06 176 MET A CA 1
ATOM 1393 C C . MET A 1 176 ? 3.297 2.729 23.153 1.00 96.06 176 MET A C 1
ATOM 1395 O O . MET A 1 176 ? 2.715 2.589 22.079 1.00 96.06 176 MET A O 1
ATOM 1399 N N . ASP A 1 177 ? 2.913 3.620 24.060 1.00 96.31 177 ASP A N 1
ATOM 1400 C CA . ASP A 1 177 ? 1.800 4.536 23.878 1.00 96.31 177 ASP A CA 1
ATOM 1401 C C . ASP A 1 177 ? 2.030 5.469 22.682 1.00 96.31 177 ASP A C 1
ATOM 1403 O O . ASP A 1 177 ? 1.166 5.588 21.809 1.00 96.31 177 ASP A O 1
ATOM 1407 N N . ILE A 1 178 ? 3.191 6.132 22.621 1.00 96.75 178 ILE A N 1
ATOM 1408 C CA . ILE A 1 178 ? 3.565 7.020 21.508 1.00 96.75 178 ILE A CA 1
ATOM 1409 C C . ILE A 1 178 ? 3.530 6.249 20.187 1.00 96.75 178 ILE A C 1
ATOM 1411 O O . ILE A 1 178 ? 2.879 6.694 19.238 1.00 96.75 178 ILE A O 1
ATOM 1415 N N . LEU A 1 179 ? 4.172 5.079 20.150 1.00 96.56 179 LEU A N 1
ATOM 1416 C CA . LEU A 1 179 ? 4.242 4.211 18.980 1.00 96.56 179 LEU A CA 1
ATOM 1417 C C . LEU A 1 179 ? 2.847 3.797 18.509 1.00 96.56 179 LEU A C 1
ATOM 1419 O O . LEU A 1 179 ? 2.501 4.008 17.347 1.00 96.56 179 LEU A O 1
ATOM 1423 N N . GLN A 1 180 ? 2.024 3.241 19.398 1.00 96.62 180 GLN A N 1
ATOM 1424 C CA . GLN A 1 180 ? 0.714 2.710 19.028 1.00 96.62 180 GLN A CA 1
ATOM 1425 C C . GLN A 1 180 ? -0.235 3.827 18.588 1.00 96.62 180 GLN A C 1
ATOM 1427 O O . GLN A 1 180 ? -0.892 3.708 17.554 1.00 96.62 180 GLN A O 1
ATOM 1432 N N . LYS A 1 181 ? -0.270 4.952 19.316 1.00 96.62 181 LYS A N 1
ATOM 1433 C CA . LYS A 1 181 ? -1.108 6.104 18.948 1.00 96.62 181 LYS A CA 1
ATOM 1434 C C . LYS A 1 181 ? -0.684 6.729 17.617 1.00 96.62 181 LYS A C 1
ATOM 1436 O O . LYS A 1 181 ? -1.549 7.236 16.905 1.00 96.62 181 LYS A O 1
ATOM 1441 N N . TYR A 1 182 ? 0.605 6.711 17.279 1.00 97.06 182 TYR A N 1
ATOM 1442 C CA . TYR A 1 182 ? 1.094 7.218 15.997 1.00 97.06 182 TYR A CA 1
ATOM 1443 C C . TYR A 1 182 ? 0.772 6.259 14.847 1.00 97.06 182 TYR A C 1
ATOM 1445 O O . TYR A 1 182 ? 0.112 6.649 13.884 1.00 97.06 182 TYR A O 1
ATOM 1453 N N . ILE A 1 183 ? 1.158 4.988 14.968 1.00 96.75 183 ILE A N 1
ATOM 1454 C CA . ILE A 1 183 ? 0.936 3.992 13.917 1.00 96.75 183 ILE A CA 1
ATOM 1455 C C . ILE A 1 183 ? -0.568 3.761 13.740 1.00 96.75 183 ILE A C 1
ATOM 1457 O O . ILE A 1 183 ? -1.151 4.123 12.718 1.00 96.75 183 ILE A O 1
ATOM 1461 N N . PHE A 1 184 ? -1.233 3.233 14.762 1.00 96.19 184 PHE A N 1
ATOM 1462 C CA . PHE A 1 184 ? -2.609 2.751 14.649 1.00 96.19 184 PHE A CA 1
ATOM 1463 C C . PHE A 1 184 ? -3.647 3.865 14.791 1.00 96.19 184 PHE A C 1
ATOM 1465 O O . PHE A 1 184 ? -4.751 3.728 14.274 1.00 96.19 184 PHE A O 1
ATOM 1472 N N . GLY A 1 185 ? -3.316 4.972 15.460 1.00 94.06 185 GLY A N 1
ATOM 1473 C CA . GLY A 1 185 ? -4.230 6.105 15.644 1.00 94.06 185 GLY A CA 1
ATOM 1474 C C . GLY A 1 185 ? -4.135 7.20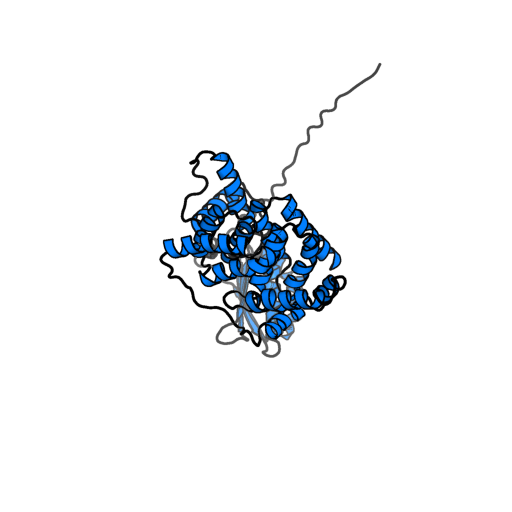0 14.574 1.00 94.06 185 GLY A C 1
ATOM 1475 O O . GLY A 1 185 ? -5.075 7.981 14.425 1.00 94.06 185 GLY A O 1
ATOM 1476 N N . GLU A 1 186 ? -3.028 7.299 13.827 1.00 94.00 186 GLU A N 1
ATOM 1477 C CA . GLU A 1 186 ? -2.807 8.384 12.854 1.00 94.00 186 GLU A CA 1
ATOM 1478 C C . GLU A 1 186 ? -2.440 7.871 11.466 1.00 94.00 186 GLU A C 1
ATOM 1480 O O . GLU A 1 186 ? -3.132 8.183 10.494 1.00 94.00 186 GLU A O 1
ATOM 1485 N N . VAL A 1 187 ? -1.401 7.050 11.350 1.00 95.62 187 VAL A N 1
ATOM 1486 C CA . VAL A 1 187 ? -0.935 6.570 10.043 1.00 95.62 187 VAL A CA 1
ATOM 1487 C C . VAL A 1 187 ? -1.991 5.697 9.362 1.00 95.62 187 VAL A C 1
ATOM 1489 O O . VAL A 1 187 ? -2.345 5.955 8.211 1.00 95.62 187 VAL A O 1
ATOM 1492 N N . PHE A 1 188 ? -2.605 4.765 10.095 1.00 91.06 188 PHE A N 1
ATOM 1493 C CA . PHE A 1 188 ? -3.644 3.869 9.563 1.00 91.06 188 PHE A CA 1
ATOM 1494 C C . PHE A 1 188 ? -4.943 4.570 9.136 1.00 91.06 188 PHE A C 1
ATOM 1496 O O . PHE A 1 188 ? -5.743 3.991 8.405 1.00 91.06 188 PHE A O 1
ATOM 1503 N N . ARG A 1 189 ? -5.165 5.826 9.546 1.00 85.62 189 ARG A N 1
ATOM 1504 C CA . ARG A 1 189 ? -6.314 6.634 9.099 1.00 85.62 189 ARG A CA 1
ATOM 1505 C C . ARG A 1 189 ? -5.985 7.626 7.988 1.00 85.62 189 ARG A C 1
ATOM 1507 O O . ARG A 1 189 ? -6.894 8.327 7.549 1.00 85.62 189 ARG A O 1
ATOM 1514 N N . THR A 1 190 ? -4.721 7.737 7.593 1.00 88.69 190 THR A N 1
ATOM 1515 C CA . THR A 1 190 ? -4.278 8.743 6.627 1.00 88.69 190 THR A CA 1
ATOM 1516 C C . THR A 1 190 ? -4.273 8.158 5.218 1.00 88.69 190 THR A C 1
ATOM 1518 O O . THR A 1 190 ? -3.616 7.146 4.971 1.00 88.69 190 THR A O 1
ATOM 1521 N N . GLY A 1 191 ? -5.009 8.798 4.306 1.00 87.69 191 GLY A N 1
ATOM 1522 C CA . GLY A 1 191 ? -5.208 8.342 2.927 1.00 87.69 191 GLY A CA 1
ATOM 1523 C C . GLY A 1 191 ? -6.142 7.132 2.794 1.00 87.69 191 GLY A C 1
ATOM 1524 O O . GLY A 1 191 ? -6.441 6.439 3.770 1.00 87.69 191 GLY A O 1
ATOM 1525 N N . ASN A 1 192 ? -6.604 6.878 1.570 1.00 87.94 192 ASN A N 1
ATOM 1526 C CA . ASN A 1 192 ? -7.620 5.867 1.269 1.00 87.94 192 ASN A CA 1
ATOM 1527 C C . ASN A 1 192 ? -7.023 4.547 0.735 1.00 87.94 192 ASN A C 1
ATOM 1529 O O . ASN A 1 192 ? -7.323 4.120 -0.378 1.00 87.94 192 ASN A O 1
ATOM 1533 N N . ILE A 1 193 ? -6.167 3.901 1.534 1.00 93.69 193 ILE A N 1
ATOM 1534 C CA . ILE A 1 193 ? -5.673 2.535 1.276 1.00 93.69 193 ILE A CA 1
ATOM 1535 C C . ILE A 1 193 ? -6.182 1.568 2.349 1.00 93.69 193 ILE A C 1
ATOM 1537 O O . ILE A 1 193 ? -6.267 1.926 3.531 1.00 93.69 193 ILE A O 1
ATOM 1541 N N . ASP A 1 194 ? -6.537 0.353 1.928 1.00 93.88 194 ASP A N 1
ATOM 1542 C CA . ASP A 1 194 ? -7.139 -0.659 2.796 1.00 93.88 194 ASP A CA 1
ATOM 1543 C C . ASP A 1 194 ? -6.127 -1.325 3.747 1.00 93.88 194 ASP A C 1
ATOM 1545 O O . ASP A 1 194 ? -4.908 -1.171 3.634 1.00 93.88 194 ASP A O 1
ATOM 1549 N N . MET A 1 195 ? -6.652 -2.070 4.722 1.00 94.69 195 MET A N 1
ATOM 1550 C CA . MET A 1 195 ? -5.850 -2.713 5.766 1.00 94.69 195 MET A CA 1
ATOM 1551 C C . MET A 1 195 ? -4.878 -3.758 5.198 1.00 94.69 195 MET A C 1
ATOM 1553 O O . MET A 1 195 ? -3.738 -3.853 5.653 1.00 94.69 195 MET A O 1
ATOM 1557 N N . LYS A 1 196 ? -5.301 -4.497 4.162 1.00 97.69 196 LYS A N 1
ATOM 1558 C CA . LYS A 1 196 ? -4.459 -5.477 3.464 1.00 97.69 196 LYS A CA 1
ATOM 1559 C C . LYS A 1 196 ? -3.237 -4.807 2.842 1.00 97.69 196 LYS A C 1
ATOM 1561 O O . LYS A 1 196 ? -2.113 -5.255 3.052 1.00 97.69 196 LYS A O 1
ATOM 1566 N N . THR A 1 197 ? -3.452 -3.714 2.116 1.00 98.31 197 THR A N 1
ATOM 1567 C CA . THR A 1 197 ? -2.397 -2.938 1.459 1.00 98.31 197 THR A CA 1
ATOM 1568 C C . THR A 1 197 ? -1.436 -2.359 2.488 1.00 98.31 197 THR A C 1
ATOM 1570 O O . THR A 1 197 ? -0.223 -2.454 2.313 1.00 98.31 197 THR A O 1
ATOM 1573 N N . ARG A 1 198 ? -1.956 -1.813 3.596 1.00 98.44 198 ARG A N 1
ATOM 1574 C CA . ARG A 1 198 ? -1.130 -1.278 4.689 1.00 98.44 198 ARG A CA 1
ATOM 1575 C C . ARG A 1 198 ? -0.204 -2.330 5.279 1.00 98.44 198 ARG A C 1
ATOM 1577 O O . ARG A 1 198 ? 0.984 -2.061 5.419 1.00 98.44 198 ARG A O 1
ATOM 1584 N N . GLU A 1 199 ? -0.714 -3.523 5.566 1.00 98.62 199 GLU A N 1
ATOM 1585 C CA . GLU A 1 199 ? 0.106 -4.595 6.132 1.00 98.62 199 GLU A CA 1
ATOM 1586 C C . GLU A 1 199 ? 1.094 -5.188 5.124 1.00 98.62 199 GLU A C 1
ATOM 1588 O O . GLU A 1 199 ? 2.227 -5.490 5.497 1.00 98.62 199 GLU A O 1
ATOM 1593 N N . LEU A 1 200 ? 0.734 -5.283 3.840 1.00 98.88 200 LEU A N 1
ATOM 1594 C CA . LEU A 1 200 ? 1.688 -5.656 2.793 1.00 98.88 200 LEU A CA 1
ATOM 1595 C C . LEU A 1 200 ? 2.835 -4.639 2.688 1.00 98.88 200 LEU A C 1
ATOM 1597 O O . LEU A 1 200 ? 3.995 -5.048 2.625 1.00 98.88 200 LEU A O 1
ATOM 1601 N N . ILE A 1 201 ? 2.533 -3.334 2.731 1.00 98.88 201 ILE A N 1
ATOM 1602 C CA . ILE A 1 201 ? 3.544 -2.264 2.767 1.00 98.88 201 ILE A CA 1
ATOM 1603 C C . ILE A 1 201 ? 4.441 -2.439 3.991 1.00 98.88 201 ILE A C 1
ATOM 1605 O O . ILE A 1 201 ? 5.663 -2.498 3.859 1.00 98.88 201 ILE A O 1
ATOM 1609 N N . THR A 1 202 ? 3.847 -2.578 5.176 1.00 98.81 202 THR A N 1
ATOM 1610 C CA . THR A 1 202 ? 4.592 -2.796 6.418 1.00 98.81 202 THR A CA 1
ATOM 1611 C C . THR A 1 202 ? 5.528 -4.006 6.308 1.00 98.81 202 THR A C 1
ATOM 1613 O O . THR A 1 202 ? 6.707 -3.910 6.653 1.00 98.81 202 THR A O 1
ATOM 1616 N N . CYS A 1 203 ? 5.049 -5.132 5.771 1.00 98.88 203 CYS A N 1
ATOM 1617 C CA . CYS A 1 203 ? 5.851 -6.343 5.612 1.00 98.88 203 CYS A CA 1
ATOM 1618 C C . CYS A 1 203 ? 7.048 -6.134 4.671 1.00 98.88 203 CYS A C 1
ATOM 1620 O O . CYS A 1 203 ? 8.165 -6.522 5.018 1.00 98.88 203 CYS A O 1
ATOM 1622 N N . VAL A 1 204 ? 6.870 -5.491 3.509 1.00 98.88 204 VAL A N 1
ATOM 1623 C CA . VAL A 1 204 ? 7.999 -5.256 2.585 1.00 98.88 204 VAL A CA 1
ATOM 1624 C C . VAL A 1 204 ? 9.005 -4.245 3.140 1.00 98.88 204 VAL A C 1
ATOM 1626 O O . VAL A 1 204 ? 10.210 -4.410 2.937 1.00 98.88 204 VAL A O 1
ATOM 1629 N N . VAL A 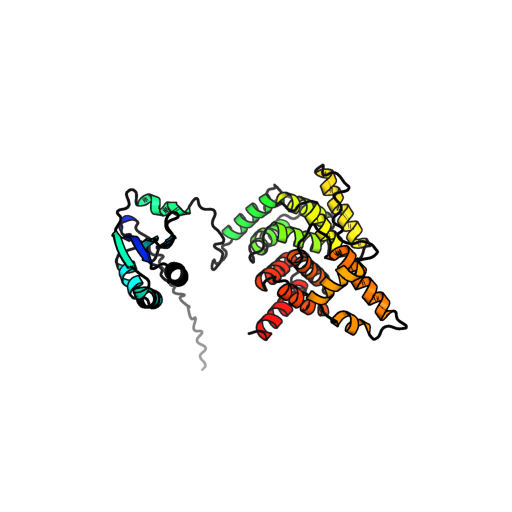1 205 ? 8.550 -3.246 3.904 1.00 98.81 205 VAL A N 1
ATOM 1630 C CA . VAL A 1 205 ? 9.418 -2.278 4.594 1.00 98.81 205 VAL A CA 1
ATOM 1631 C C . VAL A 1 205 ? 10.266 -2.984 5.657 1.00 98.81 205 VAL A C 1
ATOM 1633 O O . VAL A 1 205 ? 11.494 -2.884 5.642 1.00 98.81 205 VAL A O 1
ATOM 1636 N N . LEU A 1 206 ? 9.643 -3.782 6.530 1.00 98.88 206 LEU A N 1
ATOM 1637 C CA . LEU A 1 206 ? 10.343 -4.535 7.577 1.00 98.88 206 LEU A CA 1
ATOM 1638 C C . LEU A 1 206 ? 11.301 -5.584 6.997 1.00 98.88 206 LEU A C 1
ATOM 1640 O O . LEU A 1 206 ? 12.412 -5.750 7.506 1.00 98.88 206 LEU A O 1
ATOM 1644 N N . ALA A 1 207 ? 10.918 -6.243 5.899 1.00 98.81 207 ALA A N 1
ATOM 1645 C CA . ALA A 1 207 ? 11.797 -7.137 5.154 1.00 98.81 207 ALA A CA 1
ATOM 1646 C C . ALA A 1 207 ? 13.011 -6.390 4.583 1.00 98.81 207 ALA A C 1
ATOM 1648 O O . ALA A 1 207 ? 14.145 -6.843 4.738 1.00 98.81 207 ALA A O 1
ATOM 1649 N N . THR A 1 208 ? 12.811 -5.211 3.996 1.00 98.75 208 THR A N 1
ATOM 1650 C CA . THR A 1 208 ? 13.899 -4.376 3.457 1.00 98.75 208 THR A CA 1
ATOM 1651 C C . THR A 1 208 ? 14.895 -3.961 4.545 1.00 98.75 208 THR A C 1
ATOM 1653 O O . THR A 1 208 ? 16.112 -4.048 4.350 1.00 98.75 208 THR A O 1
ATOM 1656 N N . MET A 1 209 ? 14.381 -3.586 5.719 1.00 98.50 209 MET A N 1
ATOM 1657 C CA . MET A 1 209 ? 15.163 -3.187 6.894 1.00 98.50 209 MET A CA 1
ATOM 1658 C C . MET A 1 209 ? 15.740 -4.361 7.702 1.00 98.50 209 MET A C 1
ATOM 1660 O O . MET A 1 209 ? 16.496 -4.129 8.646 1.00 98.50 209 MET A O 1
ATOM 1664 N N . GLN A 1 210 ? 15.377 -5.605 7.367 1.00 98.44 210 GLN A N 1
ATOM 1665 C CA . GLN A 1 210 ? 15.735 -6.822 8.111 1.00 98.44 210 GLN A CA 1
ATOM 1666 C C . GLN A 1 210 ? 15.276 -6.819 9.585 1.00 98.44 210 GLN A C 1
ATOM 1668 O O . GLN A 1 210 ? 15.920 -7.412 10.447 1.00 98.44 210 GLN A O 1
ATOM 1673 N N . GLN A 1 211 ? 14.132 -6.193 9.879 1.00 98.56 211 GLN A N 1
ATOM 1674 C CA . GLN A 1 211 ? 13.503 -6.202 11.208 1.00 98.56 211 GLN A CA 1
ATOM 1675 C C . GLN A 1 211 ? 12.606 -7.440 11.358 1.00 98.56 211 GLN A C 1
ATOM 1677 O O . GLN A 1 211 ? 11.377 -7.365 11.327 1.00 98.56 211 GLN A O 1
ATOM 1682 N N . LEU A 1 212 ? 13.241 -8.615 11.429 1.00 98.56 212 LEU A N 1
ATOM 1683 C CA . LEU A 1 212 ? 12.572 -9.916 11.296 1.00 98.56 212 LEU A CA 1
ATOM 1684 C C . LEU A 1 212 ? 11.540 -10.234 12.398 1.00 98.56 212 LEU A C 1
ATOM 1686 O O . LEU A 1 212 ? 10.489 -10.772 12.051 1.00 98.56 212 LEU A O 1
ATOM 1690 N N . PRO A 1 213 ? 11.754 -9.903 13.691 1.00 98.38 213 PRO A N 1
ATOM 1691 C CA . PRO A 1 213 ? 10.733 -10.132 14.718 1.00 98.38 213 PRO A CA 1
ATOM 1692 C C . PRO A 1 213 ? 9.443 -9.347 14.450 1.00 98.38 213 PRO A C 1
ATOM 1694 O O . PRO A 1 213 ? 8.342 -9.881 14.570 1.00 98.38 213 PRO A O 1
ATOM 1697 N N . GLN A 1 214 ? 9.574 -8.090 14.027 1.00 98.56 214 GLN A N 1
ATOM 1698 C CA . GLN A 1 214 ? 8.446 -7.242 13.658 1.00 98.56 214 GLN A CA 1
ATOM 1699 C C . GLN A 1 214 ? 7.798 -7.735 12.364 1.00 98.56 214 GLN A C 1
ATOM 1701 O O . GLN A 1 214 ? 6.575 -7.744 12.274 1.00 98.56 214 GLN A O 1
ATOM 1706 N N . LEU A 1 215 ? 8.589 -8.193 11.384 1.00 98.88 215 LEU A N 1
ATOM 1707 C CA . LEU A 1 215 ? 8.060 -8.816 10.171 1.00 98.88 215 LEU A CA 1
ATOM 1708 C C . LEU A 1 215 ? 7.214 -10.048 10.507 1.00 98.88 215 LEU A C 1
ATOM 1710 O O . LEU A 1 215 ? 6.146 -10.215 9.931 1.00 98.88 215 LEU A O 1
ATOM 1714 N N . ALA A 1 216 ? 7.647 -10.889 11.447 1.00 98.75 216 ALA A N 1
ATOM 1715 C CA . ALA A 1 216 ? 6.874 -12.046 11.889 1.00 98.75 216 ALA A CA 1
ATOM 1716 C C . ALA A 1 216 ? 5.539 -11.617 12.535 1.00 98.75 216 ALA A C 1
ATOM 1718 O O . ALA A 1 216 ? 4.480 -12.120 12.161 1.00 98.75 216 ALA A O 1
ATOM 1719 N N . ALA A 1 217 ? 5.559 -10.620 13.426 1.00 98.25 217 ALA A N 1
ATOM 1720 C CA . ALA A 1 217 ? 4.339 -10.078 14.030 1.00 98.25 217 ALA A CA 1
ATOM 1721 C C . ALA A 1 217 ? 3.372 -9.489 12.982 1.00 98.25 217 ALA A C 1
ATOM 1723 O O . ALA A 1 217 ? 2.182 -9.800 12.992 1.00 98.25 217 ALA A O 1
ATOM 1724 N N . HIS A 1 218 ? 3.881 -8.695 12.039 1.00 98.69 218 HIS A N 1
ATOM 1725 C CA . HIS A 1 218 ? 3.073 -8.100 10.972 1.00 98.69 218 HIS A CA 1
ATOM 1726 C C . HIS A 1 218 ? 2.648 -9.110 9.898 1.00 98.69 218 HIS A C 1
ATOM 1728 O O . HIS A 1 218 ? 1.608 -8.943 9.279 1.00 98.69 218 HIS A O 1
ATOM 1734 N N . SER A 1 219 ? 3.367 -10.222 9.728 1.00 98.81 219 SER A N 1
ATOM 1735 C CA . SER A 1 219 ? 2.907 -11.337 8.888 1.00 98.81 219 SER A CA 1
ATOM 1736 C C . SER A 1 219 ? 1.660 -11.989 9.479 1.00 98.81 219 SER A C 1
ATOM 1738 O O . SER A 1 219 ? 0.717 -12.295 8.756 1.00 98.81 219 SER A O 1
ATOM 1740 N N . ALA A 1 220 ? 1.622 -12.169 10.802 1.00 98.62 220 ALA A N 1
ATOM 1741 C CA . ALA A 1 220 ? 0.433 -12.654 11.494 1.00 98.62 220 ALA A CA 1
ATOM 1742 C C . ALA A 1 220 ? -0.729 -11.647 11.379 1.00 98.62 220 ALA A C 1
ATOM 1744 O O . ALA A 1 220 ? -1.851 -12.045 11.059 1.00 98.62 220 ALA A O 1
ATOM 1745 N N . ALA A 1 221 ? -0.452 -10.353 11.558 1.00 98.44 221 ALA A N 1
ATOM 1746 C CA . ALA A 1 221 ? -1.453 -9.299 11.413 1.00 98.44 221 ALA A CA 1
ATOM 1747 C C . ALA A 1 221 ? -2.008 -9.191 9.982 1.00 98.44 221 ALA A C 1
ATOM 1749 O O . ALA A 1 221 ? -3.221 -9.115 9.802 1.00 98.44 221 ALA A O 1
ATOM 1750 N N . ALA A 1 222 ? -1.152 -9.287 8.960 1.00 98.75 222 ALA A N 1
ATOM 1751 C CA . ALA A 1 222 ? -1.550 -9.327 7.555 1.00 98.75 222 ALA A CA 1
ATOM 1752 C C . ALA A 1 222 ? -2.566 -10.451 7.288 1.00 98.75 222 ALA A C 1
ATOM 1754 O O . ALA A 1 222 ? -3.600 -10.228 6.652 1.00 98.75 222 ALA A O 1
ATOM 1755 N N . LEU A 1 223 ? -2.308 -11.651 7.819 1.00 98.62 223 LEU A N 1
ATOM 1756 C CA . LEU A 1 223 ? -3.220 -12.790 7.696 1.00 98.62 223 LEU A CA 1
ATOM 1757 C C . LEU A 1 223 ? -4.558 -12.546 8.420 1.00 98.62 223 LEU A C 1
ATOM 1759 O O . LEU A 1 223 ? -5.599 -12.951 7.906 1.00 98.62 223 LEU A O 1
ATOM 1763 N N . ASN A 1 224 ? -4.557 -11.862 9.572 1.00 98.25 224 ASN A N 1
ATOM 1764 C CA . ASN A 1 224 ? -5.783 -11.516 10.311 1.00 98.25 224 ASN A CA 1
ATOM 1765 C C . ASN A 1 224 ? -6.703 -10.578 9.521 1.00 98.25 224 ASN A C 1
ATOM 1767 O O . ASN A 1 224 ? -7.924 -10.671 9.623 1.00 98.25 224 ASN A O 1
ATOM 1771 N N . VAL A 1 225 ? -6.127 -9.711 8.688 1.00 96.69 225 VAL A N 1
ATOM 1772 C CA . VAL A 1 225 ? -6.876 -8.737 7.878 1.00 96.69 225 VAL A CA 1
ATOM 1773 C C . VAL A 1 225 ? -7.129 -9.211 6.445 1.00 96.69 225 VAL A C 1
ATOM 1775 O O . VAL A 1 225 ? -7.543 -8.429 5.591 1.00 96.69 225 VAL A O 1
ATOM 1778 N N . GLY A 1 226 ? -6.914 -10.503 6.175 1.00 97.50 226 GLY A N 1
ATOM 1779 C CA . GLY A 1 226 ? -7.301 -11.151 4.922 1.00 97.50 226 GLY A CA 1
ATOM 1780 C C . GLY A 1 226 ? -6.258 -11.104 3.805 1.00 97.50 226 GLY A C 1
ATOM 1781 O O . GLY A 1 226 ? -6.600 -11.379 2.651 1.00 97.50 226 GLY A O 1
ATOM 1782 N N . VAL A 1 227 ? -4.997 -10.772 4.102 1.00 98.75 227 VAL A N 1
ATOM 1783 C CA . VAL A 1 227 ? -3.886 -11.079 3.189 1.00 98.75 227 VAL A CA 1
ATOM 1784 C C . VAL A 1 227 ? -3.717 -12.595 3.146 1.00 98.75 227 VAL A C 1
ATOM 1786 O O . VAL A 1 227 ? -3.653 -13.257 4.176 1.00 98.75 227 VAL A O 1
ATOM 1789 N N . THR A 1 228 ? -3.668 -13.171 1.953 1.00 98.75 228 THR A N 1
ATOM 1790 C CA . THR A 1 228 ? -3.469 -14.610 1.776 1.00 98.75 228 THR A CA 1
ATOM 1791 C C . THR A 1 228 ? -1.989 -14.986 1.925 1.00 98.75 228 THR A C 1
ATOM 1793 O O . THR A 1 228 ? -1.103 -14.169 1.653 1.00 98.75 228 THR A O 1
ATOM 1796 N N . PRO A 1 229 ? -1.667 -16.250 2.263 1.00 98.81 229 PRO A N 1
ATOM 1797 C CA . PRO A 1 229 ? -0.278 -16.721 2.279 1.00 98.81 229 PRO A CA 1
ATOM 1798 C C . PRO A 1 229 ? 0.428 -16.605 0.916 1.00 98.81 229 PRO A C 1
ATOM 1800 O O . PRO A 1 229 ? 1.655 -16.526 0.847 1.00 98.81 229 PRO A O 1
ATOM 1803 N N . ILE A 1 230 ? -0.337 -16.612 -0.183 1.00 98.75 230 ILE A N 1
ATOM 1804 C CA . ILE A 1 230 ? 0.181 -16.374 -1.534 1.00 98.75 230 ILE A CA 1
ATOM 1805 C C . ILE A 1 230 ? 0.538 -14.895 -1.711 1.00 98.75 230 ILE A C 1
ATOM 1807 O O . ILE A 1 230 ? 1.692 -14.613 -2.017 1.00 98.75 230 ILE A O 1
ATOM 1811 N N . GLU A 1 231 ? -0.388 -13.969 -1.441 1.00 98.81 231 GLU A N 1
ATOM 1812 C CA . GLU A 1 231 ? -0.139 -12.519 -1.540 1.00 98.81 231 GLU A CA 1
ATOM 1813 C C . GLU A 1 231 ? 1.070 -12.092 -0.692 1.00 98.81 231 GLU A C 1
ATOM 1815 O O . GLU A 1 231 ? 1.958 -11.396 -1.184 1.00 98.81 231 GLU A O 1
ATOM 1820 N N . LEU A 1 232 ? 1.158 -12.561 0.561 1.00 98.81 232 LEU A N 1
ATOM 1821 C CA . LEU A 1 232 ? 2.269 -12.217 1.454 1.00 98.81 232 LEU A CA 1
ATOM 1822 C C . LEU A 1 232 ? 3.614 -12.753 0.940 1.00 98.81 232 LEU A C 1
ATOM 1824 O O . LEU A 1 232 ? 4.612 -12.034 0.953 1.00 98.81 232 LEU A O 1
ATOM 1828 N N . ARG A 1 233 ? 3.662 -14.000 0.450 1.00 98.75 233 ARG A N 1
ATOM 1829 C CA . ARG A 1 233 ? 4.901 -14.557 -0.117 1.00 98.75 233 ARG A CA 1
ATOM 1830 C C . ARG A 1 233 ? 5.323 -13.813 -1.375 1.00 98.75 233 ARG A C 1
ATOM 1832 O O . ARG A 1 233 ? 6.503 -13.517 -1.525 1.00 98.75 233 ARG A O 1
ATOM 1839 N N . GLU A 1 234 ? 4.380 -13.505 -2.258 1.00 98.69 234 GLU A N 1
ATOM 1840 C CA . GLU A 1 234 ? 4.654 -12.795 -3.506 1.00 98.69 234 GLU A CA 1
ATOM 1841 C C . GLU A 1 234 ? 5.126 -11.355 -3.254 1.00 98.69 234 GLU A C 1
ATOM 1843 O O . GLU A 1 234 ? 5.999 -10.868 -3.978 1.00 98.69 234 GLU A O 1
ATOM 1848 N N . ALA A 1 235 ? 4.642 -10.710 -2.185 1.00 98.69 235 ALA A N 1
ATOM 1849 C CA . ALA A 1 235 ? 5.140 -9.413 -1.734 1.00 98.69 235 ALA A CA 1
ATOM 1850 C C . ALA A 1 235 ? 6.607 -9.482 -1.282 1.00 98.69 235 ALA A C 1
ATOM 1852 O O . ALA A 1 235 ? 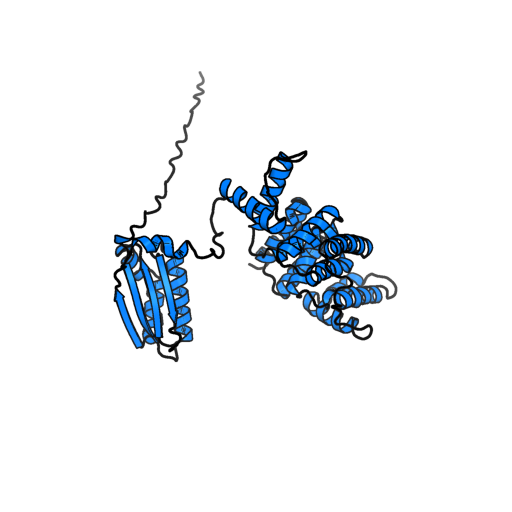7.377 -8.581 -1.604 1.00 98.69 235 ALA A O 1
ATOM 1853 N N . ILE A 1 236 ? 7.013 -10.555 -0.593 1.00 98.75 236 ILE A N 1
ATOM 1854 C CA . ILE A 1 236 ? 8.410 -10.766 -0.180 1.00 98.75 236 ILE A CA 1
ATOM 1855 C C . ILE A 1 236 ? 9.294 -11.225 -1.349 1.00 98.75 236 ILE A C 1
ATOM 1857 O O . ILE A 1 236 ? 10.426 -10.764 -1.462 1.00 98.75 236 ILE A O 1
ATOM 1861 N N . TYR A 1 237 ? 8.806 -12.085 -2.250 1.00 98.19 237 TYR A N 1
ATOM 1862 C CA . TYR A 1 237 ? 9.570 -12.568 -3.410 1.00 98.19 237 TYR A CA 1
ATOM 1863 C C . TYR A 1 237 ? 10.050 -11.431 -4.304 1.00 98.19 237 TYR A C 1
ATOM 1865 O O . TYR A 1 237 ? 11.231 -11.386 -4.644 1.00 98.19 237 TYR A O 1
ATOM 1873 N N . GLN A 1 238 ? 9.176 -10.480 -4.639 1.00 96.31 238 GLN A N 1
ATOM 1874 C CA . GLN A 1 238 ? 9.574 -9.361 -5.497 1.00 96.31 238 GLN A CA 1
ATOM 1875 C C . GLN A 1 238 ? 10.639 -8.452 -4.866 1.00 96.31 238 GLN A C 1
ATOM 1877 O O . GLN A 1 238 ? 11.322 -7.729 -5.587 1.00 96.31 238 GLN A O 1
ATOM 1882 N N . CYS A 1 239 ? 10.828 -8.487 -3.541 1.00 97.56 239 CYS A N 1
ATOM 1883 C CA . CYS A 1 239 ? 11.904 -7.735 -2.905 1.00 97.56 239 CYS A CA 1
ATOM 1884 C C . CYS A 1 239 ? 13.288 -8.232 -3.352 1.00 97.56 239 CYS A C 1
ATOM 1886 O O . CYS A 1 239 ? 14.226 -7.437 -3.338 1.00 97.56 239 CYS A O 1
ATOM 1888 N N . ALA A 1 240 ? 13.428 -9.490 -3.797 1.00 97.38 240 ALA A N 1
ATOM 1889 C CA . ALA A 1 240 ? 14.709 -10.108 -4.161 1.00 97.38 240 ALA A CA 1
ATOM 1890 C C . ALA A 1 240 ? 15.543 -9.279 -5.137 1.00 97.38 240 ALA A C 1
ATOM 1892 O O . ALA A 1 240 ? 16.750 -9.141 -4.942 1.00 97.38 240 ALA A O 1
ATOM 1893 N N . SER A 1 241 ? 14.910 -8.686 -6.148 1.00 92.38 241 SER A N 1
ATOM 1894 C CA . SER A 1 241 ? 15.596 -7.864 -7.146 1.00 92.38 241 SER A CA 1
ATOM 1895 C C . SER A 1 241 ? 16.117 -6.536 -6.597 1.00 92.38 241 SER A C 1
ATOM 1897 O O . SER A 1 241 ? 17.076 -5.999 -7.136 1.00 92.38 241 SER A O 1
ATOM 1899 N N . ASN A 1 242 ? 15.487 -6.002 -5.548 1.00 93.19 242 ASN A N 1
ATOM 1900 C CA . ASN A 1 242 ? 15.830 -4.700 -4.974 1.00 93.19 242 ASN A CA 1
ATOM 1901 C C . ASN A 1 242 ? 16.764 -4.843 -3.765 1.00 93.19 242 ASN A C 1
ATOM 1903 O O . ASN A 1 242 ? 17.763 -4.140 -3.662 1.00 93.19 242 ASN A O 1
ATOM 1907 N N . ILE A 1 243 ? 16.469 -5.776 -2.854 1.00 96.94 243 ILE A N 1
ATOM 1908 C CA . ILE A 1 243 ? 17.194 -5.930 -1.580 1.00 96.94 243 ILE A CA 1
ATOM 1909 C C . ILE A 1 243 ? 18.184 -7.104 -1.583 1.00 96.94 243 ILE A C 1
ATOM 1911 O O . ILE A 1 243 ? 18.922 -7.288 -0.612 1.00 96.94 243 ILE A O 1
ATOM 1915 N N . GLY A 1 244 ? 18.199 -7.902 -2.655 1.00 97.25 244 GLY A N 1
ATOM 1916 C CA . GLY A 1 244 ? 19.040 -9.086 -2.813 1.00 97.25 244 GLY A CA 1
ATOM 1917 C C . GLY A 1 244 ? 18.479 -10.352 -2.154 1.00 97.25 244 GLY A C 1
ATOM 1918 O O . GLY A 1 244 ? 17.644 -10.319 -1.241 1.00 97.25 244 GLY A O 1
ATOM 1919 N N . PHE A 1 245 ? 18.983 -11.506 -2.603 1.00 98.06 245 PHE A N 1
ATOM 1920 C CA . PHE A 1 245 ? 18.551 -12.820 -2.120 1.00 98.06 245 PHE A CA 1
ATOM 1921 C C . PHE A 1 245 ? 18.779 -13.055 -0.620 1.00 98.06 245 PHE A C 1
ATOM 1923 O O . PHE A 1 245 ? 17.835 -13.516 0.013 1.00 98.06 245 PHE A O 1
ATOM 1930 N N . PRO A 1 246 ? 19.931 -12.725 0.003 1.00 98.62 246 PRO A N 1
ATOM 1931 C CA . PRO A 1 246 ? 20.143 -13.037 1.421 1.00 98.62 246 PRO A CA 1
ATOM 1932 C C . PRO A 1 246 ? 19.083 -12.409 2.336 1.00 98.62 246 PRO A C 1
ATOM 1934 O O . PRO A 1 246 ? 18.476 -13.091 3.159 1.00 98.62 246 PRO A O 1
ATOM 1937 N N . LYS A 1 247 ? 18.788 -11.119 2.127 1.00 98.69 247 LYS A N 1
ATOM 1938 C CA . LYS A 1 247 ? 17.756 -10.398 2.880 1.00 98.69 247 LYS A CA 1
ATOM 1939 C C . LYS A 1 247 ? 16.358 -10.962 2.631 1.00 98.69 247 LYS A C 1
ATOM 1941 O O . LYS A 1 247 ? 15.558 -11.079 3.560 1.00 98.69 247 LYS A O 1
ATOM 1946 N N . THR A 1 248 ? 16.080 -11.342 1.388 1.00 98.75 248 THR A N 1
ATOM 1947 C CA . THR A 1 248 ? 14.794 -11.931 1.004 1.00 98.75 248 THR A CA 1
ATOM 1948 C C . THR A 1 248 ? 14.602 -13.319 1.610 1.00 98.75 248 THR A C 1
ATOM 1950 O O . THR A 1 248 ? 13.534 -13.609 2.133 1.00 98.75 248 THR A O 1
ATOM 1953 N N . LEU A 1 249 ? 15.637 -14.161 1.625 1.00 98.75 249 LEU A N 1
ATOM 1954 C CA . LEU A 1 249 ? 15.600 -15.491 2.239 1.00 98.75 249 LEU A CA 1
ATOM 1955 C C . LEU A 1 249 ? 15.388 -15.412 3.757 1.00 98.75 249 LEU A C 1
ATOM 1957 O O . LEU A 1 249 ? 14.584 -16.169 4.297 1.00 98.75 249 LEU A O 1
ATOM 1961 N N . ASN A 1 250 ? 16.021 -14.449 4.433 1.00 98.81 250 ASN A N 1
ATOM 1962 C CA . ASN A 1 250 ? 15.765 -14.183 5.851 1.00 98.81 250 ASN A CA 1
ATOM 1963 C C . ASN A 1 250 ? 14.301 -13.790 6.104 1.00 98.81 250 ASN A C 1
ATOM 1965 O O . ASN A 1 250 ? 13.657 -14.322 7.010 1.00 98.81 250 ASN A O 1
ATOM 1969 N N . ALA A 1 251 ? 13.757 -12.887 5.282 1.00 98.88 251 ALA A N 1
ATOM 1970 C CA . ALA A 1 251 ? 12.358 -12.480 5.363 1.00 98.88 251 ALA A CA 1
ATOM 1971 C C . ALA A 1 251 ? 11.406 -13.661 5.103 1.00 98.88 251 ALA A C 1
ATOM 1973 O O . ALA A 1 251 ? 10.433 -13.840 5.832 1.00 98.88 251 ALA A O 1
ATOM 1974 N N . LEU A 1 252 ? 11.722 -14.516 4.125 1.00 98.75 252 LEU A N 1
ATOM 1975 C CA . LEU A 1 252 ? 10.959 -15.731 3.840 1.00 98.75 252 LEU A CA 1
ATOM 1976 C C . LEU A 1 252 ? 10.966 -16.710 5.009 1.00 98.75 252 LEU A C 1
ATOM 1978 O O . LEU A 1 252 ? 9.923 -17.268 5.338 1.00 98.75 252 LEU A O 1
ATOM 1982 N N . SER A 1 253 ? 12.108 -16.890 5.673 1.00 98.75 253 SER A N 1
ATOM 1983 C CA . SER A 1 253 ? 12.176 -17.712 6.881 1.00 98.75 253 SER A CA 1
ATOM 1984 C C . SER A 1 253 ? 11.263 -17.164 7.981 1.00 98.75 253 SER A C 1
ATOM 1986 O O . SER A 1 253 ? 10.572 -17.940 8.640 1.00 98.75 253 SER A O 1
ATOM 1988 N N . ALA A 1 254 ? 11.222 -15.839 8.163 1.00 98.81 254 ALA A N 1
ATOM 1989 C CA . ALA A 1 254 ? 10.358 -15.205 9.154 1.00 98.81 254 ALA A CA 1
ATOM 1990 C C . ALA A 1 254 ? 8.869 -15.438 8.843 1.00 98.81 254 ALA A C 1
ATOM 1992 O O . ALA A 1 254 ? 8.141 -15.911 9.717 1.00 98.81 254 ALA A O 1
ATOM 1993 N N . ILE A 1 255 ? 8.414 -15.194 7.606 1.00 98.69 255 ILE A N 1
ATOM 1994 C CA . ILE A 1 255 ? 6.996 -15.397 7.254 1.00 98.69 255 ILE A CA 1
ATOM 1995 C C . ILE A 1 255 ? 6.603 -16.884 7.259 1.00 98.69 255 ILE A C 1
ATOM 1997 O O . ILE A 1 255 ? 5.500 -17.225 7.681 1.00 98.69 255 ILE A O 1
ATOM 2001 N N . ASN A 1 256 ? 7.506 -17.784 6.848 1.00 98.75 256 ASN A N 1
ATOM 2002 C CA . ASN A 1 256 ? 7.247 -19.225 6.843 1.00 98.75 256 ASN A CA 1
ATOM 2003 C C . ASN A 1 256 ? 7.045 -19.758 8.263 1.00 98.75 256 ASN A C 1
ATOM 2005 O O . ASN A 1 256 ? 6.148 -20.569 8.474 1.00 98.75 256 ASN A O 1
ATOM 2009 N N . SER A 1 257 ? 7.798 -19.245 9.243 1.00 98.62 257 SER A N 1
ATOM 2010 C CA . SER A 1 257 ? 7.588 -19.620 10.647 1.00 98.62 257 SER A CA 1
ATOM 2011 C C . SER A 1 257 ? 6.169 -19.291 11.134 1.00 98.62 257 SER A C 1
ATOM 2013 O O . SER A 1 257 ? 5.582 -20.055 11.896 1.00 98.62 257 SER A O 1
ATOM 2015 N N . ILE A 1 258 ? 5.575 -18.198 10.642 1.00 98.69 258 ILE A N 1
ATOM 2016 C CA . ILE A 1 258 ? 4.192 -17.813 10.956 1.00 98.69 258 ILE A CA 1
ATOM 2017 C C . ILE A 1 258 ? 3.184 -18.702 10.228 1.00 98.69 258 ILE A C 1
ATOM 2019 O O . ILE A 1 258 ? 2.164 -19.072 10.809 1.00 98.69 258 ILE A O 1
ATOM 2023 N N . PHE A 1 259 ? 3.463 -19.081 8.979 1.00 98.69 259 PHE A N 1
ATOM 2024 C CA . PHE A 1 259 ? 2.639 -20.048 8.254 1.00 98.69 259 PHE A CA 1
ATOM 2025 C C . PHE A 1 259 ? 2.583 -21.391 8.990 1.00 98.69 259 PHE A C 1
ATOM 2027 O O . PHE A 1 259 ? 1.490 -21.892 9.249 1.00 98.69 259 PHE A O 1
ATOM 2034 N N . GLU A 1 260 ? 3.730 -21.920 9.412 1.00 98.50 260 GLU A N 1
ATOM 2035 C CA . GLU A 1 260 ? 3.819 -23.166 10.178 1.00 98.50 260 GLU A CA 1
ATOM 2036 C C . GLU A 1 260 ? 3.086 -23.071 11.524 1.00 98.50 260 GLU A C 1
ATOM 2038 O O . GLU A 1 260 ? 2.284 -23.948 11.844 1.00 98.50 260 GLU A O 1
ATOM 2043 N N . GLN A 1 261 ? 3.273 -21.977 12.277 1.00 98.19 261 GLN A N 1
ATOM 2044 C CA . GLN A 1 261 ? 2.554 -21.728 13.537 1.00 98.19 261 GLN A CA 1
ATOM 2045 C C . GLN A 1 261 ? 1.030 -21.683 13.357 1.00 98.19 261 GLN A C 1
ATOM 2047 O O . GLN A 1 261 ? 0.291 -22.088 14.252 1.00 98.19 261 GLN A O 1
ATOM 2052 N N . ARG A 1 262 ? 0.550 -21.219 12.197 1.00 97.50 262 ARG A N 1
ATOM 2053 C CA . ARG A 1 262 ? -0.877 -21.175 11.843 1.00 97.50 262 ARG A CA 1
ATOM 2054 C C . ARG A 1 262 ? -1.379 -22.440 11.139 1.00 97.50 262 ARG A C 1
ATOM 2056 O O . ARG A 1 262 ? -2.511 -22.458 10.663 1.00 97.50 262 ARG A O 1
ATOM 2063 N N . GLY A 1 263 ? -0.561 -23.490 11.052 1.00 98.19 263 GLY A N 1
ATOM 2064 C CA . GLY A 1 263 ? -0.932 -24.751 10.404 1.00 98.19 263 GLY A CA 1
ATOM 2065 C C . GLY A 1 263 ? -1.086 -24.656 8.881 1.00 98.19 263 GLY A C 1
ATOM 2066 O O . GLY A 1 263 ? -1.687 -25.536 8.264 1.00 98.19 263 GLY A O 1
ATOM 2067 N N . ILE A 1 264 ? -0.555 -23.604 8.256 1.00 98.44 264 ILE A N 1
ATOM 2068 C CA . ILE A 1 264 ? -0.542 -23.442 6.802 1.00 98.44 264 ILE A CA 1
ATOM 2069 C C . ILE A 1 264 ? 0.567 -24.332 6.234 1.00 98.44 264 ILE A C 1
ATOM 2071 O O . ILE A 1 264 ? 1.749 -24.154 6.528 1.00 98.44 264 ILE A O 1
ATOM 2075 N N . LYS A 1 265 ? 0.186 -25.303 5.400 1.00 97.81 265 LYS A N 1
ATOM 2076 C CA . LYS A 1 265 ? 1.120 -26.281 4.833 1.00 97.81 265 LYS A CA 1
ATOM 2077 C C . LYS A 1 265 ? 2.037 -25.647 3.781 1.00 97.81 265 LYS A C 1
ATOM 2079 O O . LYS A 1 265 ? 1.567 -25.027 2.829 1.00 97.81 265 LYS A O 1
ATOM 2084 N N . LEU A 1 266 ? 3.338 -25.890 3.924 1.00 97.50 266 LEU A N 1
ATOM 2085 C CA . LEU A 1 266 ? 4.367 -25.592 2.927 1.00 97.50 266 LEU A CA 1
ATOM 2086 C C . LEU A 1 266 ? 4.745 -26.871 2.134 1.00 97.50 266 LEU A C 1
ATOM 2088 O O . LEU A 1 266 ? 4.656 -27.969 2.691 1.00 97.50 266 LEU A O 1
ATOM 2092 N N . PRO A 1 267 ? 5.176 -26.768 0.858 1.00 97.38 267 PRO A N 1
ATOM 2093 C CA . PRO A 1 267 ? 5.218 -25.556 0.047 1.00 97.38 267 PRO A CA 1
ATOM 2094 C C . PRO A 1 267 ? 3.809 -25.118 -0.363 1.00 97.38 267 PRO A C 1
ATOM 2096 O O . PRO A 1 267 ? 2.916 -25.932 -0.588 1.00 97.38 267 PRO A O 1
ATOM 2099 N N . LEU A 1 268 ? 3.625 -23.809 -0.471 1.00 97.81 268 LEU A N 1
ATOM 2100 C CA . LEU A 1 268 ? 2.413 -23.229 -1.035 1.00 97.81 268 LEU A CA 1
ATOM 2101 C C . LEU A 1 268 ? 2.421 -23.359 -2.572 1.00 97.81 268 LEU A C 1
ATOM 2103 O O . LEU A 1 268 ? 3.470 -23.588 -3.176 1.00 97.81 268 LEU A O 1
ATOM 2107 N N . GLU A 1 269 ? 1.264 -23.161 -3.206 1.00 97.56 269 GLU A N 1
ATOM 2108 C CA . GLU A 1 269 ? 1.096 -23.290 -4.660 1.00 97.56 269 GLU A CA 1
ATOM 2109 C C . GLU A 1 269 ? 2.083 -22.416 -5.460 1.00 97.56 269 GLU A C 1
ATOM 2111 O O . GLU A 1 269 ? 2.418 -21.289 -5.062 1.00 97.56 269 GLU A O 1
ATOM 2116 N N . ASN A 1 270 ? 2.552 -22.949 -6.594 1.00 97.19 270 ASN A N 1
ATOM 2117 C CA . ASN A 1 270 ? 3.440 -22.250 -7.519 1.00 97.19 270 ASN A CA 1
ATOM 2118 C C . ASN A 1 270 ? 2.663 -21.183 -8.306 1.00 97.19 270 ASN A C 1
ATOM 2120 O O . ASN A 1 270 ? 1.593 -21.463 -8.827 1.00 97.19 270 ASN A O 1
ATOM 2124 N N . GLN A 1 271 ? 3.215 -19.972 -8.391 1.00 98.06 271 GLN A N 1
ATOM 2125 C CA . GLN A 1 271 ? 2.620 -18.821 -9.082 1.00 98.06 271 GLN A CA 1
ATOM 2126 C C . GLN A 1 271 ? 3.434 -18.369 -10.308 1.00 98.06 271 GLN A C 1
ATOM 2128 O O . GLN A 1 271 ? 3.210 -17.277 -10.830 1.00 98.06 271 GLN A O 1
ATOM 2133 N N . ALA A 1 272 ? 4.415 -19.164 -10.750 1.00 96.88 272 ALA A N 1
ATOM 2134 C CA . ALA A 1 272 ? 5.183 -18.873 -11.956 1.00 96.88 272 ALA A CA 1
ATOM 2135 C C . ALA A 1 272 ? 4.278 -18.879 -13.198 1.00 96.88 272 ALA A C 1
ATOM 2137 O O . ALA A 1 272 ? 3.442 -19.765 -13.367 1.00 96.88 272 ALA A O 1
ATOM 2138 N N . THR A 1 273 ? 4.473 -17.898 -14.075 1.00 96.88 273 THR A N 1
ATOM 2139 C CA . THR A 1 273 ? 3.735 -17.750 -15.343 1.00 96.88 273 THR A CA 1
ATOM 2140 C C . THR A 1 273 ? 4.666 -17.793 -16.559 1.00 96.88 273 THR A C 1
ATOM 2142 O O . THR A 1 273 ? 4.218 -17.626 -17.697 1.00 96.88 273 THR A O 1
ATOM 2145 N N . THR A 1 274 ? 5.957 -18.038 -16.328 1.00 97.50 274 THR A N 1
ATOM 2146 C CA . THR A 1 274 ? 7.039 -18.113 -17.314 1.00 97.50 274 THR A CA 1
ATOM 2147 C C . THR A 1 274 ? 7.707 -19.492 -17.297 1.00 97.50 274 THR A C 1
ATOM 2149 O O . THR A 1 274 ? 7.539 -20.295 -16.379 1.00 97.50 274 THR A O 1
ATOM 2152 N N . THR A 1 275 ? 8.479 -19.748 -18.343 1.00 97.50 275 THR A N 1
ATOM 2153 C CA . THR A 1 275 ? 9.398 -20.864 -18.556 1.00 97.50 275 THR A CA 1
ATOM 2154 C C . THR A 1 275 ? 10.782 -20.302 -18.892 1.00 97.50 275 THR A C 1
ATOM 2156 O O . THR A 1 275 ? 10.906 -19.133 -19.264 1.00 97.50 275 THR A O 1
ATOM 2159 N N . GLU A 1 276 ? 11.823 -21.136 -18.859 1.00 96.88 276 GLU A N 1
ATOM 2160 C CA . GLU A 1 276 ? 13.173 -20.719 -19.282 1.00 96.88 276 GLU A CA 1
ATOM 2161 C C . GLU A 1 276 ? 13.211 -20.170 -20.718 1.00 96.88 276 GLU A C 1
ATOM 2163 O O . GLU A 1 276 ? 14.027 -19.309 -21.032 1.00 96.88 276 GLU A O 1
ATOM 2168 N N . ALA A 1 277 ? 12.307 -20.634 -21.587 1.00 97.25 277 ALA A N 1
ATOM 2169 C CA . ALA A 1 277 ? 12.252 -20.216 -22.983 1.00 97.25 277 ALA A CA 1
ATOM 2170 C C . ALA A 1 277 ? 11.581 -18.846 -23.197 1.00 97.25 277 ALA A C 1
ATOM 2172 O O . ALA A 1 277 ? 11.887 -18.184 -24.184 1.00 97.25 277 ALA A O 1
ATOM 2173 N N . ASP A 1 278 ? 10.672 -18.419 -22.309 1.00 97.81 278 ASP A N 1
ATOM 2174 C CA . ASP A 1 278 ? 9.827 -17.230 -22.526 1.00 97.81 278 ASP A CA 1
ATOM 2175 C C . ASP A 1 278 ? 9.960 -16.140 -21.443 1.00 97.81 278 ASP A C 1
ATOM 2177 O O . ASP A 1 278 ? 9.365 -15.065 -21.573 1.00 97.81 278 ASP A O 1
ATOM 2181 N N . ARG A 1 279 ? 10.768 -16.368 -20.393 1.00 97.50 279 ARG A N 1
ATOM 2182 C CA . ARG A 1 279 ? 10.956 -15.404 -19.293 1.00 97.50 279 ARG A CA 1
ATOM 2183 C C . ARG A 1 279 ? 11.500 -14.053 -19.760 1.00 97.50 279 ARG A C 1
ATOM 2185 O O . ARG A 1 279 ? 11.078 -13.023 -19.237 1.00 97.50 279 ARG A O 1
ATOM 2192 N N . TYR A 1 280 ? 12.377 -14.042 -20.770 1.00 96.94 280 TYR A N 1
ATOM 2193 C CA . TYR A 1 280 ? 12.884 -12.801 -21.360 1.00 96.94 280 TYR A CA 1
ATOM 2194 C C . TYR A 1 280 ? 11.764 -12.021 -22.050 1.00 96.94 280 TYR A C 1
ATOM 2196 O O . TYR A 1 280 ? 11.558 -10.851 -21.750 1.00 96.94 280 TYR A O 1
ATOM 2204 N N . GLU A 1 281 ? 11.020 -12.665 -22.953 1.00 97.00 281 GLU A N 1
ATOM 2205 C CA . GLU A 1 281 ? 9.971 -12.020 -23.750 1.00 97.00 281 GLU A CA 1
ATOM 2206 C C . GLU A 1 281 ? 8.862 -11.448 -22.858 1.00 97.00 281 GLU A C 1
ATOM 2208 O O . GLU A 1 281 ? 8.503 -10.272 -22.969 1.00 97.00 281 GLU A O 1
ATOM 2213 N N . LYS A 1 282 ? 8.366 -12.254 -21.910 1.00 96.69 282 LYS A N 1
ATOM 2214 C CA . LYS A 1 282 ? 7.328 -11.832 -20.961 1.00 96.69 282 LYS A CA 1
ATOM 2215 C C . LYS A 1 282 ? 7.820 -10.738 -20.015 1.00 96.69 282 LYS A C 1
ATOM 2217 O O . LYS A 1 282 ? 7.086 -9.784 -19.754 1.00 96.69 282 LYS A O 1
ATOM 2222 N N . GLY A 1 283 ? 9.060 -10.841 -19.534 1.00 95.56 283 GLY A N 1
ATOM 2223 C CA . GLY A 1 283 ? 9.681 -9.798 -18.719 1.00 95.56 283 GLY A CA 1
ATOM 2224 C C . GLY A 1 283 ? 9.834 -8.484 -19.487 1.00 95.56 283 GLY A C 1
ATOM 2225 O O . GLY A 1 283 ? 9.451 -7.419 -18.997 1.00 95.56 283 GLY A O 1
ATOM 2226 N N . TYR A 1 284 ? 10.303 -8.557 -20.731 1.00 94.50 284 TYR A N 1
ATOM 2227 C CA . TYR A 1 284 ? 10.484 -7.399 -21.599 1.00 94.50 284 TYR A CA 1
ATOM 2228 C C . TYR A 1 284 ? 9.167 -6.661 -21.866 1.00 94.50 284 TYR A C 1
ATOM 2230 O O . TYR A 1 284 ? 9.146 -5.431 -21.828 1.00 94.50 284 TYR A O 1
ATOM 2238 N N . ALA A 1 285 ? 8.055 -7.379 -22.054 1.00 93.06 285 ALA A N 1
ATOM 2239 C CA . ALA A 1 285 ? 6.736 -6.767 -22.226 1.00 93.06 285 ALA A CA 1
ATOM 2240 C C . ALA A 1 285 ? 6.328 -5.891 -21.021 1.00 93.06 285 ALA A C 1
ATOM 2242 O O . ALA A 1 285 ? 5.855 -4.766 -21.203 1.00 93.06 285 ALA A O 1
ATOM 2243 N N . ILE A 1 286 ? 6.570 -6.362 -19.788 1.00 90.62 286 ILE A N 1
ATOM 2244 C CA . ILE A 1 286 ? 6.311 -5.585 -18.561 1.00 90.62 286 ILE A CA 1
ATOM 2245 C C . ILE A 1 286 ? 7.282 -4.403 -18.448 1.00 90.62 286 ILE A C 1
ATOM 2247 O O . ILE A 1 286 ? 6.865 -3.283 -18.138 1.00 90.62 286 ILE A O 1
ATOM 2251 N N . GLN A 1 287 ? 8.571 -4.635 -18.705 1.00 91.44 287 GLN A N 1
ATOM 2252 C CA . GLN A 1 287 ? 9.599 -3.599 -18.639 1.00 91.44 287 GLN A CA 1
ATOM 2253 C C . GLN A 1 287 ? 9.307 -2.447 -19.605 1.00 91.44 287 GLN A C 1
ATOM 2255 O O . GLN A 1 287 ? 9.365 -1.284 -19.202 1.00 91.44 287 GLN A O 1
ATOM 2260 N N . GLN A 1 288 ? 8.981 -2.754 -20.865 1.00 89.00 288 GLN A N 1
ATOM 2261 C CA . GLN A 1 288 ? 8.712 -1.745 -21.890 1.00 89.00 288 GLN A CA 1
ATOM 2262 C C . GLN A 1 288 ? 7.514 -0.870 -21.533 1.00 89.00 288 GLN A C 1
ATOM 2264 O O . GLN A 1 288 ? 7.613 0.352 -21.631 1.00 89.00 288 GLN A O 1
ATOM 2269 N N . LEU A 1 289 ? 6.422 -1.473 -21.048 1.00 85.50 289 LEU A N 1
ATOM 2270 C CA . LEU A 1 289 ? 5.216 -0.747 -20.638 1.00 85.50 289 LEU A CA 1
ATOM 2271 C C . LEU A 1 289 ? 5.507 0.330 -19.577 1.00 85.50 289 LEU A C 1
ATOM 2273 O O . LEU A 1 289 ? 4.898 1.399 -19.581 1.00 85.50 289 LEU A O 1
ATOM 2277 N N . ARG A 1 290 ? 6.437 0.051 -18.663 1.00 83.62 290 ARG A N 1
ATOM 2278 C CA . ARG A 1 290 ? 6.697 0.886 -17.482 1.00 83.62 290 ARG A CA 1
ATOM 2279 C C . ARG A 1 290 ? 7.844 1.868 -17.696 1.00 83.62 290 ARG A C 1
ATOM 2281 O O . ARG A 1 290 ? 7.706 3.069 -17.439 1.00 83.62 290 ARG A O 1
ATOM 2288 N N . TYR A 1 291 ? 8.955 1.353 -18.210 1.00 83.12 291 TYR A N 1
ATOM 2289 C CA . TYR A 1 291 ? 10.258 2.011 -18.199 1.00 83.12 291 TYR A CA 1
ATOM 2290 C C . TYR A 1 291 ? 10.825 2.292 -19.598 1.00 83.12 291 TYR A C 1
ATOM 2292 O O . TYR A 1 291 ? 11.758 3.082 -19.733 1.00 83.12 291 TYR A O 1
ATOM 2300 N N . GLY A 1 292 ? 10.271 1.693 -20.657 1.00 83.50 292 GLY A N 1
ATOM 2301 C CA . GLY A 1 292 ? 10.779 1.869 -22.020 1.00 83.50 292 GLY A CA 1
ATOM 2302 C C . GLY A 1 292 ? 12.260 1.477 -22.146 1.00 83.50 292 GLY A C 1
ATOM 2303 O O . GLY A 1 292 ? 12.662 0.378 -21.756 1.00 83.50 292 GLY A O 1
ATOM 2304 N N . THR A 1 293 ? 13.092 2.375 -22.687 1.00 76.75 293 THR A N 1
ATOM 2305 C CA . THR A 1 293 ? 14.526 2.126 -22.940 1.00 76.75 293 THR A CA 1
ATOM 2306 C C . THR A 1 293 ? 15.475 2.659 -21.864 1.00 76.75 293 THR A C 1
ATOM 2308 O O . THR A 1 293 ? 16.680 2.437 -21.984 1.00 76.75 293 THR A O 1
ATOM 2311 N N . CYS A 1 294 ? 14.979 3.310 -20.802 1.00 77.56 294 CYS A N 1
ATOM 2312 C CA . CYS A 1 294 ? 15.826 4.059 -19.859 1.00 77.56 294 CYS A CA 1
ATOM 2313 C C . CYS A 1 294 ? 16.922 3.205 -19.193 1.00 77.56 294 CYS A C 1
ATOM 2315 O O . CYS A 1 294 ? 18.042 3.668 -18.990 1.00 77.56 294 CYS A O 1
ATOM 2317 N N . ILE A 1 295 ? 16.634 1.929 -18.927 1.00 78.81 295 ILE A N 1
ATOM 2318 C CA . ILE A 1 295 ? 17.583 0.967 -18.352 1.00 78.81 295 ILE A CA 1
ATOM 2319 C C . ILE A 1 295 ? 18.769 0.731 -19.293 1.00 78.81 295 ILE A C 1
ATOM 2321 O O . ILE A 1 295 ? 19.917 0.719 -18.854 1.00 78.81 295 ILE A O 1
ATOM 2325 N N . LYS A 1 296 ? 18.511 0.558 -20.597 1.00 76.19 296 LYS A N 1
ATOM 2326 C CA . LYS A 1 296 ? 19.579 0.342 -21.583 1.00 76.19 296 LYS A CA 1
ATOM 2327 C C . LYS A 1 296 ? 20.484 1.568 -21.658 1.00 76.19 296 LYS A C 1
ATOM 2329 O O . LYS A 1 296 ? 21.695 1.419 -21.780 1.00 76.19 296 LYS A O 1
ATOM 2334 N N . ASP A 1 297 ? 19.902 2.760 -21.547 1.00 81.50 297 ASP A N 1
ATOM 2335 C CA . ASP A 1 297 ? 20.639 4.021 -21.542 1.00 81.50 297 ASP A CA 1
ATOM 2336 C C . ASP A 1 297 ? 21.515 4.179 -20.289 1.00 81.50 297 ASP A C 1
ATOM 2338 O O . ASP A 1 297 ? 22.679 4.558 -20.422 1.00 81.50 297 ASP A O 1
ATOM 2342 N N . MET A 1 298 ? 21.012 3.796 -19.108 1.00 83.12 298 MET A N 1
ATOM 2343 C CA . MET A 1 298 ? 21.772 3.788 -17.846 1.00 83.12 298 MET A CA 1
ATOM 2344 C C . MET A 1 298 ? 23.026 2.903 -17.889 1.00 83.12 298 MET A C 1
ATOM 2346 O O . MET A 1 298 ? 24.005 3.195 -17.208 1.00 83.12 298 MET A O 1
ATOM 2350 N N . LEU A 1 299 ? 23.008 1.824 -18.675 1.00 88.31 299 LEU A N 1
ATOM 2351 C CA . LEU A 1 299 ? 24.066 0.809 -18.679 1.00 88.31 299 LEU A CA 1
ATOM 2352 C C . LEU A 1 299 ? 25.086 0.976 -19.819 1.00 88.31 299 LEU A C 1
ATOM 2354 O O . LEU A 1 299 ? 26.024 0.187 -19.906 1.00 88.31 299 LEU A O 1
ATOM 2358 N N . LYS A 1 300 ? 24.954 1.995 -20.684 1.00 85.38 300 LYS A N 1
ATOM 2359 C CA . LYS A 1 300 ? 25.801 2.173 -21.887 1.00 85.38 300 LYS A CA 1
ATOM 2360 C C . LYS A 1 300 ? 27.307 2.238 -21.619 1.00 85.38 300 LYS A C 1
ATOM 2362 O O . LYS A 1 300 ? 28.078 1.900 -22.506 1.00 85.38 300 LYS A O 1
ATOM 2367 N N . GLY A 1 301 ? 27.717 2.709 -20.442 1.00 88.31 301 GLY A N 1
ATOM 2368 C CA . GLY A 1 301 ? 29.128 2.892 -20.091 1.00 88.31 301 GLY A CA 1
ATOM 2369 C C . GLY A 1 301 ? 29.837 1.639 -19.570 1.00 88.31 301 GLY A C 1
ATOM 2370 O O . GLY A 1 301 ? 31.016 1.730 -19.236 1.00 88.31 301 GLY A O 1
ATOM 2371 N N . LEU A 1 302 ? 29.144 0.499 -19.444 1.00 91.56 302 LEU A N 1
ATOM 2372 C CA . LEU A 1 302 ? 29.758 -0.735 -18.949 1.00 91.56 302 LEU A CA 1
ATOM 2373 C C . LEU A 1 302 ? 30.659 -1.391 -20.015 1.00 91.56 302 LEU A C 1
ATOM 2375 O O . LEU A 1 302 ? 30.366 -1.290 -21.207 1.00 91.56 302 LEU A O 1
ATOM 2379 N N . PRO A 1 303 ? 31.749 -2.063 -19.597 1.00 91.69 303 PRO A N 1
ATOM 2380 C CA . PRO A 1 303 ? 32.719 -2.661 -20.511 1.00 91.69 303 PRO A CA 1
ATOM 2381 C C . PRO A 1 303 ? 32.161 -3.880 -21.261 1.00 91.69 303 PRO A C 1
ATOM 2383 O O . PRO A 1 303 ? 31.235 -4.536 -20.790 1.00 91.69 303 PRO A O 1
ATOM 2386 N N . ASP A 1 304 ? 32.767 -4.181 -22.414 1.00 86.25 304 ASP A N 1
ATOM 2387 C CA . ASP A 1 304 ? 32.736 -5.459 -23.146 1.00 86.25 304 ASP A CA 1
ATOM 2388 C C . ASP A 1 304 ? 31.438 -6.281 -23.038 1.00 86.25 304 ASP A C 1
ATOM 2390 O O . ASP A 1 304 ? 31.425 -7.379 -22.486 1.00 86.25 304 ASP A O 1
ATOM 2394 N N . GLY A 1 305 ? 30.321 -5.758 -23.557 1.00 83.62 305 GLY A N 1
ATOM 2395 C CA . GLY A 1 305 ? 29.046 -6.492 -23.631 1.00 83.62 305 GLY A CA 1
ATOM 2396 C C . GLY A 1 305 ? 28.361 -6.756 -22.281 1.00 83.62 305 GLY A C 1
ATOM 2397 O O . GLY A 1 305 ? 27.226 -7.234 -22.252 1.00 83.62 305 GLY A O 1
ATOM 2398 N N . MET A 1 306 ? 28.982 -6.389 -21.153 1.00 91.44 306 MET A N 1
ATOM 2399 C CA . MET A 1 306 ? 28.395 -6.555 -19.819 1.00 91.44 306 MET A CA 1
ATOM 2400 C C . MET A 1 306 ? 27.139 -5.699 -19.641 1.00 91.44 306 MET A C 1
ATOM 2402 O O . MET A 1 306 ? 26.245 -6.058 -18.879 1.00 91.44 306 MET A O 1
ATOM 2406 N N . ASN A 1 307 ? 27.033 -4.582 -20.365 1.00 89.06 307 ASN A N 1
ATOM 2407 C CA . ASN A 1 307 ? 25.806 -3.793 -20.443 1.00 89.06 307 ASN A CA 1
ATOM 2408 C C . ASN A 1 307 ? 24.616 -4.631 -20.934 1.00 89.06 307 ASN A C 1
ATOM 2410 O O . ASN A 1 307 ? 23.526 -4.536 -20.368 1.00 89.06 307 ASN A O 1
ATOM 2414 N N . GLU A 1 308 ? 24.819 -5.452 -21.965 1.00 88.31 308 GLU A N 1
ATOM 2415 C CA . GLU A 1 308 ? 23.783 -6.319 -22.524 1.00 88.31 308 GLU A CA 1
ATOM 2416 C C . GLU A 1 308 ? 23.458 -7.470 -21.574 1.00 88.31 308 GLU A C 1
ATOM 2418 O O . GLU A 1 308 ? 22.281 -7.770 -21.364 1.00 88.31 308 GLU A O 1
ATOM 2423 N N . GLU A 1 309 ? 24.470 -8.056 -20.929 1.00 92.06 309 GLU A N 1
ATOM 2424 C CA . GLU A 1 309 ? 24.257 -9.103 -19.929 1.00 92.06 309 GLU A CA 1
ATOM 2425 C C . GLU A 1 309 ? 23.450 -8.609 -18.727 1.00 92.06 309 GLU A C 1
ATOM 2427 O O . GLU A 1 309 ? 22.451 -9.229 -18.367 1.00 92.06 309 GLU A O 1
ATOM 2432 N N . VAL A 1 310 ? 23.832 -7.475 -18.131 1.00 91.38 310 VAL A N 1
ATOM 2433 C CA . VAL A 1 310 ? 23.128 -6.899 -16.976 1.00 91.38 310 VAL A CA 1
ATOM 2434 C C . VAL A 1 310 ? 21.711 -6.475 -17.361 1.00 91.38 310 VAL A C 1
ATOM 2436 O O . VAL A 1 310 ? 20.768 -6.730 -16.607 1.00 91.38 310 VAL A O 1
ATOM 2439 N N . ALA A 1 311 ? 21.528 -5.889 -18.549 1.00 90.94 311 ALA A N 1
ATOM 2440 C CA . ALA A 1 311 ? 20.200 -5.559 -19.057 1.00 90.94 311 ALA A CA 1
ATOM 2441 C C . ALA A 1 311 ? 19.332 -6.816 -19.227 1.00 90.94 311 ALA A C 1
ATOM 2443 O O . ALA A 1 311 ? 18.162 -6.813 -18.831 1.00 90.94 311 ALA A O 1
ATOM 2444 N N . ARG A 1 312 ? 19.899 -7.908 -19.758 1.00 92.31 312 ARG A N 1
ATOM 2445 C CA . ARG A 1 312 ? 19.222 -9.206 -19.855 1.00 92.31 312 ARG A CA 1
ATOM 2446 C C . ARG A 1 312 ? 18.878 -9.756 -18.474 1.00 92.31 312 ARG A C 1
ATOM 2448 O O . ARG A 1 312 ? 17.731 -10.134 -18.276 1.00 92.31 312 ARG A O 1
ATOM 2455 N N . TYR A 1 313 ? 19.805 -9.755 -17.513 1.00 93.94 313 TYR A N 1
ATOM 2456 C CA . TYR A 1 313 ? 19.541 -10.252 -16.156 1.00 93.94 313 TYR A CA 1
ATOM 2457 C C . TYR A 1 313 ? 18.395 -9.501 -15.490 1.00 93.94 313 TYR A C 1
ATOM 2459 O O . TYR A 1 313 ? 17.520 -10.128 -14.903 1.00 93.94 313 TYR A O 1
ATOM 2467 N N . LEU A 1 314 ? 18.349 -8.174 -15.615 1.00 93.12 314 LEU A N 1
ATOM 2468 C CA . LEU A 1 314 ? 17.227 -7.402 -15.093 1.00 93.12 314 LEU A CA 1
ATOM 2469 C C . LEU A 1 314 ? 15.912 -7.778 -15.794 1.00 93.12 314 LEU A C 1
ATOM 2471 O O . LEU A 1 314 ? 14.906 -8.005 -15.124 1.00 93.12 314 LEU A O 1
ATOM 2475 N N . THR A 1 315 ? 15.927 -7.879 -17.126 1.00 94.69 315 THR A N 1
ATOM 2476 C CA . THR A 1 315 ? 14.748 -8.258 -17.925 1.00 94.69 315 THR A CA 1
ATOM 2477 C C . THR A 1 315 ? 14.208 -9.622 -17.498 1.00 94.69 315 THR A C 1
ATOM 2479 O O . THR A 1 315 ? 13.026 -9.771 -17.201 1.00 94.69 315 THR A O 1
ATOM 2482 N N . GLU A 1 316 ? 15.079 -10.621 -17.427 1.00 95.81 316 GLU A N 1
ATOM 2483 C CA . GLU A 1 316 ? 14.689 -11.994 -17.136 1.00 95.81 316 GLU A CA 1
ATOM 2484 C C . GLU A 1 316 ? 14.361 -12.207 -15.665 1.00 95.81 316 GLU A C 1
ATOM 2486 O O . GLU A 1 316 ? 13.329 -12.785 -15.358 1.00 95.81 316 GLU A O 1
ATOM 2491 N N . VAL A 1 317 ? 15.206 -11.738 -14.748 1.00 95.50 317 VAL A N 1
ATOM 2492 C CA . VAL A 1 317 ? 15.050 -12.032 -13.320 1.00 95.50 317 VAL A CA 1
ATOM 2493 C C . VAL A 1 317 ? 14.015 -11.107 -12.695 1.00 95.50 317 VAL A C 1
ATOM 2495 O O . VAL A 1 317 ? 13.023 -11.572 -12.143 1.00 95.50 317 VAL A O 1
ATOM 2498 N N . HIS A 1 318 ? 14.205 -9.786 -12.775 1.00 94.69 318 HIS A N 1
ATOM 2499 C CA . HIS A 1 318 ? 13.278 -8.857 -12.125 1.00 94.69 318 HIS A CA 1
ATOM 2500 C C . HIS A 1 318 ? 11.911 -8.884 -12.805 1.00 94.69 318 HIS A C 1
ATOM 2502 O O . HIS A 1 318 ? 10.901 -9.117 -12.140 1.00 94.69 318 HIS A O 1
ATOM 2508 N N . PHE A 1 319 ? 11.861 -8.671 -14.121 1.00 95.06 319 PHE A N 1
ATOM 2509 C CA . PHE A 1 319 ? 10.575 -8.599 -14.802 1.00 95.06 319 PHE A CA 1
ATOM 2510 C C . PHE A 1 319 ? 9.998 -9.983 -15.089 1.00 95.06 319 PHE A C 1
ATOM 2512 O O . PHE A 1 319 ? 8.848 -10.226 -14.736 1.00 95.06 319 PHE A O 1
ATOM 2519 N N . GLY A 1 320 ? 10.790 -10.886 -15.670 1.00 96.44 320 GLY A N 1
ATOM 2520 C CA . GLY A 1 320 ? 10.375 -12.248 -16.002 1.00 96.44 320 GLY A CA 1
ATOM 2521 C C . GLY A 1 320 ? 10.052 -13.082 -14.764 1.00 96.44 320 GLY A C 1
ATOM 2522 O O . GLY A 1 320 ? 8.887 -13.376 -14.531 1.00 96.44 320 GLY A O 1
ATOM 2523 N N . ASP A 1 321 ? 11.038 -13.448 -13.948 1.00 96.44 321 ASP A N 1
ATOM 2524 C CA . ASP A 1 321 ? 10.854 -14.418 -12.861 1.00 96.44 321 ASP A CA 1
ATOM 2525 C C . ASP A 1 321 ? 9.986 -13.892 -11.713 1.00 96.44 321 ASP A C 1
ATOM 2527 O O . ASP A 1 321 ? 9.305 -14.693 -11.072 1.00 96.44 321 ASP A O 1
ATOM 2531 N N . PHE A 1 322 ? 10.006 -12.580 -11.430 1.00 96.00 322 PHE A N 1
ATOM 2532 C CA . PHE A 1 322 ? 9.299 -11.993 -10.283 1.00 96.00 322 PHE A CA 1
ATOM 2533 C C . PHE A 1 322 ? 8.046 -11.188 -10.647 1.00 96.00 322 PHE A C 1
ATOM 2535 O O . PHE A 1 322 ? 6.996 -11.422 -10.048 1.00 96.00 322 PHE A O 1
ATOM 2542 N N . GLN A 1 323 ? 8.110 -10.238 -11.587 1.00 94.62 323 GLN A N 1
ATOM 2543 C CA . GLN A 1 323 ? 6.971 -9.339 -11.849 1.00 94.62 323 GLN A CA 1
ATOM 2544 C C . GLN A 1 323 ? 5.848 -9.980 -12.681 1.00 94.62 323 GLN A C 1
ATOM 2546 O O . GLN A 1 323 ? 4.710 -9.528 -12.579 1.00 94.62 323 GLN A O 1
ATOM 2551 N N . THR A 1 324 ? 6.120 -11.030 -13.467 1.00 95.25 324 THR A N 1
ATOM 2552 C CA . THR A 1 324 ? 5.063 -11.758 -14.205 1.00 95.25 324 THR A CA 1
ATOM 2553 C C . THR A 1 324 ? 4.242 -12.706 -13.325 1.00 95.25 324 THR A C 1
ATOM 2555 O O . THR A 1 324 ? 3.190 -13.189 -13.757 1.00 95.25 324 THR A O 1
ATOM 2558 N N . ARG A 1 325 ? 4.721 -13.019 -12.114 1.00 97.25 325 ARG A N 1
ATOM 2559 C CA . ARG A 1 325 ? 4.118 -14.039 -11.249 1.00 97.25 325 ARG A CA 1
ATOM 2560 C C . ARG A 1 325 ? 2.688 -13.672 -10.863 1.00 97.25 325 ARG A C 1
ATOM 2562 O O . ARG A 1 325 ? 2.392 -12.515 -10.551 1.00 97.25 325 ARG A O 1
ATOM 2569 N N . ALA A 1 326 ? 1.828 -14.683 -10.791 1.00 97.19 326 ALA A N 1
ATOM 2570 C CA . ALA A 1 326 ? 0.475 -14.548 -10.261 1.00 97.19 326 ALA A CA 1
ATOM 2571 C C . ALA A 1 326 ? 0.486 -14.253 -8.742 1.00 97.19 326 ALA A C 1
ATOM 2573 O O . ALA A 1 326 ? 1.540 -14.096 -8.124 1.00 97.19 326 ALA A O 1
ATOM 2574 N N . GLY A 1 327 ? -0.693 -14.134 -8.133 1.00 96.50 327 GLY A N 1
ATOM 2575 C CA . GLY A 1 327 ? -0.849 -13.946 -6.685 1.00 96.50 327 GLY A CA 1
ATOM 2576 C C . GLY A 1 327 ? -0.815 -12.495 -6.193 1.00 96.50 327 GLY A C 1
ATOM 2577 O O . GLY A 1 327 ? -1.343 -12.226 -5.120 1.00 96.50 327 GLY A O 1
ATOM 2578 N N . LEU A 1 328 ? -0.272 -11.557 -6.976 1.00 96.75 328 LEU A N 1
ATOM 2579 C CA . LEU A 1 328 ? -0.425 -10.110 -6.777 1.00 96.75 328 LEU A CA 1
ATOM 2580 C C . LEU A 1 328 ? -0.615 -9.416 -8.125 1.00 96.75 328 LEU A C 1
ATOM 2582 O O . LEU A 1 328 ? 0.095 -9.721 -9.086 1.00 96.75 328 LEU A O 1
ATOM 2586 N N . ASP A 1 329 ? -1.541 -8.462 -8.181 1.00 94.62 329 ASP A N 1
ATOM 2587 C CA . ASP A 1 329 ? -1.733 -7.623 -9.360 1.00 94.62 329 ASP A CA 1
ATOM 2588 C C . ASP A 1 329 ? -0.593 -6.602 -9.538 1.00 94.62 329 ASP A C 1
ATOM 2590 O O . ASP A 1 329 ? 0.152 -6.273 -8.608 1.00 94.62 329 ASP A O 1
ATOM 2594 N N . LEU A 1 330 ? -0.467 -6.074 -10.758 1.00 91.62 330 LEU A N 1
ATOM 2595 C CA . LEU A 1 330 ? 0.618 -5.169 -11.131 1.00 91.62 330 LEU A CA 1
ATOM 2596 C C . LEU A 1 330 ? 0.577 -3.825 -10.378 1.00 91.62 330 LEU A C 1
ATOM 2598 O O . LEU A 1 330 ? 1.642 -3.282 -10.083 1.00 91.62 330 LEU A O 1
ATOM 2602 N N . LYS A 1 331 ? -0.611 -3.296 -10.035 1.00 94.56 331 LYS A N 1
ATOM 2603 C CA . LYS A 1 331 ? -0.738 -2.042 -9.267 1.00 94.56 331 LYS A CA 1
ATOM 2604 C C . LYS A 1 331 ? -0.187 -2.224 -7.861 1.00 94.56 331 LYS A C 1
ATOM 2606 O O . LYS A 1 331 ? 0.591 -1.386 -7.406 1.00 94.56 331 LYS A O 1
ATOM 2611 N N . THR A 1 332 ? -0.545 -3.324 -7.205 1.00 97.44 332 THR A N 1
ATOM 2612 C CA . THR A 1 332 ? -0.053 -3.659 -5.867 1.00 97.44 332 THR A CA 1
ATOM 2613 C C . THR A 1 332 ? 1.448 -3.936 -5.882 1.00 97.44 332 THR A C 1
ATOM 2615 O O . THR A 1 332 ? 2.177 -3.370 -5.069 1.00 97.44 332 THR A O 1
ATOM 2618 N N . ARG A 1 333 ? 1.949 -4.742 -6.830 1.00 96.81 333 ARG A N 1
ATOM 2619 C CA . ARG A 1 333 ? 3.397 -5.002 -6.967 1.00 96.81 333 ARG A CA 1
ATOM 2620 C C . ARG A 1 333 ? 4.194 -3.711 -7.093 1.00 96.81 333 ARG A C 1
ATOM 2622 O O . ARG A 1 333 ? 5.223 -3.543 -6.433 1.00 96.81 333 ARG A O 1
ATOM 2629 N N . GLU A 1 334 ? 3.692 -2.787 -7.903 1.00 96.00 334 GLU A N 1
ATOM 2630 C CA . GLU A 1 334 ? 4.411 -1.555 -8.176 1.00 96.00 334 GLU A CA 1
ATOM 2631 C C . GLU A 1 334 ? 4.354 -0.534 -7.034 1.00 96.00 334 GLU A C 1
ATOM 2633 O O . GLU A 1 334 ? 5.346 0.143 -6.743 1.00 96.00 334 GLU A O 1
ATOM 2638 N N . LEU A 1 335 ? 3.234 -0.492 -6.312 1.00 98.31 335 LEU A N 1
ATOM 2639 C CA . LEU A 1 335 ? 3.111 0.297 -5.090 1.00 98.31 335 LEU A CA 1
ATOM 2640 C C . LEU A 1 335 ? 4.089 -0.201 -4.015 1.00 98.31 335 LEU A C 1
ATOM 2642 O O . LEU A 1 335 ? 4.820 0.588 -3.417 1.00 98.31 335 LEU A O 1
ATOM 2646 N N . LEU A 1 336 ? 4.157 -1.520 -3.810 1.00 98.69 336 LEU A N 1
ATOM 2647 C CA . LEU A 1 336 ? 5.077 -2.136 -2.850 1.00 98.69 336 LEU A CA 1
ATOM 2648 C C . LEU A 1 336 ? 6.543 -1.921 -3.242 1.00 98.69 336 LEU A C 1
ATOM 2650 O O . LEU A 1 336 ? 7.372 -1.648 -2.376 1.00 98.69 336 LEU A O 1
ATOM 2654 N N . SER A 1 337 ? 6.866 -1.986 -4.535 1.00 97.38 337 SER A N 1
ATOM 2655 C CA . SER A 1 337 ? 8.218 -1.697 -5.022 1.00 97.38 337 SER A CA 1
ATOM 2656 C C . SER A 1 337 ? 8.620 -0.250 -4.729 1.00 97.38 337 SER A C 1
ATOM 2658 O O . SER A 1 337 ? 9.730 -0.010 -4.259 1.00 97.38 337 SER A O 1
ATOM 2660 N N . TYR A 1 338 ? 7.702 0.710 -4.883 1.00 98.19 338 TYR A N 1
ATOM 2661 C CA . TYR A 1 338 ? 7.953 2.099 -4.490 1.00 98.19 338 TYR A CA 1
ATOM 2662 C C . TYR A 1 338 ? 8.234 2.252 -2.987 1.00 98.19 338 TYR A C 1
ATOM 2664 O O . TYR A 1 338 ? 9.145 2.989 -2.604 1.00 98.19 338 TYR A O 1
ATOM 2672 N N . CYS A 1 339 ? 7.529 1.510 -2.127 1.00 98.69 339 CYS A N 1
ATOM 2673 C CA . CYS A 1 339 ? 7.815 1.463 -0.689 1.00 98.69 339 CYS A CA 1
ATOM 2674 C C . CYS A 1 339 ? 9.202 0.874 -0.382 1.00 98.69 339 CYS A C 1
ATOM 2676 O O . CYS A 1 339 ? 9.899 1.382 0.499 1.00 98.69 339 CYS A O 1
ATOM 2678 N N . VAL A 1 340 ? 9.641 -0.152 -1.119 1.00 98.56 340 VAL A N 1
ATOM 2679 C CA . VAL A 1 340 ? 10.990 -0.734 -0.983 1.00 98.56 340 VAL A CA 1
ATOM 2680 C C . VAL A 1 340 ? 12.067 0.284 -1.371 1.00 98.56 340 VAL A C 1
ATOM 2682 O O . VAL A 1 340 ? 12.975 0.532 -0.581 1.00 98.56 340 VAL A O 1
ATOM 2685 N N . ILE A 1 341 ? 11.938 0.939 -2.529 1.00 97.62 341 ILE A N 1
ATOM 2686 C CA . ILE A 1 341 ? 12.872 1.980 -3.002 1.00 97.62 341 ILE A CA 1
ATOM 2687 C C . ILE A 1 341 ? 12.914 3.169 -2.032 1.00 97.62 341 ILE A C 1
ATOM 2689 O O . ILE A 1 341 ? 13.994 3.656 -1.691 1.00 97.62 341 ILE A O 1
ATOM 2693 N N . THR A 1 342 ? 11.753 3.576 -1.508 1.00 98.31 342 THR A N 1
ATOM 2694 C CA . THR A 1 342 ? 11.644 4.592 -0.449 1.00 98.31 342 THR A CA 1
ATOM 2695 C C . THR A 1 342 ? 12.407 4.167 0.804 1.00 98.31 342 THR A C 1
ATOM 2697 O O . THR A 1 342 ? 13.189 4.941 1.345 1.00 98.31 342 THR A O 1
ATOM 2700 N N . THR A 1 343 ? 12.245 2.918 1.243 1.00 98.44 343 THR A N 1
ATOM 2701 C CA . THR A 1 343 ? 12.919 2.377 2.434 1.00 98.44 343 THR A CA 1
ATOM 2702 C C . THR A 1 343 ? 14.434 2.285 2.262 1.00 98.44 343 THR A C 1
ATOM 2704 O O . THR A 1 343 ? 15.178 2.493 3.217 1.00 98.44 343 THR A O 1
ATOM 2707 N N . MET A 1 344 ? 14.905 2.000 1.047 1.00 97.31 344 MET A N 1
ATOM 2708 C CA . MET A 1 344 ? 16.331 1.958 0.720 1.00 97.31 344 MET A CA 1
ATOM 2709 C C . MET A 1 344 ? 16.971 3.351 0.598 1.00 97.31 344 MET A C 1
ATOM 2711 O O . MET A 1 344 ? 18.196 3.433 0.535 1.00 97.31 344 MET A O 1
ATOM 2715 N N . GLY A 1 345 ? 16.182 4.433 0.560 1.00 93.69 345 GLY A N 1
ATOM 2716 C CA . GLY A 1 345 ? 16.690 5.794 0.352 1.00 93.69 345 GLY A CA 1
ATOM 2717 C C . GLY A 1 345 ? 17.273 6.011 -1.048 1.00 93.69 345 GLY A C 1
ATOM 2718 O O . GLY A 1 345 ? 18.257 6.730 -1.209 1.00 93.69 345 GLY A O 1
ATOM 2719 N N . MET A 1 346 ? 16.709 5.336 -2.053 1.00 91.94 346 MET A N 1
ATOM 2720 C CA . MET A 1 346 ? 17.162 5.372 -3.447 1.00 91.94 346 MET A CA 1
ATOM 2721 C C . MET A 1 346 ? 16.595 6.594 -4.184 1.00 91.94 346 MET A C 1
ATOM 2723 O O . MET A 1 346 ? 15.726 6.482 -5.050 1.00 91.94 346 MET A O 1
ATOM 2727 N N . ASP A 1 347 ? 17.077 7.775 -3.792 1.00 89.25 347 ASP A N 1
ATOM 2728 C CA . ASP A 1 347 ? 16.500 9.075 -4.158 1.00 89.25 347 ASP A CA 1
ATOM 2729 C C . ASP A 1 347 ? 16.392 9.293 -5.679 1.00 89.25 347 ASP A C 1
ATOM 2731 O O . ASP A 1 347 ? 15.369 9.777 -6.165 1.00 89.25 347 ASP A O 1
ATOM 2735 N N . GLU A 1 348 ? 17.407 8.879 -6.443 1.00 88.31 348 GLU A N 1
ATOM 2736 C CA . GLU A 1 348 ? 17.451 9.028 -7.907 1.00 88.31 348 GLU A CA 1
ATOM 2737 C C . GLU A 1 348 ? 16.381 8.189 -8.623 1.00 88.31 348 GLU A C 1
ATOM 2739 O O . GLU A 1 348 ? 15.915 8.548 -9.704 1.00 88.31 348 GLU A O 1
ATOM 2744 N N . GLN A 1 349 ? 15.960 7.076 -8.019 1.00 91.50 349 GLN A N 1
ATOM 2745 C CA . GLN A 1 349 ? 14.998 6.142 -8.599 1.00 91.50 349 GLN A CA 1
ATOM 2746 C C . GLN A 1 349 ? 13.553 6.454 -8.189 1.00 91.50 349 GLN A C 1
ATOM 2748 O O . GLN A 1 349 ? 12.626 5.986 -8.853 1.00 91.50 349 GLN A O 1
ATOM 2753 N N . LEU A 1 350 ? 13.328 7.266 -7.147 1.00 95.69 350 LEU A N 1
ATOM 2754 C CA . LEU A 1 350 ? 11.980 7.588 -6.658 1.00 95.69 350 LEU A CA 1
ATOM 2755 C C . LEU A 1 350 ? 11.091 8.175 -7.758 1.00 95.69 350 LEU A C 1
ATOM 2757 O O . LEU A 1 350 ? 9.960 7.728 -7.936 1.00 95.69 350 LEU A O 1
ATOM 2761 N N . ARG A 1 351 ? 11.607 9.121 -8.553 1.00 94.62 351 ARG A N 1
ATOM 2762 C CA . ARG A 1 351 ? 10.826 9.735 -9.640 1.00 94.62 351 ARG A CA 1
ATOM 2763 C C . ARG A 1 351 ? 10.408 8.706 -10.694 1.00 94.62 351 ARG A C 1
ATOM 2765 O O . ARG A 1 351 ? 9.261 8.711 -11.133 1.00 94.62 351 ARG A O 1
ATOM 2772 N N . LEU A 1 352 ? 11.310 7.792 -11.049 1.00 93.12 352 LEU A N 1
ATOM 2773 C CA . LEU A 1 352 ? 11.051 6.749 -12.041 1.00 93.12 352 LEU A CA 1
ATOM 2774 C C . LEU A 1 352 ? 9.928 5.797 -11.589 1.00 93.12 352 LEU A C 1
ATOM 2776 O O . LEU A 1 352 ? 9.014 5.503 -12.362 1.00 93.12 352 LEU A O 1
ATOM 2780 N N . TYR A 1 353 ? 9.965 5.341 -10.334 1.00 95.25 353 TYR A N 1
ATOM 2781 C CA . TYR A 1 353 ? 8.924 4.466 -9.782 1.00 95.25 353 TYR A CA 1
ATOM 2782 C C . TYR A 1 353 ? 7.599 5.200 -9.532 1.00 95.25 353 TYR A C 1
ATOM 2784 O O . TYR A 1 353 ? 6.535 4.596 -9.684 1.00 95.25 353 TYR A O 1
ATOM 2792 N N . LEU A 1 354 ? 7.633 6.491 -9.184 1.00 97.06 354 LEU A N 1
ATOM 2793 C CA . LEU A 1 354 ? 6.433 7.328 -9.101 1.00 97.06 354 LEU A CA 1
ATOM 2794 C C . LEU A 1 354 ? 5.728 7.389 -10.462 1.00 97.06 354 LEU A C 1
ATOM 2796 O O . LEU A 1 354 ? 4.548 7.064 -10.565 1.00 97.06 354 LEU A O 1
ATOM 2800 N N . GLU A 1 355 ? 6.456 7.741 -11.523 1.00 95.00 355 GLU A N 1
ATOM 2801 C CA . GLU A 1 355 ? 5.905 7.819 -12.880 1.00 95.00 355 GLU A CA 1
ATOM 2802 C C . GLU A 1 355 ? 5.360 6.469 -13.366 1.00 95.00 355 GLU A C 1
ATOM 2804 O O . GLU A 1 355 ? 4.296 6.412 -13.984 1.00 95.00 355 GLU A O 1
ATOM 2809 N N . SER A 1 356 ? 6.055 5.373 -13.058 1.00 93.56 356 SER A N 1
ATOM 2810 C CA . SER A 1 356 ? 5.603 4.017 -13.382 1.00 93.56 356 SER A CA 1
ATOM 2811 C C . SER A 1 356 ? 4.316 3.635 -12.629 1.00 93.56 356 SER A C 1
ATOM 2813 O O . SER A 1 356 ? 3.371 3.136 -13.247 1.00 93.56 356 SER A O 1
ATOM 2815 N N . ASN A 1 357 ? 4.210 3.961 -11.334 1.00 96.56 357 ASN A N 1
ATOM 2816 C CA . ASN A 1 357 ? 2.980 3.780 -10.553 1.00 96.56 357 ASN A CA 1
ATOM 2817 C C . ASN A 1 357 ? 1.783 4.507 -11.184 1.00 96.56 357 ASN A C 1
ATOM 2819 O O . ASN A 1 357 ? 0.702 3.927 -11.316 1.00 96.56 357 ASN A O 1
ATOM 2823 N N . LEU A 1 358 ? 1.978 5.763 -11.596 1.00 95.94 358 LEU A N 1
ATOM 2824 C CA . LEU A 1 358 ? 0.929 6.566 -12.226 1.00 95.94 358 LEU A CA 1
ATOM 2825 C C . LEU A 1 358 ? 0.501 5.978 -13.577 1.00 95.94 358 LEU A C 1
ATOM 2827 O O . LEU A 1 358 ? -0.695 5.857 -13.834 1.00 95.94 358 LEU A O 1
ATOM 2831 N N . LYS A 1 359 ? 1.452 5.534 -14.413 1.00 93.44 359 LYS A N 1
ATOM 2832 C CA . LYS A 1 359 ? 1.156 4.868 -15.699 1.00 93.44 359 LYS A CA 1
ATOM 2833 C C . LYS A 1 359 ? 0.345 3.583 -15.528 1.00 93.44 359 LYS A C 1
ATOM 2835 O O . LYS A 1 359 ? -0.539 3.312 -16.335 1.00 93.44 359 LYS A O 1
ATOM 2840 N N . ILE A 1 360 ? 0.630 2.799 -14.487 1.00 90.69 360 ILE A N 1
ATOM 2841 C CA . ILE A 1 360 ? -0.103 1.559 -14.176 1.00 90.69 360 ILE A CA 1
ATOM 2842 C C . ILE A 1 360 ? -1.467 1.860 -13.519 1.00 90.69 360 ILE A C 1
ATOM 2844 O O . ILE A 1 360 ? -2.339 0.992 -13.454 1.00 90.69 360 ILE A O 1
ATOM 2848 N N . GLY A 1 361 ? -1.703 3.106 -13.096 1.00 94.31 361 GLY A N 1
ATOM 2849 C CA . GLY A 1 361 ? -3.000 3.604 -12.641 1.00 94.31 361 GLY A CA 1
ATOM 2850 C C . GLY A 1 361 ? -3.180 3.627 -11.123 1.00 94.31 361 GLY A C 1
ATOM 2851 O O . GLY A 1 361 ? -4.322 3.551 -10.660 1.00 94.31 361 GLY A O 1
ATOM 2852 N N . ASN A 1 362 ? -2.092 3.686 -10.350 1.00 96.50 362 ASN A N 1
ATOM 2853 C CA . ASN A 1 362 ? -2.150 4.127 -8.955 1.00 96.50 362 ASN A CA 1
ATOM 2854 C C . ASN A 1 362 ? -2.340 5.650 -8.911 1.00 96.50 362 ASN A C 1
ATOM 2856 O O . ASN A 1 362 ? -1.800 6.368 -9.748 1.00 96.50 362 ASN A O 1
ATOM 2860 N N . SER A 1 363 ? -3.116 6.157 -7.952 1.00 96.00 363 SER A N 1
ATOM 2861 C CA . SER A 1 363 ? -3.306 7.601 -7.772 1.00 96.00 363 SER A CA 1
ATOM 2862 C C . SER A 1 363 ? -2.156 8.216 -6.970 1.00 96.00 363 SER A C 1
ATOM 2864 O O . SER A 1 363 ? -1.562 7.550 -6.120 1.00 96.00 363 SER A O 1
ATOM 2866 N N . ILE A 1 364 ? -1.889 9.513 -7.177 1.00 96.06 364 ILE A N 1
ATOM 2867 C CA . ILE A 1 364 ? -0.960 10.285 -6.328 1.00 96.06 364 ILE A CA 1
ATOM 2868 C C . ILE A 1 364 ? -1.342 10.151 -4.847 1.00 96.06 364 ILE A C 1
ATOM 2870 O O . ILE A 1 364 ? -0.468 9.980 -3.998 1.00 96.06 364 ILE A O 1
ATOM 2874 N N . GLU A 1 365 ? -2.641 10.164 -4.537 1.00 95.88 365 GLU A N 1
ATOM 2875 C CA . GLU A 1 365 ? -3.149 9.989 -3.174 1.00 95.88 365 GLU A CA 1
ATOM 2876 C C . GLU A 1 365 ? -2.741 8.635 -2.572 1.00 95.88 365 GLU A C 1
ATOM 2878 O O . GLU A 1 365 ? -2.196 8.599 -1.469 1.00 95.88 365 GLU A O 1
ATOM 2883 N N . ASN A 1 366 ? -2.931 7.529 -3.300 1.00 96.56 366 ASN A N 1
ATOM 2884 C CA . ASN A 1 366 ? -2.588 6.193 -2.802 1.00 96.56 366 ASN A CA 1
ATOM 2885 C C . ASN A 1 366 ? -1.077 6.025 -2.619 1.00 96.56 366 ASN A C 1
ATOM 2887 O O . ASN A 1 366 ? -0.638 5.444 -1.628 1.00 96.56 366 ASN A O 1
ATOM 2891 N N . ILE A 1 367 ? -0.276 6.569 -3.538 1.00 98.31 367 ILE A N 1
ATOM 2892 C CA . ILE A 1 367 ? 1.189 6.548 -3.442 1.00 98.31 367 ILE A CA 1
ATOM 2893 C C . ILE A 1 367 ? 1.652 7.364 -2.225 1.00 98.31 367 ILE A C 1
ATOM 2895 O O . ILE A 1 367 ? 2.502 6.916 -1.456 1.00 98.31 367 ILE A O 1
ATOM 2899 N N . THR A 1 368 ? 1.042 8.528 -1.994 1.00 98.38 368 THR A N 1
ATOM 2900 C CA . THR A 1 368 ? 1.308 9.372 -0.819 1.00 98.38 368 THR A CA 1
ATOM 2901 C C . THR A 1 368 ? 0.949 8.644 0.476 1.00 98.38 368 THR A C 1
ATOM 2903 O O . THR A 1 368 ? 1.754 8.601 1.407 1.00 98.38 368 THR A O 1
ATOM 2906 N N . ALA A 1 369 ? -0.227 8.011 0.529 1.00 98.12 369 ALA A N 1
ATOM 2907 C CA . ALA A 1 369 ? -0.666 7.214 1.672 1.00 98.12 369 ALA A CA 1
ATOM 2908 C C . ALA A 1 369 ? 0.291 6.047 1.963 1.00 98.12 369 ALA A C 1
ATOM 2910 O O . ALA A 1 369 ? 0.587 5.766 3.124 1.00 98.12 369 ALA A O 1
ATOM 2911 N N . ALA A 1 370 ? 0.830 5.408 0.921 1.00 98.56 370 ALA A N 1
ATOM 2912 C CA . ALA A 1 370 ? 1.803 4.333 1.059 1.00 98.56 370 ALA A CA 1
ATOM 2913 C C . ALA A 1 370 ? 3.144 4.817 1.644 1.00 98.56 370 ALA A C 1
ATOM 2915 O O . ALA A 1 370 ? 3.707 4.157 2.518 1.00 98.56 370 ALA A O 1
ATOM 2916 N N . VAL A 1 371 ? 3.634 5.998 1.250 1.00 98.56 371 VAL A N 1
ATOM 2917 C CA . VAL A 1 371 ? 4.830 6.604 1.872 1.00 98.56 371 VAL A CA 1
ATOM 2918 C C . VAL A 1 371 ? 4.569 6.973 3.335 1.00 98.56 371 VAL A C 1
ATOM 2920 O O . VAL A 1 371 ? 5.422 6.737 4.193 1.00 98.56 371 VAL A O 1
ATOM 2923 N N . ILE A 1 372 ? 3.377 7.488 3.652 1.00 98.44 372 ILE A N 1
ATOM 2924 C CA . ILE A 1 372 ? 2.966 7.764 5.037 1.00 98.44 372 ILE A CA 1
ATOM 2925 C C . ILE A 1 372 ? 2.922 6.470 5.863 1.00 98.44 372 ILE A C 1
ATOM 2927 O O . ILE A 1 372 ? 3.370 6.473 7.007 1.00 98.44 372 ILE A O 1
ATOM 2931 N N . GLN A 1 373 ? 2.478 5.350 5.281 1.00 98.50 373 GLN A N 1
ATOM 2932 C CA . GLN A 1 373 ? 2.521 4.031 5.923 1.00 98.50 373 GLN A CA 1
ATOM 2933 C C . GLN A 1 373 ? 3.956 3.568 6.228 1.00 98.50 373 GLN A C 1
ATOM 2935 O O . GLN A 1 373 ? 4.183 2.931 7.252 1.00 98.50 373 GLN A O 1
ATOM 2940 N N . CYS A 1 374 ? 4.938 3.913 5.389 1.00 98.50 374 CYS A N 1
ATOM 2941 C CA . CYS A 1 374 ? 6.346 3.572 5.631 1.00 98.50 374 CYS A CA 1
ATOM 2942 C C . CYS A 1 374 ? 6.960 4.379 6.791 1.00 98.50 374 CYS A C 1
ATOM 2944 O O . CYS A 1 374 ? 7.885 3.913 7.458 1.00 98.50 374 CYS A O 1
ATOM 2946 N N . MET A 1 375 ? 6.461 5.596 7.027 1.00 97.62 375 MET A N 1
ATOM 2947 C CA . MET A 1 375 ? 7.075 6.618 7.882 1.00 97.62 375 MET A CA 1
ATOM 2948 C C . MET A 1 375 ? 7.406 6.167 9.318 1.00 97.62 375 MET A C 1
ATOM 2950 O O . MET A 1 375 ? 8.514 6.476 9.764 1.00 97.62 375 MET A O 1
ATOM 2954 N N . PRO A 1 376 ? 6.552 5.410 10.041 1.00 98.00 376 PRO A N 1
ATOM 2955 C CA . PRO A 1 376 ? 6.890 4.944 11.388 1.00 98.00 376 PRO A CA 1
ATOM 2956 C C . PRO A 1 376 ? 8.082 3.995 11.452 1.00 98.00 376 PRO A C 1
ATOM 2958 O O . PRO A 1 376 ? 8.717 3.882 12.496 1.00 98.00 376 PRO A O 1
ATOM 2961 N N . TYR A 1 377 ? 8.377 3.316 10.346 1.00 98.06 377 TYR A N 1
ATOM 2962 C CA . TYR A 1 377 ? 9.426 2.308 10.271 1.00 98.06 377 TYR A CA 1
ATOM 2963 C C . TYR A 1 377 ? 10.741 2.911 9.778 1.00 98.06 377 TYR A C 1
ATOM 2965 O O . TYR A 1 377 ? 11.798 2.614 10.325 1.00 98.06 377 TYR A O 1
ATOM 2973 N N . ILE A 1 378 ? 10.676 3.794 8.777 1.00 97.75 378 ILE A N 1
ATOM 2974 C CA . ILE A 1 378 ? 11.865 4.358 8.109 1.00 97.75 378 ILE A CA 1
ATOM 2975 C C . ILE A 1 378 ? 12.266 5.747 8.628 1.00 97.75 378 ILE A C 1
ATOM 2977 O O . ILE A 1 378 ? 13.319 6.269 8.254 1.00 97.75 378 ILE A O 1
ATOM 2981 N N . GLY A 1 379 ? 11.417 6.358 9.458 1.00 97.00 379 GLY A N 1
ATOM 2982 C CA . GLY A 1 379 ? 11.582 7.707 9.989 1.00 97.00 379 GLY A CA 1
ATOM 2983 C C . GLY A 1 379 ? 11.187 8.824 9.014 1.00 97.00 379 GLY A C 1
ATOM 2984 O O . GLY A 1 379 ? 11.189 8.672 7.790 1.00 97.00 379 GLY A O 1
ATOM 2985 N N . PHE A 1 380 ? 10.881 9.997 9.577 1.00 96.69 380 PHE A N 1
ATOM 2986 C CA . PHE A 1 380 ? 10.476 11.188 8.820 1.00 96.69 380 PHE A CA 1
ATOM 2987 C C . PHE A 1 380 ? 11.472 11.618 7.728 1.00 96.69 380 PHE A C 1
ATOM 2989 O O . PHE A 1 380 ? 11.006 11.882 6.623 1.00 96.69 380 PHE A O 1
ATOM 2996 N N . PRO A 1 381 ? 12.804 11.677 7.954 1.00 96.81 381 PRO A N 1
ATOM 2997 C CA . PRO A 1 381 ? 13.730 12.171 6.931 1.00 96.81 381 PRO A CA 1
ATOM 2998 C C . PRO A 1 381 ? 13.684 11.364 5.631 1.00 96.81 381 PRO A C 1
ATOM 3000 O O . PRO A 1 381 ? 13.636 11.946 4.550 1.00 96.81 381 PRO A O 1
ATOM 3003 N N . THR A 1 382 ? 13.644 10.033 5.729 1.00 96.56 382 THR A N 1
ATOM 3004 C CA . THR A 1 382 ? 13.566 9.140 4.567 1.00 96.56 382 THR A CA 1
ATOM 3005 C C . THR A 1 382 ? 12.217 9.282 3.860 1.00 96.56 382 THR A C 1
ATOM 3007 O O . THR A 1 382 ? 12.171 9.446 2.643 1.00 96.56 382 THR A O 1
ATOM 3010 N N . ALA A 1 383 ? 11.113 9.318 4.616 1.00 97.56 383 ALA A N 1
ATOM 3011 C CA . ALA A 1 383 ? 9.777 9.513 4.052 1.00 97.56 383 ALA A CA 1
ATOM 3012 C C . ALA A 1 383 ? 9.622 10.882 3.360 1.00 97.56 383 ALA A C 1
ATOM 3014 O O . ALA A 1 383 ? 9.013 10.976 2.296 1.00 97.56 383 ALA A O 1
ATOM 3015 N N . PHE A 1 384 ? 10.202 11.946 3.924 1.00 97.56 384 PHE A N 1
ATOM 3016 C CA . PHE A 1 384 ? 10.127 13.303 3.375 1.00 97.56 384 PHE A CA 1
ATOM 3017 C C . PHE A 1 384 ? 10.786 13.436 2.010 1.00 97.56 384 PHE A C 1
ATOM 3019 O O . PHE A 1 384 ? 10.287 14.193 1.183 1.00 97.56 384 PHE A O 1
ATOM 3026 N N . LYS A 1 385 ? 11.853 12.683 1.735 1.00 96.75 385 LYS A N 1
ATOM 3027 C CA . LYS A 1 385 ? 12.464 12.664 0.402 1.00 96.75 385 LYS A CA 1
ATOM 3028 C C . LYS A 1 385 ? 11.484 12.150 -0.655 1.00 96.75 385 LYS A C 1
ATOM 3030 O O . LYS A 1 385 ? 11.283 12.814 -1.667 1.00 96.75 385 LYS A O 1
ATOM 3035 N N . ALA A 1 386 ? 10.797 11.039 -0.384 1.00 97.81 386 ALA A N 1
ATOM 3036 C CA . ALA A 1 386 ? 9.774 10.502 -1.283 1.00 97.81 386 ALA A CA 1
ATOM 3037 C C . ALA A 1 386 ? 8.542 11.410 -1.395 1.00 97.81 386 ALA A C 1
ATOM 3039 O O . ALA A 1 386 ? 8.060 11.648 -2.501 1.00 97.81 386 ALA A O 1
ATOM 3040 N N . LEU A 1 387 ? 8.064 11.980 -0.284 1.00 97.94 387 LEU A N 1
ATOM 3041 C CA . LEU A 1 387 ? 6.958 12.947 -0.311 1.00 97.94 387 LEU A CA 1
ATOM 3042 C C . LEU A 1 387 ? 7.313 14.206 -1.108 1.00 97.94 387 LEU A C 1
ATOM 3044 O O . LEU A 1 387 ? 6.470 14.719 -1.840 1.00 97.94 387 LEU A O 1
ATOM 3048 N N . LYS A 1 388 ? 8.560 14.679 -1.013 1.00 97.50 388 LYS A N 1
ATOM 3049 C CA . LYS A 1 388 ? 9.035 15.813 -1.802 1.00 97.50 388 LYS A CA 1
ATOM 3050 C C . LYS A 1 388 ? 9.023 15.501 -3.297 1.00 97.50 388 LYS A C 1
ATOM 3052 O O . LYS A 1 388 ? 8.517 16.315 -4.055 1.00 97.50 388 LYS A O 1
ATOM 3057 N N . VAL A 1 389 ? 9.495 14.323 -3.713 1.00 97.75 389 VAL A N 1
ATOM 3058 C CA . VAL A 1 389 ? 9.437 13.900 -5.125 1.00 97.75 389 VAL A CA 1
ATOM 3059 C C . VAL A 1 389 ? 7.993 13.861 -5.640 1.00 97.75 389 VAL A C 1
ATOM 3061 O O . VAL A 1 389 ? 7.730 14.329 -6.745 1.00 97.75 389 VAL A O 1
ATOM 3064 N N . ILE A 1 390 ? 7.046 13.362 -4.836 1.00 97.50 390 ILE A N 1
ATOM 3065 C CA . ILE A 1 390 ? 5.615 13.358 -5.186 1.00 97.50 390 ILE A CA 1
ATOM 3066 C C . ILE A 1 390 ? 5.075 14.786 -5.327 1.00 97.50 390 ILE A C 1
ATOM 3068 O O . ILE A 1 390 ? 4.390 15.090 -6.301 1.00 97.50 390 ILE A O 1
ATOM 3072 N N . SER A 1 391 ? 5.390 15.658 -4.367 1.00 97.50 391 SER A N 1
ATOM 3073 C CA . SER A 1 391 ? 4.952 17.054 -4.371 1.00 97.50 391 SER A CA 1
ATOM 3074 C C . SER A 1 391 ? 5.504 17.821 -5.568 1.00 97.50 391 SER A C 1
ATOM 3076 O O . SER A 1 391 ? 4.748 18.515 -6.240 1.00 97.50 391 SER A O 1
ATOM 3078 N N . ASP A 1 392 ? 6.805 17.697 -5.838 1.00 96.69 392 ASP A N 1
ATOM 3079 C CA . ASP A 1 392 ? 7.461 18.378 -6.953 1.00 96.69 392 ASP A CA 1
ATOM 3080 C C . ASP A 1 392 ? 6.843 17.913 -8.286 1.00 96.69 392 ASP A C 1
ATOM 3082 O O . ASP A 1 392 ? 6.489 18.741 -9.120 1.00 96.69 392 ASP A O 1
ATOM 3086 N N . TYR A 1 393 ? 6.594 16.605 -8.450 1.00 95.56 393 TYR A N 1
ATOM 3087 C CA . TYR A 1 393 ? 5.917 16.065 -9.634 1.00 95.56 393 TYR A CA 1
ATOM 3088 C C . TYR A 1 393 ? 4.486 16.597 -9.810 1.00 95.56 393 TYR A C 1
ATOM 3090 O O . TYR A 1 393 ? 4.083 16.903 -10.930 1.00 95.56 393 TYR A O 1
ATOM 3098 N N . ALA A 1 394 ? 3.704 16.685 -8.728 1.00 91.44 394 ALA A N 1
ATOM 3099 C CA . ALA A 1 394 ? 2.332 17.188 -8.788 1.00 91.44 394 ALA A CA 1
ATOM 3100 C C . ALA A 1 394 ? 2.291 18.658 -9.236 1.00 91.44 394 ALA A C 1
ATOM 3102 O O . ALA A 1 394 ? 1.503 18.999 -10.110 1.00 91.44 394 ALA A O 1
ATOM 3103 N N . ILE A 1 395 ? 3.195 19.489 -8.706 1.00 92.75 395 ILE A N 1
ATOM 3104 C CA . ILE A 1 395 ? 3.320 20.907 -9.072 1.00 92.75 395 ILE A CA 1
ATOM 3105 C C . ILE A 1 395 ? 3.765 21.073 -10.533 1.00 92.75 395 ILE A C 1
ATOM 3107 O O . ILE A 1 395 ? 3.285 21.966 -11.214 1.00 92.75 395 ILE A O 1
ATOM 3111 N N . GLU A 1 396 ? 4.660 20.219 -11.043 1.00 91.44 396 GLU A N 1
ATOM 3112 C CA . GLU A 1 396 ? 5.092 20.251 -12.453 1.00 91.44 396 GLU A CA 1
ATOM 3113 C C . GLU A 1 396 ? 3.963 19.930 -13.458 1.00 91.44 396 GLU A C 1
ATOM 3115 O O . GLU A 1 396 ? 4.126 20.161 -14.660 1.00 91.44 396 GLU A O 1
ATOM 3120 N N . LYS A 1 397 ? 2.861 19.320 -13.000 1.00 80.88 397 LYS A N 1
ATOM 3121 C CA . LYS A 1 397 ? 1.740 18.861 -13.838 1.00 80.88 397 LYS A CA 1
ATOM 3122 C C . LYS A 1 397 ? 0.482 19.727 -13.735 1.00 80.88 397 LYS A C 1
ATOM 3124 O O . LYS A 1 397 ? -0.412 19.524 -14.560 1.00 80.88 397 LYS A O 1
ATOM 3129 N N . GLU A 1 398 ? 0.415 20.629 -12.758 1.00 66.81 398 GLU A N 1
ATOM 3130 C CA . GLU A 1 398 ? -0.559 21.734 -12.691 1.00 66.81 398 GLU A CA 1
ATOM 3131 C C . GLU A 1 398 ? -0.160 22.864 -13.648 1.00 66.81 398 GLU A C 1
ATOM 3133 O O . GLU A 1 398 ? -1.082 23.444 -14.270 1.00 66.81 398 GLU A O 1
#

pLDDT: mean 88.81, std 17.11, range [27.89, 98.88]

Sequence (398 aa):
MKKNILIILSLMITSLHLSAQVVNADKMLVRISEIEVYAQYLDEYLQYARTVGITSVSQEPGVICIHPMQLKRDSCQIRILEIYASDEAYKHHIKTAHFQKYKTETLHMVKSLDLVDMNALAPATMLQIFKKMPQANDKTNKTVTTMDRINVCKENFATLFEGEALNGKGTDPEMMDILQKYIFGEVFRTGNIDMKTRELITCVVLATMQQLPQLAAHSAAALNVGVTPIELREAIYQCASNIGFPKTLNALSAINSIFEQRGIKLPLENQATTTEADRYEKGYAIQQLRYGTCIKDMLKGLPDGMNEEVARYLTEVHFGDFQTRAGLDLKTRELLSYCVITTMGMDEQLRLYLESNLKIGNSIENITAAVIQCMPYIGFPTAFKALKVISDYAIEKE